Protein AF-A0A2D4FR19-F1 (afdb_monomer_lite)

pLDDT: mean 89.37, std 10.46, range [47.03, 98.81]

Organism: Micrurus corallinus (NCBI:txid54390)

InterPro domains:
  IPR043197 Plakin [PTHR23169] (24-350)

Secondary structure (DSSP, 8-state):
-HHHHHHHHHHHHHHHHHHGGGGTTSTHHHHHHHHHHHHHHHHHHHHHHHHHHHHHHHHHHHHHHHHHHHHHHHHHHHHHHHH-------HHHHHHHHHHHHHHHHHHHHTTHHHHHHHHHHHHHHHHHHHHHHH-TT-----HHHHHHHHHHHHHHHHHHHHHHHHHHHHHHHHHHHHHHHHHHHHHHHHHHHHHHHHHHHHTS---SHHHHHHHHHHHHHHHHHHHHTHHHHHHHHHHHHHHHHHHHHHHHHHHHHHHHHHHHH--------SS-HHHHHHHHHHHHHHHHHHHHHHHHHHHHHHHHHHHHHHHHHHHHHHHHHHHHHHHHHHHHHHHHHHHHHHHHHHHHHHHHHHHHHHHHHHHHHHHHHHHHHHHHHHHHHHHHHHHHHHHTS--

Sequence (400 aa):
SIQIESQSMAEALNRQKDYLPNFRGSEKYHYLQSEISALFQKLENINGVSACYLDSLNALRSLLQAILQTDDVIRVFEIRLTEEDTLSLDPDKVEAYRVCLKKMKADLSMKKSLLGTLEAELQKALQVHSQSSQTYPHYDLDLGKFADRVCQLTDRWQRLEKQLDDRSWDLEKQVKQLRIYRDLYQALNKWICDARRRQDTIEAMKLGDVSTVMRYLQEQKNLHSEITSKRDRVEEVIKNAEVCSLAIKDYELQAAAYSSGLETLLNIPVKRSMVQSPSGLILQEAGDIHSRYIELLTRSGDYYKFLSEMLKSLEDIKMKSTRIELLEEELRLAKDANSDSNNKHKFLEQNMQKYQIECSQLKAKFISLEEMKRQVEMDGSTAKQNLDKCYAQIKDLNER

Foldseek 3Di:
DLVVVLVVLVVVLVVLVVCLVVCPPPPCSVVSVVVSVVSVVVSVVSVLLVVLVVQLVVLVVQLVVLLVVLVVLLVVLLQVLQPDDPQDLDLVVLVVVLVVLVVSLVVLVVVVCSLVSNVVSLVSSVVSQVVSCVSPVPRDDPSVVSVVSSVVSVVSSVVSNVVSVVSSVLSVVLSVLSVVLVVLLVVLVVVLVVLVVLLVVLVPDDDDDLVNLVVSLVSLVVSLVVLVVCVVSLVVSLVSLQVSLVSQVVSNVVSVVSQVCCCVVPVDDHDDPPPDHSSVVSNVSSVVSVVSSVVSNVSSVVVSVVSVVVSVVNVVVVVVVVVVVVVVVVVVVVVVVVVVVVVVVVVVVVVVVVVVVVVVVVVVVVVVVVVVVVVVVVVVVVVVVVVVVVVVVVVVVVPD

Radius of gyration: 68.76 Å; chains: 1; bounding box: 151×39×238 Å

Structure (mmCIF, N/CA/C/O backbone):
data_AF-A0A2D4FR19-F1
#
_entry.id   AF-A0A2D4FR19-F1
#
loop_
_atom_site.group_PDB
_atom_site.id
_atom_site.type_symbol
_atom_site.label_atom_id
_atom_site.label_alt_id
_atom_site.label_comp_id
_atom_site.label_asym_id
_atom_site.label_entity_id
_atom_site.label_seq_id
_atom_site.pdbx_PDB_ins_code
_atom_site.Cartn_x
_atom_site.Cartn_y
_atom_site.Cartn_z
_atom_site.occupancy
_atom_site.B_iso_or_equiv
_atom_site.auth_seq_id
_atom_site.auth_comp_id
_atom_site.auth_asym_id
_atom_site.auth_atom_id
_atom_site.pdbx_PDB_model_num
ATOM 1 N N . SER A 1 1 ? 28.248 16.277 -58.477 1.00 62.75 1 SER A N 1
ATOM 2 C CA . SER A 1 1 ? 28.941 17.484 -58.966 1.00 62.75 1 SER A CA 1
ATOM 3 C C . SER A 1 1 ? 30.448 17.286 -58.981 1.00 62.75 1 SER A C 1
ATOM 5 O O . SER A 1 1 ? 30.994 17.144 -60.062 1.00 62.75 1 SER A O 1
ATOM 7 N N . ILE A 1 2 ? 31.097 17.108 -57.822 1.00 70.69 2 ILE A N 1
ATOM 8 C CA . ILE A 1 2 ? 32.568 17.005 -57.697 1.00 70.69 2 ILE A CA 1
ATOM 9 C C . ILE A 1 2 ? 33.182 15.891 -58.561 1.00 70.69 2 ILE A C 1
ATOM 11 O O . ILE A 1 2 ? 34.189 16.109 -59.221 1.00 70.69 2 ILE A O 1
ATOM 15 N N . GLN A 1 3 ? 32.555 14.714 -58.628 1.00 72.62 3 GLN A N 1
ATOM 16 C CA . GLN A 1 3 ? 33.067 13.602 -59.440 1.00 72.62 3 GLN A CA 1
ATOM 17 C C . GLN A 1 3 ? 32.991 13.875 -60.955 1.00 72.62 3 GLN A C 1
ATOM 19 O O . GLN A 1 3 ? 33.884 13.479 -61.695 1.00 72.62 3 GLN A O 1
ATOM 24 N N . ILE A 1 4 ? 31.967 14.608 -61.405 1.00 80.00 4 ILE A N 1
ATOM 25 C CA . ILE A 1 4 ? 31.796 15.019 -62.810 1.00 80.00 4 ILE A CA 1
ATOM 26 C C . ILE A 1 4 ? 32.813 16.114 -63.162 1.00 80.00 4 ILE A C 1
ATOM 28 O O . ILE A 1 4 ? 33.444 16.073 -64.215 1.00 80.00 4 ILE A O 1
ATOM 32 N N . GLU A 1 5 ? 33.013 17.073 -62.257 1.00 81.56 5 GLU A N 1
ATOM 33 C CA . GLU A 1 5 ? 34.008 18.142 -62.403 1.00 81.56 5 GLU A CA 1
ATOM 34 C C . GLU A 1 5 ? 35.438 17.586 -62.401 1.00 81.56 5 GLU A C 1
ATOM 36 O O . GLU A 1 5 ? 36.257 17.983 -63.227 1.00 81.56 5 GLU A O 1
ATOM 41 N N . SER A 1 6 ? 35.725 16.608 -61.541 1.00 83.50 6 SER A N 1
ATOM 42 C CA . SER A 1 6 ? 37.003 15.899 -61.510 1.00 83.50 6 SER A CA 1
ATOM 43 C C . SER A 1 6 ? 37.281 15.122 -62.795 1.00 83.50 6 SER A C 1
ATOM 45 O O . SER A 1 6 ? 38.381 15.200 -63.342 1.00 83.50 6 SER A O 1
ATOM 47 N N . GLN A 1 7 ? 36.271 14.434 -63.329 1.00 84.25 7 GLN A N 1
ATOM 48 C CA . GLN A 1 7 ? 36.387 13.713 -64.593 1.00 84.25 7 GLN A CA 1
ATOM 49 C C . GLN A 1 7 ? 36.662 14.669 -65.765 1.00 84.25 7 GLN A C 1
ATOM 51 O O . GLN A 1 7 ? 37.565 14.422 -66.562 1.00 84.25 7 GLN A O 1
ATOM 56 N N . SER A 1 8 ? 35.979 15.816 -65.807 1.00 87.12 8 SER A N 1
ATOM 57 C CA . SER A 1 8 ? 36.239 16.882 -66.785 1.00 87.12 8 SER A CA 1
ATOM 58 C C . SER A 1 8 ? 37.659 17.464 -66.663 1.00 87.12 8 SER A C 1
ATOM 60 O O . SER A 1 8 ? 38.355 17.647 -67.666 1.00 87.12 8 SER A O 1
ATOM 62 N N . MET A 1 9 ? 38.147 17.693 -65.437 1.00 87.19 9 MET A N 1
ATOM 63 C CA . MET A 1 9 ? 39.525 18.144 -65.190 1.00 87.19 9 MET A CA 1
ATOM 64 C C . MET A 1 9 ? 40.567 17.095 -65.603 1.00 87.19 9 MET A C 1
ATOM 66 O O . MET A 1 9 ? 41.593 17.454 -66.181 1.00 87.19 9 MET A O 1
ATOM 70 N N . ALA A 1 10 ? 40.301 15.806 -65.370 1.00 88.19 10 ALA A N 1
ATOM 71 C CA . ALA A 1 10 ? 41.164 14.714 -65.817 1.00 88.19 10 ALA A CA 1
ATOM 72 C C . ALA A 1 10 ? 41.245 14.653 -67.350 1.00 88.19 10 ALA A C 1
ATOM 74 O O . ALA A 1 10 ? 42.333 14.513 -67.909 1.00 88.19 10 ALA A O 1
ATOM 75 N N . GLU A 1 11 ? 40.113 14.803 -68.041 1.00 88.94 11 GLU A N 1
ATOM 76 C CA . GLU A 1 11 ? 40.058 14.866 -69.505 1.00 88.94 11 GLU A CA 1
ATOM 77 C C . GLU A 1 11 ? 40.832 16.070 -70.056 1.00 88.94 11 GLU A C 1
ATOM 79 O O . GLU A 1 11 ? 41.590 15.930 -71.019 1.00 88.94 11 GLU A O 1
ATOM 84 N N . ALA A 1 12 ? 40.703 17.242 -69.428 1.00 87.75 12 ALA A N 1
ATOM 85 C CA . ALA A 1 12 ? 41.454 18.435 -69.807 1.00 87.75 12 ALA A CA 1
ATOM 86 C C . ALA A 1 12 ? 42.971 18.266 -69.591 1.00 87.75 12 ALA A C 1
ATOM 88 O O . ALA A 1 12 ? 43.753 18.613 -70.478 1.00 87.75 12 ALA A O 1
ATOM 89 N N . LEU A 1 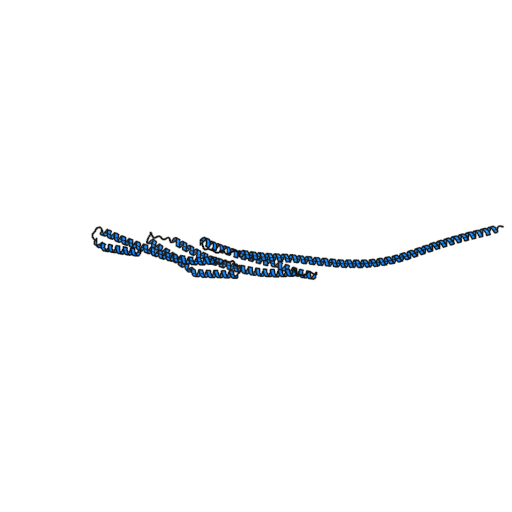13 ? 43.395 17.691 -68.459 1.00 89.00 13 LEU A N 1
ATOM 90 C CA . LEU A 1 13 ? 44.808 17.413 -68.170 1.00 89.00 13 LEU A CA 1
ATOM 91 C C . LEU A 1 13 ? 45.400 16.363 -69.115 1.00 89.00 13 LEU A C 1
ATOM 93 O O . LEU A 1 13 ? 46.538 16.522 -69.556 1.00 89.00 13 LEU A O 1
ATOM 97 N N . ASN A 1 14 ? 44.634 15.331 -69.479 1.00 89.38 14 ASN A N 1
ATOM 98 C CA . ASN A 1 14 ? 45.059 14.340 -70.468 1.00 89.38 14 ASN A CA 1
ATOM 99 C C . ASN A 1 14 ? 45.281 14.981 -71.842 1.00 89.38 14 ASN A C 1
ATOM 101 O O . ASN A 1 14 ? 46.331 14.771 -72.438 1.00 89.38 14 ASN A O 1
ATOM 105 N N . ARG A 1 15 ? 44.382 15.869 -72.288 1.00 89.00 15 ARG A N 1
ATOM 106 C CA . ARG A 1 15 ? 44.598 16.630 -73.532 1.00 89.00 15 ARG A CA 1
ATOM 107 C C . ARG A 1 15 ? 45.880 17.466 -73.471 1.00 89.00 15 ARG A C 1
ATOM 109 O O . ARG A 1 15 ? 46.656 17.446 -74.417 1.00 89.00 15 ARG A O 1
ATOM 116 N N . GLN A 1 16 ? 46.147 18.166 -72.364 1.00 85.50 16 GLN A N 1
ATOM 117 C CA . GLN A 1 16 ? 47.394 18.936 -72.195 1.00 85.50 16 GLN A CA 1
ATOM 118 C C . GLN A 1 16 ? 48.644 18.037 -72.186 1.00 85.50 16 GLN A C 1
ATOM 120 O O . GLN A 1 16 ? 49.683 18.404 -72.736 1.00 85.50 16 GLN A O 1
ATOM 125 N N . LYS A 1 17 ? 48.533 16.833 -71.616 1.00 87.06 17 LYS A N 1
ATOM 126 C CA . LYS A 1 17 ? 49.579 15.805 -71.640 1.00 87.06 17 LYS A CA 1
ATOM 127 C C . LYS A 1 17 ? 49.855 15.268 -73.046 1.00 87.06 17 LYS A C 1
ATOM 129 O O . LYS A 1 17 ? 51.007 14.979 -73.360 1.00 87.06 17 LYS A O 1
ATOM 134 N N . ASP A 1 18 ? 48.845 15.202 -73.904 1.00 88.38 18 ASP A N 1
ATOM 135 C CA . ASP A 1 18 ? 49.006 14.774 -75.296 1.00 88.38 18 ASP A CA 1
ATOM 136 C C . ASP A 1 18 ? 49.705 15.840 -76.163 1.00 88.38 18 ASP A C 1
ATOM 138 O O . ASP A 1 18 ? 50.388 15.497 -77.127 1.00 88.38 18 ASP A O 1
ATOM 142 N N . TYR A 1 19 ? 49.613 17.129 -75.801 1.00 84.56 19 TYR A N 1
ATOM 143 C CA . TYR A 1 19 ? 50.329 18.228 -76.475 1.00 84.56 19 TYR A CA 1
ATOM 144 C C . TYR A 1 19 ? 51.780 18.421 -75.997 1.00 84.56 19 TYR A C 1
ATOM 146 O O . TYR A 1 19 ? 52.579 19.049 -76.694 1.00 84.56 19 TYR A O 1
ATOM 154 N N . LEU A 1 20 ? 52.147 17.871 -74.836 1.00 83.44 20 LEU A N 1
ATOM 155 C CA . LEU A 1 20 ? 53.481 17.965 -74.221 1.00 83.44 20 LEU A CA 1
ATOM 156 C C . LEU A 1 20 ? 54.641 17.550 -75.160 1.00 83.44 20 LEU A C 1
ATOM 158 O O . LEU A 1 20 ? 55.641 18.272 -75.208 1.00 83.44 20 LEU A O 1
ATOM 162 N N . PRO A 1 21 ? 54.546 16.457 -75.952 1.00 85.06 21 PRO A N 1
ATOM 163 C CA . PRO A 1 21 ? 55.593 16.043 -76.891 1.00 85.06 21 PRO A CA 1
ATOM 164 C C . PRO A 1 21 ? 55.976 17.102 -77.935 1.00 85.06 21 PRO A C 1
ATOM 166 O O . PRO A 1 21 ? 57.122 17.104 -78.384 1.00 85.06 21 PRO A O 1
ATOM 169 N N . ASN A 1 22 ? 55.071 18.029 -78.272 1.00 83.00 22 ASN A N 1
ATOM 170 C CA . ASN A 1 22 ? 55.325 19.101 -79.244 1.00 83.00 22 ASN A CA 1
ATOM 171 C C . ASN A 1 22 ? 56.341 20.140 -78.744 1.00 83.00 22 ASN A C 1
ATOM 173 O O . ASN A 1 22 ? 56.858 20.923 -79.535 1.00 83.00 22 ASN A O 1
ATOM 177 N N . PHE A 1 23 ? 56.644 20.145 -77.444 1.00 79.75 23 PHE A N 1
ATOM 178 C CA . PHE A 1 23 ? 57.606 21.057 -76.825 1.00 79.75 23 PHE A CA 1
ATOM 179 C C . PHE A 1 23 ? 58.980 20.406 -76.578 1.00 79.75 23 PHE A C 1
ATOM 181 O O . PHE A 1 23 ? 59.843 21.032 -75.960 1.00 79.75 23 PHE A O 1
ATOM 188 N N . ARG A 1 24 ? 59.213 19.162 -77.036 1.00 77.69 24 ARG A N 1
ATOM 189 C CA . ARG A 1 24 ? 60.498 18.458 -76.854 1.00 77.69 24 ARG A CA 1
ATOM 190 C C . ARG A 1 24 ? 61.661 19.273 -77.435 1.00 77.69 24 ARG A C 1
ATOM 192 O O . ARG A 1 24 ? 61.632 19.660 -78.596 1.00 77.69 24 ARG A O 1
ATOM 199 N N . GLY A 1 25 ? 62.690 19.504 -76.618 1.00 74.06 25 GLY A N 1
ATOM 200 C CA . GLY A 1 25 ? 63.863 20.317 -76.972 1.00 74.06 25 GLY A CA 1
ATOM 201 C C . GLY A 1 25 ? 63.786 21.785 -76.532 1.00 74.06 25 GLY A C 1
ATOM 202 O O . GLY A 1 25 ? 64.786 22.488 -76.625 1.00 74.06 25 GLY A O 1
ATOM 203 N N . SER A 1 26 ? 62.643 22.249 -76.010 1.00 81.31 26 SER A N 1
ATOM 204 C CA . SER A 1 26 ? 62.524 23.560 -75.359 1.00 81.31 26 SER A CA 1
ATOM 205 C C . SER A 1 26 ? 62.941 23.491 -73.888 1.00 81.31 26 SER A C 1
ATOM 207 O O . SER A 1 26 ? 62.582 22.548 -73.184 1.00 81.31 26 SER A O 1
ATOM 209 N N . GLU A 1 27 ? 63.587 24.544 -73.381 1.00 74.50 27 GLU A N 1
ATOM 210 C CA . GLU A 1 27 ? 63.899 24.713 -71.949 1.00 74.50 27 GLU A CA 1
ATOM 211 C C . GLU A 1 27 ? 62.650 24.607 -71.049 1.00 74.50 27 GLU A C 1
ATOM 213 O O . GLU A 1 27 ? 62.735 24.184 -69.897 1.00 74.50 27 GLU A O 1
ATOM 218 N N . LYS A 1 28 ? 61.460 24.923 -71.584 1.00 82.12 28 LYS A N 1
ATOM 219 C CA . LYS A 1 28 ? 60.180 24.882 -70.853 1.00 82.12 28 LYS A CA 1
ATOM 220 C C . LYS A 1 28 ? 59.553 23.487 -70.760 1.00 82.12 28 LYS A C 1
ATOM 222 O O . LYS A 1 28 ? 58.608 23.308 -69.996 1.00 82.12 28 LYS A O 1
ATOM 227 N N . TYR A 1 29 ? 60.050 22.503 -71.512 1.00 84.56 29 TYR A N 1
ATOM 228 C CA . TYR A 1 29 ? 59.470 21.156 -71.571 1.00 84.56 29 TYR A CA 1
ATOM 229 C C . TYR A 1 29 ? 59.475 20.456 -70.207 1.00 84.56 29 TYR A C 1
ATOM 231 O O . TYR A 1 29 ? 58.437 19.977 -69.755 1.00 84.56 29 TYR A O 1
ATOM 239 N N . HIS A 1 30 ? 60.622 20.447 -69.521 1.00 84.19 30 HIS A N 1
ATOM 240 C CA . HIS A 1 30 ? 60.755 19.812 -68.205 1.00 84.19 30 HIS A CA 1
ATOM 241 C C . HIS A 1 30 ? 59.901 20.504 -67.136 1.00 84.19 30 HIS A C 1
ATOM 243 O O . HIS A 1 30 ? 59.305 19.832 -66.296 1.00 84.19 30 HIS A O 1
ATOM 249 N N . TYR A 1 31 ? 59.789 21.833 -67.210 1.00 87.19 31 TYR A N 1
ATOM 250 C CA . TYR A 1 31 ? 58.917 22.611 -66.334 1.00 87.19 31 TYR A CA 1
ATOM 251 C C . TYR A 1 31 ? 57.438 22.245 -66.542 1.00 87.19 31 TYR A C 1
ATOM 253 O O . TYR A 1 31 ? 56.766 21.855 -65.592 1.00 87.19 31 TYR A O 1
ATOM 261 N N . LEU A 1 32 ? 56.944 22.260 -67.787 1.00 86.75 32 LEU A N 1
ATOM 262 C CA . LEU A 1 32 ? 55.558 21.885 -68.107 1.00 86.75 32 LEU A CA 1
ATOM 263 C C . LEU A 1 32 ? 55.245 20.427 -67.748 1.00 86.75 32 LEU A C 1
ATOM 265 O O . LEU A 1 32 ? 54.152 20.130 -67.269 1.00 86.75 32 LEU A O 1
ATOM 269 N N . GLN A 1 33 ? 56.203 19.517 -67.940 1.00 87.44 33 GLN A N 1
ATOM 270 C CA . GLN A 1 33 ? 56.066 18.119 -67.536 1.00 87.44 33 GLN A CA 1
ATOM 271 C C . GLN A 1 33 ? 55.919 17.983 -66.013 1.00 87.44 33 GLN A C 1
ATOM 273 O O . GLN A 1 33 ? 55.068 17.220 -65.548 1.00 87.44 33 GLN A O 1
ATOM 278 N N . SER A 1 34 ? 56.718 18.729 -65.245 1.00 88.50 34 SER A N 1
ATOM 279 C CA . SER A 1 34 ? 56.626 18.782 -63.783 1.00 88.50 34 SER A CA 1
ATOM 280 C C . SER A 1 34 ? 55.284 19.357 -63.322 1.00 88.50 34 SER A C 1
ATOM 282 O O . SER A 1 34 ? 54.626 18.755 -62.479 1.00 88.50 34 SER A O 1
ATOM 284 N N . GLU A 1 35 ? 54.836 20.471 -63.907 1.00 90.06 35 GLU A N 1
ATOM 285 C CA . GLU A 1 35 ? 53.561 21.116 -63.560 1.00 90.06 35 GLU A CA 1
ATOM 286 C C . GLU A 1 35 ? 52.353 20.226 -63.879 1.00 90.06 35 GLU A C 1
ATOM 288 O O . GLU A 1 35 ? 51.480 20.044 -63.035 1.00 90.06 35 GLU A O 1
ATOM 293 N N . ILE A 1 36 ? 52.313 19.600 -65.061 1.00 88.94 36 ILE A N 1
ATOM 294 C CA . ILE A 1 36 ? 51.229 18.673 -65.425 1.00 88.94 36 ILE A CA 1
ATOM 295 C C . ILE A 1 36 ? 51.216 17.463 -64.483 1.00 88.94 36 ILE A C 1
ATOM 297 O O . ILE A 1 36 ? 50.146 17.052 -64.036 1.00 88.94 36 ILE A O 1
ATOM 301 N N . SER A 1 37 ? 52.385 16.930 -64.116 1.00 88.75 37 SER A N 1
ATOM 302 C CA . SER A 1 37 ? 52.483 15.832 -63.141 1.00 88.75 37 SER A CA 1
ATOM 303 C C . SER A 1 37 ? 51.997 16.257 -61.750 1.00 88.75 37 SER A C 1
ATOM 305 O O . SER A 1 37 ? 51.241 15.526 -61.112 1.00 88.75 37 SER A O 1
ATOM 307 N N . ALA A 1 38 ? 52.351 17.466 -61.307 1.00 91.75 38 ALA A N 1
ATOM 308 C CA . ALA A 1 38 ? 51.872 18.036 -60.051 1.00 91.75 38 ALA A CA 1
ATOM 309 C C . ALA A 1 38 ? 50.350 18.277 -60.063 1.00 91.75 38 ALA A C 1
ATOM 311 O O . ALA A 1 38 ? 49.685 18.065 -59.049 1.00 91.75 38 ALA A O 1
ATOM 312 N N . LEU A 1 39 ? 49.773 18.685 -61.200 1.00 91.38 39 LEU A N 1
ATOM 313 C CA . LEU A 1 39 ? 48.324 18.841 -61.361 1.00 91.38 39 LEU A CA 1
ATOM 314 C C . LEU A 1 39 ? 47.588 17.497 -61.314 1.00 91.38 39 LEU A C 1
ATOM 316 O O . LEU A 1 39 ? 46.554 17.414 -60.653 1.00 91.38 39 LEU A O 1
ATOM 320 N N . PHE A 1 40 ? 48.128 16.441 -61.933 1.00 90.94 40 PHE A N 1
ATOM 321 C CA . PHE A 1 40 ? 47.580 15.087 -61.790 1.00 90.94 40 PHE A CA 1
ATOM 322 C C . PHE A 1 40 ? 47.611 14.615 -60.333 1.00 90.94 40 PHE A C 1
ATOM 324 O O . PHE A 1 40 ? 46.593 14.138 -59.839 1.00 90.94 40 PHE A O 1
ATOM 331 N N . GLN A 1 41 ? 48.723 14.826 -59.623 1.00 90.31 41 GLN A N 1
ATOM 332 C CA . GLN A 1 41 ? 48.838 14.474 -58.204 1.00 90.31 41 GLN A CA 1
ATOM 333 C C . GLN A 1 41 ? 47.835 15.251 -57.334 1.00 90.31 41 GLN A C 1
ATOM 335 O O . GLN A 1 41 ? 47.215 14.690 -56.433 1.00 90.31 41 GLN A O 1
ATOM 340 N N . LYS A 1 42 ? 47.626 16.546 -57.609 1.00 89.44 42 LYS A N 1
ATOM 341 C CA . LYS A 1 42 ? 46.600 17.348 -56.921 1.00 89.44 42 LYS A CA 1
ATOM 342 C C . LYS A 1 42 ? 45.190 16.832 -57.201 1.00 89.44 42 LYS A C 1
ATOM 344 O O . LYS A 1 42 ? 44.392 16.756 -56.272 1.00 89.44 42 LYS A O 1
ATOM 349 N N . LEU A 1 43 ? 44.883 16.478 -58.449 1.00 89.25 43 LEU A N 1
ATOM 350 C CA . LEU A 1 43 ? 43.577 15.935 -58.821 1.00 89.25 43 LEU A CA 1
ATOM 351 C C . LEU A 1 43 ? 43.320 14.573 -58.159 1.00 89.25 43 LEU A C 1
ATOM 353 O O . LEU A 1 43 ? 42.224 14.333 -57.658 1.00 89.25 43 LEU A O 1
ATOM 357 N N . GLU A 1 44 ? 44.333 13.709 -58.098 1.00 88.31 44 GLU A N 1
ATOM 358 C CA . GLU A 1 44 ? 44.284 12.432 -57.379 1.00 88.31 44 GLU A CA 1
ATOM 359 C C . GLU A 1 44 ? 44.038 12.640 -55.878 1.00 88.31 44 GLU A C 1
ATOM 361 O O . GLU A 1 44 ? 43.138 12.019 -55.312 1.00 88.31 44 GLU A O 1
ATOM 366 N N . ASN A 1 45 ? 44.742 13.590 -55.254 1.00 87.62 45 ASN A N 1
ATOM 367 C CA . ASN A 1 45 ? 44.516 13.956 -53.855 1.00 87.62 45 ASN A CA 1
ATOM 368 C C . ASN A 1 45 ? 43.091 14.476 -53.613 1.00 87.62 45 ASN A C 1
ATOM 370 O O . ASN A 1 45 ? 42.454 14.067 -52.648 1.00 87.62 45 ASN A O 1
ATOM 374 N N . ILE A 1 46 ? 42.564 15.343 -54.487 1.00 87.25 46 ILE A N 1
ATOM 375 C CA . ILE A 1 46 ? 41.184 15.852 -54.386 1.00 87.25 46 ILE A CA 1
ATOM 376 C C . ILE A 1 46 ? 40.174 14.703 -54.495 1.00 87.25 46 ILE A C 1
ATOM 378 O O . ILE A 1 46 ? 39.219 14.650 -53.719 1.00 87.25 46 ILE A O 1
ATOM 382 N N . ASN A 1 47 ? 40.394 13.767 -55.420 1.00 87.69 47 ASN A N 1
ATOM 383 C CA . ASN A 1 47 ? 39.537 12.595 -55.582 1.00 87.69 47 ASN A CA 1
ATOM 384 C C . ASN A 1 47 ? 39.553 11.691 -54.356 1.00 87.69 47 ASN A C 1
ATOM 386 O O . ASN A 1 47 ? 38.489 11.276 -53.900 1.00 87.69 47 ASN A O 1
ATOM 390 N N . GLY A 1 48 ? 40.734 11.420 -53.804 1.00 87.94 48 GLY A N 1
ATOM 391 C CA . GLY A 1 48 ? 40.857 10.599 -52.607 1.00 87.94 48 GLY A CA 1
ATOM 392 C C . GLY A 1 48 ? 40.243 11.263 -51.371 1.00 87.94 48 GLY A C 1
ATOM 393 O O . GLY A 1 48 ? 39.463 10.620 -50.674 1.00 87.94 48 GLY A O 1
ATOM 394 N N . VAL A 1 49 ? 40.452 12.572 -51.165 1.00 86.75 49 VAL A N 1
ATOM 395 C CA . VAL A 1 49 ? 39.763 13.337 -50.104 1.00 86.75 49 VAL A CA 1
ATOM 396 C C . VAL A 1 49 ? 38.244 13.267 -50.285 1.00 86.75 49 VAL A C 1
ATOM 398 O O . VAL A 1 49 ? 37.516 13.000 -49.329 1.00 86.75 49 VAL A O 1
ATOM 401 N N . SER A 1 50 ? 37.748 13.476 -51.510 1.00 87.69 50 SER A N 1
ATOM 402 C CA . SER A 1 50 ? 36.312 13.427 -51.804 1.00 87.69 50 SER A CA 1
ATOM 403 C C . SER A 1 50 ? 35.711 12.039 -51.560 1.00 87.69 50 SER A C 1
ATOM 405 O O . SER A 1 50 ? 34.576 11.958 -51.088 1.00 87.69 50 SER A O 1
ATOM 407 N N . ALA A 1 51 ? 36.436 10.965 -51.879 1.00 87.75 51 ALA A N 1
ATOM 408 C CA . ALA A 1 51 ? 36.008 9.595 -51.607 1.00 87.75 51 ALA A CA 1
ATOM 409 C C . ALA A 1 51 ? 35.951 9.322 -50.094 1.00 87.75 51 ALA A C 1
ATOM 411 O O . ALA A 1 51 ? 34.922 8.867 -49.600 1.00 87.75 51 ALA A O 1
ATOM 412 N N . CYS A 1 52 ? 36.984 9.717 -49.342 1.00 88.06 52 CYS A N 1
ATOM 413 C CA . CYS A 1 52 ? 37.020 9.602 -47.880 1.00 88.06 52 CYS A CA 1
ATOM 414 C C . CYS A 1 52 ? 35.855 10.334 -47.186 1.00 88.06 52 CYS A C 1
ATOM 416 O O . CYS A 1 52 ? 35.218 9.777 -46.283 1.00 88.06 52 CYS A O 1
ATOM 418 N N . TYR A 1 53 ? 35.531 11.558 -47.629 1.00 86.38 53 TYR A N 1
ATOM 419 C CA . TYR A 1 53 ? 34.359 12.292 -47.133 1.00 86.38 53 TYR A CA 1
ATOM 420 C C . TYR A 1 53 ? 33.058 11.542 -47.420 1.00 86.38 53 TYR A C 1
ATOM 422 O O . TYR A 1 53 ? 32.199 11.449 -46.543 1.00 86.38 53 TYR A O 1
ATOM 430 N N . LEU A 1 54 ? 32.901 10.991 -48.626 1.00 88.88 54 LEU A N 1
ATOM 431 C CA . LEU A 1 54 ? 31.699 10.247 -48.996 1.00 88.88 54 LEU A CA 1
ATOM 432 C C . LEU A 1 54 ? 31.524 8.987 -48.135 1.00 88.88 54 LEU A C 1
ATOM 434 O O . LEU A 1 54 ? 30.424 8.735 -47.638 1.00 88.88 54 LEU A O 1
ATOM 438 N N . ASP A 1 55 ? 32.598 8.232 -47.912 1.00 90.25 55 ASP A N 1
ATOM 439 C CA . ASP A 1 55 ? 32.576 7.028 -47.076 1.00 90.25 55 ASP A CA 1
ATOM 440 C C . ASP A 1 55 ? 32.227 7.356 -45.623 1.00 90.25 55 ASP A C 1
ATOM 442 O O . ASP A 1 55 ? 31.391 6.683 -45.011 1.00 90.25 55 ASP A O 1
ATOM 446 N N . SER A 1 56 ? 32.779 8.443 -45.082 1.00 90.44 56 SER A N 1
ATOM 447 C CA . SER A 1 56 ? 32.450 8.872 -43.720 1.00 90.44 56 SER A CA 1
ATOM 448 C C . SER A 1 56 ? 31.028 9.401 -43.595 1.00 90.44 56 SER A C 1
ATOM 450 O O . SER A 1 56 ? 30.363 9.100 -42.607 1.00 90.44 56 SER A O 1
ATOM 452 N N . LEU A 1 57 ? 30.513 10.127 -44.593 1.00 90.25 57 LEU A N 1
ATOM 453 C CA . LEU A 1 57 ? 29.107 10.539 -44.620 1.00 90.25 57 LEU A CA 1
ATOM 454 C C . LEU A 1 57 ? 28.169 9.326 -44.685 1.00 90.25 57 LEU A C 1
ATOM 456 O O . LEU A 1 57 ? 27.126 9.318 -44.031 1.00 90.25 57 LEU A O 1
ATOM 460 N N . ASN A 1 58 ? 28.539 8.275 -45.420 1.00 93.56 58 ASN A N 1
ATOM 461 C CA . ASN A 1 58 ? 27.777 7.027 -45.465 1.00 93.56 58 ASN A CA 1
ATOM 462 C C . ASN A 1 58 ? 27.793 6.281 -44.122 1.00 93.56 58 ASN A C 1
ATOM 464 O O . ASN A 1 58 ? 26.742 5.796 -43.683 1.00 93.56 58 ASN A O 1
ATOM 468 N N . ALA A 1 59 ? 28.948 6.212 -43.455 1.00 94.44 59 ALA A N 1
ATOM 469 C CA . ALA A 1 59 ? 29.062 5.630 -42.120 1.00 94.44 59 ALA A CA 1
ATOM 470 C C . ALA A 1 59 ? 28.260 6.439 -41.084 1.00 94.44 59 ALA A C 1
ATOM 472 O O . ALA A 1 59 ? 27.463 5.869 -40.342 1.00 94.44 59 ALA A O 1
ATOM 473 N N . LEU A 1 60 ? 28.368 7.772 -41.110 1.00 93.62 60 LEU A N 1
ATOM 474 C CA . LEU A 1 60 ? 27.595 8.678 -40.256 1.00 93.62 60 LEU A CA 1
ATOM 475 C C . LEU A 1 60 ? 26.089 8.555 -40.476 1.00 93.62 60 LEU A C 1
ATOM 477 O O . LEU A 1 60 ? 25.331 8.530 -39.511 1.00 93.62 60 LEU A O 1
ATOM 481 N N . ARG A 1 61 ? 25.635 8.442 -41.728 1.00 95.31 61 ARG A N 1
ATOM 482 C CA . ARG A 1 61 ? 24.217 8.216 -42.041 1.00 95.31 61 ARG A CA 1
ATOM 483 C C . ARG A 1 61 ? 23.706 6.909 -41.430 1.00 95.31 61 ARG A C 1
ATOM 485 O O . ARG A 1 61 ? 22.600 6.888 -40.896 1.00 95.31 61 ARG A O 1
ATOM 492 N N . SER A 1 62 ? 24.508 5.847 -41.491 1.00 97.31 62 SER A N 1
ATOM 493 C CA . SER A 1 62 ? 24.158 4.540 -40.915 1.00 97.31 62 SER A CA 1
ATOM 494 C C . SER A 1 62 ? 24.095 4.608 -39.383 1.00 97.31 62 SER A C 1
ATOM 496 O O . SER A 1 62 ? 23.118 4.159 -38.784 1.00 97.31 62 SER A O 1
ATOM 498 N N . LEU A 1 63 ? 25.067 5.277 -38.752 1.00 97.19 63 LEU A N 1
ATOM 499 C CA . LEU A 1 63 ? 25.075 5.541 -37.310 1.00 97.19 63 LEU A CA 1
ATOM 500 C C . LEU A 1 63 ? 23.870 6.382 -36.865 1.00 97.19 63 LEU A C 1
ATOM 502 O O . LEU A 1 63 ? 23.202 6.039 -35.893 1.00 97.19 63 LEU A O 1
ATOM 506 N N . LEU A 1 64 ? 23.547 7.453 -37.591 1.00 96.62 64 LEU A N 1
ATOM 507 C CA . LEU A 1 64 ? 22.371 8.287 -37.330 1.00 96.62 64 LEU A CA 1
ATOM 508 C C . LEU A 1 64 ? 21.075 7.474 -37.385 1.00 96.62 64 LEU A C 1
ATOM 510 O O . LEU A 1 64 ? 20.210 7.638 -36.527 1.00 96.62 64 LEU A O 1
ATOM 514 N N . GLN A 1 65 ? 20.949 6.571 -38.358 1.00 97.75 65 GLN A N 1
ATOM 515 C CA . GLN A 1 65 ? 19.797 5.682 -38.455 1.00 97.75 65 GLN A CA 1
ATOM 516 C C . GLN A 1 65 ? 19.702 4.742 -37.242 1.00 97.75 65 GLN A C 1
ATOM 518 O O . GLN A 1 65 ? 18.618 4.600 -36.677 1.00 97.75 65 GLN A O 1
ATOM 523 N N . ALA A 1 66 ? 20.819 4.153 -36.801 1.00 98.12 66 ALA A N 1
ATOM 524 C CA . ALA A 1 66 ? 20.853 3.303 -35.608 1.00 98.12 66 ALA A CA 1
ATOM 525 C C . ALA A 1 66 ? 20.517 4.082 -34.320 1.00 98.12 66 ALA A C 1
ATOM 527 O O . ALA A 1 66 ? 19.769 3.584 -33.472 1.00 98.12 66 ALA A O 1
ATOM 528 N N . ILE A 1 67 ? 21.013 5.322 -34.194 1.00 97.75 67 ILE A N 1
ATOM 529 C CA . ILE A 1 67 ? 20.695 6.244 -33.090 1.00 97.75 67 ILE A CA 1
ATOM 530 C C . ILE A 1 67 ? 19.189 6.507 -33.037 1.00 97.75 67 ILE A C 1
ATOM 532 O O . ILE A 1 67 ? 18.591 6.355 -31.974 1.00 97.75 67 ILE A O 1
ATOM 536 N N . LEU A 1 68 ? 18.573 6.875 -34.166 1.00 97.06 68 LEU A N 1
ATOM 537 C CA . LEU A 1 68 ? 17.139 7.180 -34.232 1.00 97.06 68 LEU A CA 1
ATOM 538 C C . LEU A 1 68 ? 16.285 5.958 -33.884 1.00 97.06 68 LEU A C 1
ATOM 540 O O . LEU A 1 68 ? 15.409 6.049 -33.031 1.00 97.06 68 LEU A O 1
ATOM 544 N N . GLN A 1 69 ? 16.589 4.798 -34.472 1.00 97.69 69 GLN A N 1
ATOM 545 C CA . GLN A 1 69 ? 15.857 3.558 -34.197 1.00 97.69 69 GLN A CA 1
ATOM 546 C C . GLN A 1 69 ? 15.934 3.150 -32.720 1.00 97.69 69 GLN A C 1
ATOM 548 O O . GLN A 1 69 ? 14.932 2.734 -32.137 1.00 97.69 69 GLN A O 1
ATOM 553 N N . THR A 1 70 ? 17.112 3.276 -32.104 1.00 98.19 70 THR A N 1
ATOM 554 C CA . THR A 1 70 ? 17.299 2.948 -30.684 1.00 98.19 70 THR A CA 1
ATOM 555 C C . THR A 1 70 ? 16.576 3.951 -29.786 1.00 98.19 70 THR A C 1
ATOM 557 O O . THR A 1 70 ? 15.902 3.549 -28.838 1.00 98.19 70 THR A O 1
ATOM 560 N N . ASP A 1 71 ? 16.667 5.246 -30.096 1.00 95.88 71 ASP A N 1
ATOM 561 C CA . ASP A 1 71 ? 15.997 6.311 -29.346 1.00 95.88 71 ASP A CA 1
ATOM 562 C C . ASP A 1 71 ? 14.470 6.175 -29.392 1.00 95.88 71 ASP A C 1
ATOM 564 O O . ASP A 1 71 ? 13.827 6.253 -28.347 1.00 95.88 71 ASP A O 1
ATOM 568 N N . ASP A 1 72 ? 13.889 5.897 -30.562 1.00 95.69 72 ASP A N 1
ATOM 569 C CA . ASP A 1 72 ? 12.444 5.693 -30.718 1.00 95.69 72 ASP A CA 1
ATOM 570 C C . ASP A 1 72 ? 11.949 4.513 -29.879 1.00 95.69 72 ASP A C 1
ATOM 572 O O . ASP A 1 72 ? 10.935 4.613 -29.183 1.00 95.69 72 ASP A O 1
ATOM 576 N N . VAL A 1 73 ? 12.690 3.399 -29.889 1.00 97.12 73 VAL A N 1
ATOM 577 C CA . VAL A 1 73 ? 12.372 2.245 -29.043 1.00 97.12 73 VAL A CA 1
ATOM 578 C C . VAL A 1 73 ? 12.424 2.638 -27.570 1.00 97.12 73 VAL A C 1
ATOM 580 O O . VAL A 1 73 ? 11.445 2.401 -26.866 1.00 97.12 73 VAL A O 1
ATOM 583 N N . ILE A 1 74 ? 13.512 3.262 -27.108 1.00 96.06 74 ILE A N 1
ATOM 584 C CA . ILE A 1 74 ? 13.657 3.687 -25.708 1.00 96.06 74 ILE A CA 1
ATOM 585 C C . ILE A 1 74 ? 12.497 4.602 -25.299 1.00 96.06 74 ILE A C 1
ATOM 587 O O . ILE A 1 74 ? 11.856 4.333 -24.285 1.00 96.06 74 ILE A O 1
ATOM 591 N N . ARG A 1 75 ? 12.161 5.616 -26.108 1.00 93.19 75 ARG A N 1
ATOM 592 C CA . ARG A 1 75 ? 11.064 6.555 -25.815 1.00 93.19 75 ARG A CA 1
ATOM 593 C C . ARG A 1 75 ? 9.721 5.854 -25.651 1.00 93.19 75 ARG A C 1
ATOM 595 O O . ARG A 1 75 ? 8.979 6.188 -24.734 1.00 93.19 75 ARG A O 1
ATOM 602 N N . VAL A 1 76 ? 9.405 4.869 -26.497 1.00 93.44 76 VAL A N 1
ATOM 603 C CA . VAL A 1 76 ? 8.152 4.103 -26.373 1.00 93.44 76 VAL A CA 1
ATOM 604 C C . VAL A 1 76 ? 8.075 3.393 -25.021 1.00 93.44 76 VAL A C 1
ATOM 606 O O . VAL A 1 76 ? 7.018 3.390 -24.392 1.00 93.44 76 VAL A O 1
ATOM 609 N N . PHE A 1 77 ? 9.173 2.795 -24.554 1.00 94.69 77 PHE A N 1
ATOM 610 C CA . PHE A 1 77 ? 9.181 2.137 -23.249 1.00 94.69 77 PHE A CA 1
ATOM 611 C C . PHE A 1 77 ? 9.182 3.142 -22.084 1.00 94.69 77 PHE A C 1
ATOM 613 O O . PHE A 1 77 ? 8.499 2.900 -21.092 1.00 94.69 77 PHE A O 1
ATOM 620 N N . GLU A 1 78 ? 9.891 4.268 -22.199 1.00 92.81 78 GLU A N 1
ATOM 621 C CA . GLU A 1 78 ? 9.878 5.339 -21.191 1.00 92.81 78 GLU A CA 1
ATOM 622 C C . GLU A 1 78 ? 8.462 5.905 -21.014 1.00 92.81 78 GLU A C 1
ATOM 624 O O . GLU A 1 78 ? 7.986 5.999 -19.887 1.00 92.81 78 GLU A O 1
ATOM 629 N N . ILE A 1 79 ? 7.749 6.189 -22.111 1.00 88.94 79 ILE A N 1
ATOM 630 C CA . ILE A 1 79 ? 6.366 6.688 -22.075 1.00 88.94 79 ILE A CA 1
ATOM 631 C C . ILE A 1 79 ? 5.433 5.651 -21.450 1.00 88.94 79 ILE A C 1
ATOM 633 O O . ILE A 1 79 ? 4.710 5.973 -20.511 1.00 88.94 79 ILE A O 1
ATOM 637 N N . ARG A 1 80 ? 5.487 4.391 -21.894 1.00 90.06 80 ARG A N 1
ATOM 638 C CA . ARG A 1 80 ? 4.650 3.313 -21.338 1.00 90.06 80 ARG A CA 1
ATOM 639 C C . ARG A 1 80 ? 4.847 3.116 -19.830 1.00 90.06 80 ARG A C 1
ATOM 641 O O . ARG A 1 80 ? 3.891 2.799 -19.132 1.00 90.06 80 ARG A O 1
ATOM 648 N N . LEU A 1 81 ? 6.060 3.326 -19.309 1.00 89.75 81 LEU A N 1
ATOM 649 C CA . LEU A 1 81 ? 6.332 3.295 -17.863 1.00 89.75 81 LEU A CA 1
ATOM 650 C C . LEU A 1 81 ? 5.678 4.454 -17.089 1.00 89.75 81 LEU A C 1
ATOM 652 O O . LEU A 1 81 ? 5.624 4.398 -15.860 1.00 89.75 81 LEU A O 1
ATOM 656 N N . THR A 1 82 ? 5.208 5.495 -17.777 1.00 85.75 82 THR A N 1
ATOM 657 C CA . THR A 1 82 ? 4.533 6.665 -17.188 1.00 85.75 82 THR A CA 1
ATOM 658 C C . THR A 1 82 ? 3.014 6.672 -17.381 1.00 85.75 82 THR A C 1
ATOM 660 O O . THR A 1 82 ? 2.351 7.539 -16.824 1.00 85.75 82 THR A O 1
ATOM 663 N N . GLU A 1 83 ? 2.452 5.741 -18.161 1.00 80.00 83 GLU A N 1
ATOM 664 C CA . GLU A 1 83 ? 1.010 5.697 -18.467 1.00 80.00 83 GLU A CA 1
ATOM 665 C C . GLU A 1 83 ? 0.170 5.061 -17.351 1.00 80.00 83 GLU A C 1
ATOM 667 O O . GLU A 1 83 ? -0.971 5.468 -17.134 1.00 80.00 83 GLU A O 1
ATOM 672 N N . GLU A 1 84 ? 0.718 4.063 -16.658 1.00 70.38 84 GLU A N 1
ATOM 673 C CA . GLU A 1 84 ? 0.007 3.290 -15.636 1.00 70.38 84 GLU A CA 1
ATOM 674 C C . GLU A 1 84 ? 0.456 3.696 -14.226 1.00 70.38 84 GLU A C 1
ATOM 676 O O . GLU A 1 84 ? 1.543 3.326 -13.765 1.00 70.38 84 GLU A O 1
ATOM 681 N N . ASP A 1 85 ? -0.419 4.431 -13.535 1.00 65.62 85 ASP A N 1
ATOM 682 C CA . ASP A 1 85 ? -0.277 4.756 -12.117 1.00 65.62 85 ASP A CA 1
ATOM 683 C C . ASP A 1 85 ? -0.796 3.581 -11.263 1.00 65.62 85 ASP A C 1
ATOM 685 O O . ASP A 1 85 ? -1.953 3.164 -11.367 1.00 65.62 85 ASP A O 1
ATOM 689 N N . THR A 1 86 ? 0.021 3.054 -10.348 1.00 62.62 86 THR A N 1
ATOM 690 C CA . THR A 1 86 ? -0.368 1.945 -9.454 1.00 62.62 86 THR A CA 1
ATOM 691 C C . THR A 1 86 ? -1.215 2.425 -8.276 1.00 62.62 86 THR A C 1
ATOM 693 O O . THR A 1 86 ? -0.853 2.264 -7.112 1.00 62.62 86 THR A O 1
ATOM 696 N N . LEU A 1 87 ? -2.368 3.022 -8.572 1.00 70.69 87 LEU A N 1
ATOM 697 C CA . LEU A 1 87 ? -3.275 3.591 -7.568 1.00 70.69 87 LEU A CA 1
ATOM 698 C C . LEU A 1 87 ? -4.248 2.562 -6.977 1.00 70.69 87 LEU A C 1
ATOM 700 O O . LEU A 1 87 ? -5.147 2.907 -6.211 1.00 70.69 87 LEU A O 1
ATOM 704 N N . SER A 1 88 ? -4.133 1.291 -7.358 1.00 84.25 88 SER A N 1
ATOM 705 C CA . SER A 1 88 ? -5.096 0.285 -6.932 1.00 84.25 88 SER A CA 1
ATOM 706 C C . SER A 1 88 ? -4.701 -0.381 -5.618 1.00 84.25 88 SER A C 1
ATOM 708 O O . SER A 1 88 ? -3.578 -0.845 -5.450 1.00 84.25 88 SER A O 1
ATOM 710 N N . LEU A 1 89 ? -5.672 -0.500 -4.712 1.00 90.62 89 LEU A N 1
ATOM 711 C CA . LEU A 1 89 ? -5.578 -1.333 -3.509 1.00 90.62 89 LEU A CA 1
ATOM 712 C C . LEU A 1 89 ? -6.132 -2.753 -3.709 1.00 90.62 89 LEU A C 1
ATOM 714 O O . LEU A 1 89 ? -6.298 -3.493 -2.736 1.00 90.62 89 LEU A O 1
ATOM 718 N N . ASP A 1 90 ? -6.464 -3.101 -4.951 1.00 92.31 90 ASP A N 1
ATOM 719 C CA . ASP A 1 90 ? -6.904 -4.427 -5.367 1.00 92.31 90 ASP A CA 1
ATOM 720 C C . ASP A 1 90 ? -5.671 -5.272 -5.742 1.00 92.31 90 ASP A C 1
ATOM 722 O O . ASP A 1 90 ? -5.000 -4.951 -6.733 1.00 92.31 90 ASP A O 1
ATOM 726 N N . PRO A 1 91 ? -5.348 -6.338 -4.981 1.00 94.06 91 PRO A N 1
ATOM 727 C CA . PRO A 1 91 ? -4.166 -7.155 -5.236 1.00 94.06 91 PRO A CA 1
ATOM 728 C C . PRO A 1 91 ? -4.109 -7.738 -6.650 1.00 94.06 91 PRO A C 1
ATOM 730 O O . PRO A 1 91 ? -3.014 -7.907 -7.186 1.00 94.06 91 PRO A O 1
ATOM 733 N N . ASP A 1 92 ? -5.256 -8.030 -7.266 1.00 94.69 92 ASP A N 1
ATOM 734 C CA . ASP A 1 92 ? -5.297 -8.658 -8.587 1.00 94.69 92 ASP A CA 1
ATOM 735 C C . ASP A 1 92 ? -5.011 -7.647 -9.699 1.00 94.69 92 ASP A C 1
ATOM 737 O O . ASP A 1 92 ? -4.331 -7.974 -10.673 1.00 94.69 92 ASP A O 1
ATOM 741 N N . LYS A 1 93 ? -5.429 -6.387 -9.526 1.00 93.00 93 LYS A N 1
ATOM 742 C CA . LYS A 1 93 ? -5.049 -5.297 -10.439 1.00 93.00 93 LYS A CA 1
ATOM 743 C C . LYS A 1 93 ? -3.560 -4.978 -10.347 1.00 93.00 93 LYS A C 1
ATOM 745 O O . LYS A 1 93 ? -2.914 -4.793 -11.377 1.00 93.00 93 LYS A O 1
ATOM 750 N N . VAL A 1 94 ? -3.002 -4.961 -9.133 1.00 93.50 94 VAL A N 1
ATOM 751 C CA . VAL A 1 94 ? -1.558 -4.754 -8.924 1.00 93.50 94 VAL A CA 1
ATOM 752 C C . VAL A 1 94 ? -0.754 -5.907 -9.544 1.00 93.50 94 VAL A C 1
ATOM 754 O O . VAL A 1 94 ? 0.237 -5.666 -10.235 1.00 93.50 94 VAL A O 1
ATOM 757 N N . GLU A 1 95 ? -1.204 -7.156 -9.386 1.00 95.31 95 GLU A N 1
ATOM 758 C CA . GLU A 1 95 ? -0.562 -8.316 -10.018 1.00 95.31 95 GLU A CA 1
ATOM 759 C C . GLU A 1 95 ? -0.678 -8.283 -11.550 1.00 95.31 95 GLU A C 1
ATOM 761 O O . GLU A 1 95 ? 0.298 -8.572 -12.243 1.00 95.31 95 GLU A O 1
ATOM 766 N N . ALA A 1 96 ? -1.827 -7.880 -12.100 1.00 94.62 96 ALA A N 1
ATOM 767 C CA . ALA A 1 96 ? -2.002 -7.729 -13.544 1.00 94.62 96 ALA A CA 1
ATOM 768 C C . ALA A 1 96 ? -1.016 -6.707 -14.133 1.00 94.62 96 ALA A C 1
ATOM 770 O O . ALA A 1 96 ? -0.387 -6.969 -15.163 1.00 94.62 96 ALA A O 1
ATOM 771 N N . TYR A 1 97 ? -0.812 -5.578 -13.449 1.00 93.56 97 TYR A N 1
ATOM 772 C CA . TYR A 1 97 ? 0.193 -4.602 -13.860 1.00 93.56 97 TYR A CA 1
ATOM 773 C C . TYR A 1 97 ? 1.620 -5.155 -13.750 1.00 93.56 97 TYR A C 1
ATOM 775 O O . TYR A 1 97 ? 2.412 -5.013 -14.682 1.00 93.56 97 TYR A O 1
ATOM 783 N N . ARG A 1 98 ? 1.942 -5.892 -12.679 1.00 94.69 98 ARG A N 1
ATOM 784 C CA . ARG A 1 98 ? 3.236 -6.585 -12.545 1.00 94.69 98 ARG A CA 1
ATOM 785 C C . ARG A 1 98 ? 3.498 -7.551 -13.706 1.00 94.69 98 ARG A C 1
ATOM 787 O O . ARG A 1 98 ? 4.614 -7.614 -14.223 1.00 94.69 98 ARG A O 1
ATOM 794 N N . VAL A 1 99 ? 2.482 -8.291 -14.150 1.00 95.44 99 VAL A N 1
ATOM 795 C CA . VAL A 1 99 ? 2.574 -9.168 -15.332 1.00 95.44 99 VAL A CA 1
ATOM 796 C C . VAL A 1 99 ? 2.806 -8.352 -16.609 1.00 95.44 99 VAL A C 1
ATOM 798 O O . VAL A 1 99 ? 3.625 -8.750 -17.441 1.00 95.44 99 VAL A O 1
ATOM 801 N N . CYS A 1 100 ? 2.157 -7.193 -16.749 1.00 94.62 100 CYS A N 1
ATOM 802 C CA . CYS A 1 100 ? 2.407 -6.268 -17.856 1.00 94.62 100 CYS A CA 1
ATOM 803 C C . CYS A 1 100 ? 3.871 -5.793 -17.885 1.00 94.62 100 CYS A C 1
ATOM 805 O O . CYS A 1 100 ? 4.505 -5.854 -18.940 1.00 94.62 100 CYS A O 1
ATOM 807 N N . LEU A 1 101 ? 4.449 -5.420 -16.736 1.00 95.06 101 LEU A N 1
ATOM 808 C CA . LEU A 1 101 ? 5.864 -5.033 -16.635 1.00 95.06 101 LEU A CA 1
ATOM 809 C C . LEU A 1 101 ? 6.810 -6.182 -17.005 1.00 95.06 101 LEU A C 1
ATOM 811 O O . LEU A 1 101 ? 7.774 -5.972 -17.741 1.00 95.06 101 LEU A O 1
ATOM 815 N N . LYS A 1 102 ? 6.513 -7.418 -16.582 1.00 96.31 102 LYS A N 1
ATOM 816 C CA . LYS A 1 102 ? 7.294 -8.602 -16.988 1.00 96.31 102 LYS A CA 1
ATOM 817 C C . LYS A 1 102 ? 7.254 -8.827 -18.498 1.00 96.31 102 LYS A C 1
ATOM 819 O O . LYS A 1 102 ? 8.290 -9.105 -19.100 1.00 96.31 102 LYS A O 1
ATOM 824 N N . LYS A 1 103 ? 6.080 -8.674 -19.118 1.00 96.75 103 LYS A N 1
ATOM 825 C CA . LYS A 1 103 ? 5.936 -8.745 -20.579 1.00 96.75 103 LYS A CA 1
ATOM 826 C C . LYS A 1 103 ? 6.737 -7.635 -21.260 1.00 96.75 103 LYS A C 1
ATOM 828 O O . LYS A 1 103 ? 7.490 -7.905 -22.184 1.00 96.75 103 LYS A O 1
ATOM 833 N N . MET A 1 104 ? 6.635 -6.410 -20.757 1.00 96.44 104 MET A N 1
ATOM 834 C CA . MET A 1 104 ? 7.384 -5.263 -21.261 1.00 96.44 104 MET A CA 1
ATOM 835 C C . MET A 1 104 ? 8.903 -5.479 -21.169 1.00 96.44 104 MET A C 1
ATOM 837 O O . MET A 1 104 ? 9.619 -5.181 -22.121 1.00 96.44 104 MET A O 1
ATOM 841 N N . LYS A 1 105 ? 9.398 -6.075 -20.079 1.00 97.06 105 LYS A N 1
ATOM 842 C CA . LYS A 1 105 ? 10.805 -6.477 -19.953 1.00 97.06 105 LYS A CA 1
ATOM 843 C C . LYS A 1 105 ? 11.206 -7.528 -20.988 1.00 97.06 105 LYS A C 1
ATOM 845 O O . LYS A 1 105 ? 12.278 -7.409 -21.581 1.00 97.06 105 LYS A O 1
ATOM 850 N N . ALA A 1 106 ? 10.366 -8.532 -21.233 1.00 98.00 106 ALA A N 1
ATOM 851 C CA . ALA A 1 106 ? 10.623 -9.522 -22.277 1.00 98.00 106 ALA A CA 1
ATOM 852 C C . ALA A 1 106 ? 10.678 -8.869 -23.672 1.00 98.00 106 ALA A C 1
ATOM 854 O O . ALA A 1 106 ? 11.634 -9.096 -24.414 1.00 98.00 106 ALA A O 1
ATOM 855 N N . ASP A 1 107 ? 9.722 -7.990 -23.988 1.00 97.62 107 ASP A N 1
ATOM 856 C CA . ASP A 1 107 ? 9.669 -7.253 -25.256 1.00 97.62 107 ASP A CA 1
ATOM 857 C C . ASP A 1 107 ? 10.918 -6.374 -25.463 1.00 97.62 107 ASP A C 1
ATOM 859 O O . ASP A 1 107 ? 11.453 -6.296 -26.571 1.00 97.62 107 ASP A O 1
ATOM 863 N N . LEU A 1 108 ? 11.398 -5.710 -24.406 1.00 97.19 108 LEU A N 1
ATOM 864 C CA . LEU A 1 108 ? 12.632 -4.923 -24.444 1.00 97.19 108 LEU A CA 1
ATOM 865 C C . LEU A 1 108 ? 13.852 -5.821 -24.666 1.00 97.19 108 LEU A C 1
ATOM 867 O O . LEU A 1 108 ? 14.698 -5.520 -25.506 1.00 97.19 108 LEU A O 1
ATOM 871 N N . SER A 1 109 ? 13.927 -6.950 -23.958 1.00 97.06 109 SER A N 1
ATOM 872 C CA . SER A 1 109 ? 15.029 -7.906 -24.084 1.00 97.06 109 SER A CA 1
ATOM 873 C C . SER A 1 109 ? 15.161 -8.445 -25.512 1.00 97.06 109 SER A C 1
ATOM 875 O O . SER A 1 109 ? 16.279 -8.545 -26.016 1.00 97.06 109 SER A O 1
ATOM 877 N N . MET A 1 110 ? 14.044 -8.688 -26.209 1.00 97.50 110 MET A N 1
ATOM 878 C CA . MET A 1 110 ? 14.053 -9.081 -27.627 1.00 97.50 110 MET A CA 1
ATOM 879 C C . MET A 1 110 ? 14.656 -8.014 -28.551 1.00 97.50 110 MET A C 1
ATOM 881 O O . MET A 1 110 ? 15.145 -8.341 -29.628 1.00 97.50 110 MET A O 1
ATOM 885 N N . LYS A 1 111 ? 14.642 -6.742 -28.141 1.00 97.50 111 LYS A N 1
ATOM 886 C CA . LYS A 1 111 ? 15.190 -5.611 -28.902 1.00 97.50 111 LYS A CA 1
ATOM 887 C C . LYS A 1 111 ? 16.628 -5.254 -28.510 1.00 97.50 111 LYS A C 1
ATOM 889 O O . LYS A 1 111 ? 17.193 -4.324 -29.079 1.00 97.50 111 LYS A O 1
ATOM 894 N N . LYS A 1 112 ? 17.250 -5.992 -27.582 1.00 96.88 112 LYS A N 1
ATOM 895 C CA . LYS A 1 112 ? 18.599 -5.707 -27.058 1.00 96.88 112 LYS A CA 1
ATOM 896 C C . LYS A 1 112 ? 19.695 -5.709 -28.128 1.00 96.88 112 LYS A C 1
ATOM 898 O O . LYS A 1 112 ? 20.701 -5.026 -27.965 1.00 96.88 112 LYS A O 1
ATOM 903 N N . SER A 1 113 ? 19.489 -6.409 -29.245 1.00 97.19 113 SER A N 1
ATOM 904 C CA . SER A 1 113 ? 20.412 -6.392 -30.387 1.00 97.19 113 SER A CA 1
ATOM 905 C C . SER A 1 113 ? 20.618 -4.996 -30.987 1.00 97.19 113 SER A C 1
ATOM 907 O O . SER A 1 113 ? 21.665 -4.760 -31.580 1.00 97.19 113 SER A O 1
ATOM 909 N N . LEU A 1 114 ? 19.673 -4.063 -30.802 1.00 97.50 114 LEU A N 1
ATOM 910 C CA . LEU A 1 114 ? 19.802 -2.678 -31.268 1.00 97.50 114 LEU A CA 1
ATOM 911 C C . LEU A 1 114 ? 21.001 -1.957 -30.642 1.00 97.50 114 LEU A C 1
ATOM 913 O O . LEU A 1 114 ? 21.662 -1.197 -31.341 1.00 97.50 114 LEU A O 1
ATOM 917 N N . LEU A 1 115 ? 21.331 -2.236 -29.374 1.00 97.62 115 LEU A N 1
ATOM 918 C CA . LEU A 1 115 ? 22.531 -1.679 -28.739 1.00 97.62 115 LEU A CA 1
ATOM 919 C C . LEU A 1 115 ? 23.808 -2.186 -29.417 1.00 97.62 115 LEU A C 1
ATOM 921 O O . LEU A 1 115 ? 24.712 -1.405 -29.687 1.00 97.62 115 LEU A O 1
ATOM 925 N N . GLY A 1 116 ? 23.845 -3.473 -29.773 1.00 97.25 116 GLY A N 1
ATOM 926 C CA . GLY A 1 116 ? 24.967 -4.043 -30.519 1.00 97.25 116 GLY A CA 1
ATOM 927 C C . GLY A 1 116 ? 25.110 -3.426 -31.913 1.00 97.25 116 GLY A C 1
ATOM 928 O O . GLY A 1 116 ? 26.219 -3.117 -32.340 1.00 97.25 116 GLY A O 1
ATOM 929 N N . THR A 1 117 ? 23.997 -3.186 -32.615 1.00 97.81 117 THR A N 1
ATOM 930 C CA . THR A 1 117 ? 24.007 -2.463 -33.899 1.00 97.81 117 THR A CA 1
ATOM 931 C C . THR A 1 117 ? 24.489 -1.021 -33.732 1.00 97.81 117 THR A C 1
ATOM 933 O O . THR A 1 117 ? 25.292 -0.551 -34.534 1.00 97.81 117 THR A O 1
ATOM 936 N N . LEU A 1 118 ? 24.038 -0.329 -32.684 1.00 97.94 118 LEU A N 1
ATOM 937 C CA . LEU A 1 118 ? 24.433 1.042 -32.374 1.00 97.94 118 LEU A CA 1
ATOM 938 C C . LEU A 1 118 ? 25.945 1.160 -32.119 1.00 97.94 118 LEU A C 1
ATOM 940 O O . LEU A 1 118 ? 26.604 2.028 -32.691 1.00 97.94 118 LEU A O 1
ATOM 944 N N . GLU A 1 119 ? 26.499 0.259 -31.306 1.00 97.31 119 GLU A N 1
ATOM 945 C CA . GLU A 1 119 ? 27.937 0.181 -31.034 1.00 97.31 119 GLU A CA 1
ATOM 946 C C . GLU A 1 119 ? 28.732 -0.172 -32.298 1.00 97.31 119 GLU A C 1
ATOM 948 O O . GLU A 1 119 ? 29.747 0.466 -32.583 1.00 97.31 119 GLU A O 1
ATOM 953 N N . ALA A 1 120 ? 28.261 -1.136 -33.095 1.00 97.88 120 ALA A N 1
ATOM 954 C CA . ALA A 1 120 ? 28.928 -1.548 -34.328 1.00 97.88 120 ALA A CA 1
ATOM 955 C C . ALA A 1 120 ? 29.003 -0.415 -35.367 1.00 97.88 120 ALA A C 1
ATOM 957 O O . ALA A 1 120 ? 30.064 -0.191 -35.953 1.00 97.88 120 ALA A O 1
ATOM 958 N N . GLU A 1 121 ? 27.914 0.333 -35.575 1.00 97.81 121 GLU A N 1
ATOM 959 C CA . GLU A 1 121 ? 27.915 1.471 -36.503 1.00 97.81 121 GLU A CA 1
ATOM 960 C C . GLU A 1 121 ? 28.786 2.634 -35.993 1.00 97.81 121 GLU A C 1
ATOM 962 O O . GLU A 1 121 ? 29.424 3.312 -36.802 1.00 97.81 121 GLU A O 1
ATOM 967 N N . LEU A 1 122 ? 28.902 2.834 -34.671 1.00 97.25 122 LEU A N 1
ATOM 968 C CA . LEU A 1 122 ? 29.835 3.814 -34.102 1.00 97.25 122 LEU A CA 1
ATOM 969 C C . LEU A 1 122 ? 31.290 3.413 -34.366 1.00 97.25 122 LEU A C 1
ATOM 971 O O . LEU A 1 122 ? 32.077 4.236 -34.835 1.00 97.25 122 LEU A O 1
ATOM 975 N N . GLN A 1 123 ? 31.646 2.151 -34.108 1.00 96.81 123 GLN A N 1
ATOM 976 C CA . GLN A 1 123 ? 32.999 1.645 -34.364 1.00 96.81 123 GLN A CA 1
ATOM 977 C C . GLN A 1 123 ? 33.366 1.740 -35.845 1.00 96.81 123 GLN A C 1
ATOM 979 O O . GLN A 1 123 ? 34.464 2.175 -36.187 1.00 96.81 123 GLN A O 1
ATOM 984 N N . LYS A 1 124 ? 32.424 1.419 -36.734 1.00 96.19 124 LYS A N 1
ATOM 985 C CA . LYS A 1 124 ? 32.595 1.578 -38.180 1.00 96.19 124 LYS A CA 1
ATOM 986 C C . LYS A 1 124 ? 32.830 3.039 -38.572 1.00 96.19 124 LYS A C 1
ATOM 988 O O . LYS A 1 124 ? 33.742 3.310 -39.349 1.00 96.19 124 LYS A O 1
ATOM 993 N N . ALA A 1 125 ? 32.063 3.986 -38.026 1.00 94.44 125 ALA A N 1
ATOM 994 C CA . ALA A 1 125 ? 32.262 5.413 -38.292 1.00 94.44 125 ALA A CA 1
ATOM 995 C C . ALA A 1 125 ? 33.633 5.915 -37.801 1.00 94.44 125 ALA A C 1
ATOM 997 O O . ALA A 1 125 ? 34.327 6.615 -38.541 1.00 94.44 125 ALA A O 1
ATOM 998 N N . LEU A 1 126 ? 34.059 5.504 -36.601 1.00 93.50 126 LEU A N 1
ATOM 999 C CA . LEU A 1 126 ? 35.385 5.815 -36.052 1.00 93.50 126 LEU A CA 1
ATOM 1000 C C . LEU A 1 126 ? 36.512 5.232 -36.915 1.00 93.50 126 LEU A C 1
ATOM 1002 O O . LEU A 1 126 ? 37.489 5.923 -37.208 1.00 93.50 126 LEU A O 1
ATOM 1006 N N . GLN A 1 127 ? 36.364 3.985 -37.368 1.00 93.31 127 GLN A N 1
ATOM 1007 C CA . GLN A 1 127 ? 37.344 3.321 -38.222 1.00 93.31 127 GLN A CA 1
ATOM 1008 C C . GLN A 1 127 ? 37.514 4.057 -39.557 1.00 93.31 127 GLN A C 1
ATOM 1010 O O . GLN A 1 127 ? 38.641 4.406 -39.913 1.00 93.31 127 GLN A O 1
ATOM 1015 N N . VAL A 1 128 ? 36.415 4.352 -40.260 1.00 91.44 128 VAL A N 1
ATOM 1016 C CA . VAL A 1 128 ? 36.452 5.071 -41.548 1.00 91.44 128 VAL A CA 1
ATOM 1017 C C . VAL A 1 128 ? 37.072 6.464 -41.383 1.00 91.44 128 VAL A C 1
ATOM 1019 O O . VAL A 1 128 ? 37.898 6.880 -42.201 1.00 91.44 128 VAL A O 1
ATOM 1022 N N . HIS A 1 129 ? 36.745 7.168 -40.296 1.00 88.19 129 HIS A N 1
ATOM 1023 C CA . HIS A 1 129 ? 37.324 8.477 -40.006 1.00 88.19 129 HIS A CA 1
ATOM 1024 C C . HIS A 1 129 ? 38.830 8.401 -39.714 1.00 88.19 129 HIS A C 1
ATOM 1026 O O . HIS A 1 129 ? 39.598 9.179 -40.278 1.00 88.19 129 HIS A O 1
ATOM 1032 N N . SER A 1 130 ? 39.274 7.431 -38.907 1.00 88.81 130 SER A N 1
ATOM 1033 C CA . SER A 1 130 ? 40.696 7.247 -38.580 1.00 88.81 130 SER A CA 1
ATOM 1034 C C . SER A 1 130 ? 41.560 6.957 -39.814 1.00 88.81 130 SER A C 1
ATOM 1036 O O . SER A 1 130 ? 42.623 7.554 -39.976 1.00 88.81 130 SER A O 1
ATOM 1038 N N . GLN A 1 131 ? 41.075 6.107 -40.727 1.00 87.69 131 GLN A N 1
ATOM 1039 C CA . GLN A 1 131 ? 41.752 5.786 -41.988 1.00 87.69 131 GLN A CA 1
ATOM 1040 C C . GLN A 1 131 ? 41.854 7.019 -42.897 1.00 87.69 131 GLN A C 1
ATOM 1042 O O . GLN A 1 131 ? 42.897 7.285 -43.501 1.00 87.69 131 GLN A O 1
ATOM 1047 N N . SER A 1 132 ? 40.782 7.811 -42.948 1.00 86.62 132 SER A N 1
ATOM 1048 C CA . SER A 1 132 ? 40.714 9.038 -43.743 1.00 86.62 132 SER A CA 1
ATOM 1049 C C . SER A 1 132 ? 41.645 10.130 -43.201 1.00 86.62 132 SER A C 1
ATOM 1051 O O . SER A 1 132 ? 42.356 10.765 -43.974 1.00 86.62 132 SER A O 1
ATOM 1053 N N . SER A 1 133 ? 41.702 10.307 -41.877 1.00 84.44 133 SER A N 1
ATOM 1054 C CA . SER A 1 133 ? 42.546 11.311 -41.208 1.00 84.44 133 SER A CA 1
ATOM 1055 C C . SER A 1 133 ? 44.046 11.003 -41.317 1.00 84.44 133 SER A C 1
ATOM 1057 O O . SER A 1 133 ? 44.851 11.910 -41.525 1.00 84.44 133 SER A O 1
ATOM 1059 N N . GLN A 1 134 ? 44.435 9.720 -41.274 1.00 84.81 134 GLN A N 1
ATOM 1060 C CA . GLN A 1 134 ? 45.823 9.301 -41.528 1.00 84.81 134 GLN A CA 1
ATOM 1061 C C . GLN A 1 134 ? 46.280 9.632 -42.953 1.00 84.81 134 GLN A C 1
ATOM 1063 O O . GLN A 1 134 ? 47.431 10.009 -43.164 1.00 84.81 134 GLN A O 1
ATOM 1068 N N . THR A 1 135 ? 45.378 9.486 -43.925 1.00 84.06 135 THR A N 1
ATOM 1069 C CA . THR A 1 135 ? 45.675 9.736 -45.342 1.00 84.06 135 THR A CA 1
ATOM 1070 C C . THR A 1 135 ? 45.645 11.236 -45.663 1.00 84.06 135 THR A C 1
ATOM 1072 O O . THR A 1 135 ? 46.439 11.712 -46.474 1.00 84.06 135 THR A O 1
ATOM 1075 N N . TYR A 1 136 ? 44.768 11.997 -44.998 1.00 82.12 136 TYR A N 1
ATOM 1076 C CA . TYR A 1 136 ? 44.528 13.417 -45.257 1.00 82.12 136 TYR A CA 1
ATOM 1077 C C . TYR A 1 136 ? 44.494 14.231 -43.946 1.00 82.12 136 TYR A C 1
ATOM 1079 O O . TYR A 1 136 ? 43.451 14.316 -43.305 1.00 82.12 136 TYR A O 1
ATOM 1087 N N . PRO A 1 137 ? 45.591 14.914 -43.558 1.00 73.38 137 PRO A N 1
ATOM 1088 C CA . PRO A 1 137 ? 45.722 15.569 -42.245 1.00 73.38 137 PRO A CA 1
ATOM 1089 C C . PRO A 1 137 ? 44.735 16.711 -41.951 1.00 73.38 137 PRO A C 1
ATOM 1091 O O . PRO A 1 137 ? 44.537 17.075 -40.798 1.00 73.38 137 PRO A O 1
ATOM 1094 N N . HIS A 1 138 ? 44.132 17.304 -42.985 1.00 72.44 138 HIS A N 1
ATOM 1095 C CA . HIS A 1 138 ? 43.131 18.374 -42.855 1.00 72.44 138 HIS A CA 1
ATOM 1096 C C . HIS A 1 138 ? 41.685 17.847 -42.844 1.00 72.44 138 HIS A C 1
ATOM 1098 O O . HIS A 1 138 ? 40.736 18.616 -42.984 1.00 72.44 138 HIS A O 1
ATOM 1104 N N . TYR A 1 139 ? 41.522 16.530 -42.730 1.00 74.56 139 TYR A N 1
ATOM 1105 C CA . TYR A 1 139 ? 40.245 15.846 -42.635 1.00 74.56 139 TYR A CA 1
ATOM 1106 C C . TYR A 1 139 ? 39.772 15.795 -41.177 1.00 74.56 139 TYR A C 1
ATOM 1108 O O . TYR A 1 139 ? 40.330 15.039 -40.381 1.00 74.56 139 TYR A O 1
ATOM 1116 N N . ASP A 1 140 ? 38.749 16.582 -40.832 1.00 75.00 140 ASP A N 1
ATOM 1117 C CA . ASP A 1 140 ? 38.209 16.666 -39.470 1.00 75.00 140 ASP A CA 1
ATOM 1118 C C . ASP A 1 140 ? 36.679 16.497 -39.459 1.00 75.00 140 ASP A C 1
ATOM 1120 O O . ASP A 1 140 ? 35.953 17.132 -40.228 1.00 75.00 140 ASP A O 1
ATOM 1124 N N . LEU A 1 141 ? 36.196 15.608 -38.592 1.00 78.69 141 LEU A N 1
ATOM 1125 C CA . LEU A 1 141 ? 34.785 15.331 -38.334 1.00 78.69 141 LEU A CA 1
ATOM 1126 C C . LEU A 1 141 ? 34.627 15.108 -36.831 1.00 78.69 141 LEU A C 1
ATOM 1128 O O . LEU A 1 141 ? 35.229 14.201 -36.260 1.00 78.69 141 LEU A O 1
ATOM 1132 N N . ASP A 1 142 ? 33.746 15.882 -36.203 1.00 81.44 142 ASP A N 1
ATOM 1133 C CA . ASP A 1 142 ? 33.443 15.748 -34.779 1.00 81.44 142 ASP A CA 1
ATOM 1134 C C . ASP A 1 142 ? 32.575 14.505 -34.509 1.00 81.44 142 ASP A C 1
ATOM 1136 O O . ASP A 1 142 ? 31.343 14.564 -34.451 1.00 81.44 142 ASP A O 1
ATOM 1140 N N . LEU A 1 143 ? 33.236 13.354 -34.364 1.00 87.75 143 LEU A N 1
ATOM 1141 C CA . LEU A 1 143 ? 32.602 12.092 -33.974 1.00 87.75 143 LEU A CA 1
ATOM 1142 C C . LEU A 1 143 ? 32.310 11.999 -32.469 1.00 87.75 143 LEU A C 1
ATOM 1144 O O . LEU A 1 143 ? 31.523 11.143 -32.059 1.00 87.75 143 LEU A O 1
ATOM 1148 N N . GLY A 1 144 ? 32.888 12.888 -31.652 1.00 89.94 144 GLY A N 1
ATOM 1149 C CA . GLY A 1 144 ? 32.737 12.879 -30.194 1.00 89.94 144 GLY A CA 1
ATOM 1150 C C . GLY A 1 144 ? 31.279 13.028 -29.768 1.00 89.94 144 GLY A C 1
ATOM 1151 O O . GLY A 1 144 ? 30.776 12.228 -28.984 1.00 89.94 144 GLY A O 1
ATOM 1152 N N . LYS A 1 145 ? 30.547 13.951 -30.403 1.00 92.06 145 LYS A N 1
ATOM 1153 C CA . LYS A 1 145 ? 29.108 14.149 -30.149 1.00 92.06 145 LYS A CA 1
ATOM 1154 C C . LYS A 1 145 ? 28.264 12.896 -30.396 1.00 92.06 145 LYS A C 1
ATOM 1156 O O . LYS A 1 145 ? 27.267 12.677 -29.708 1.00 92.06 145 LYS A O 1
ATOM 1161 N N . PHE A 1 146 ? 28.634 12.080 -31.383 1.00 93.44 146 PHE A N 1
ATOM 1162 C CA . PHE A 1 146 ? 27.919 10.837 -31.672 1.00 93.44 146 PHE A CA 1
ATOM 1163 C C . PHE A 1 146 ? 28.273 9.743 -30.670 1.00 93.44 146 PHE A C 1
ATOM 1165 O O . PHE A 1 146 ? 27.373 9.031 -30.233 1.00 93.44 146 PHE A O 1
ATOM 1172 N N . ALA A 1 147 ? 29.540 9.646 -30.261 1.00 95.44 147 ALA A N 1
ATOM 1173 C CA . ALA A 1 147 ? 29.952 8.743 -29.190 1.00 95.44 147 ALA A CA 1
ATOM 1174 C C . ALA A 1 147 ? 29.219 9.068 -27.877 1.00 95.44 147 ALA A C 1
ATOM 1176 O O . ALA A 1 147 ? 28.620 8.176 -27.278 1.00 95.44 147 ALA A O 1
ATOM 1177 N N . ASP A 1 148 ? 29.148 10.348 -27.499 1.00 95.88 148 ASP A N 1
ATOM 1178 C CA . ASP A 1 148 ? 28.388 10.803 -26.329 1.00 95.88 148 ASP A CA 1
ATOM 1179 C C . ASP A 1 148 ? 26.905 10.437 -26.443 1.00 95.88 148 ASP A C 1
ATOM 1181 O O . ASP A 1 148 ? 26.292 9.969 -25.481 1.00 95.88 148 ASP A O 1
ATOM 1185 N N . ARG A 1 149 ? 26.313 10.605 -27.634 1.00 95.50 149 ARG A N 1
ATOM 1186 C CA . ARG A 1 149 ? 24.915 10.232 -27.874 1.00 95.50 149 ARG A CA 1
ATOM 1187 C C . ARG A 1 149 ? 24.689 8.725 -27.745 1.00 95.50 149 ARG A C 1
ATOM 1189 O O . ARG A 1 149 ? 23.670 8.329 -27.181 1.00 95.50 149 ARG A O 1
ATOM 1196 N N . VAL A 1 150 ? 25.608 7.899 -28.244 1.00 97.44 150 VAL A N 1
ATOM 1197 C CA . VAL A 1 150 ? 25.551 6.437 -28.098 1.00 97.44 150 VAL A CA 1
ATOM 1198 C C . VAL A 1 150 ? 25.632 6.047 -26.623 1.00 97.44 150 VAL A C 1
ATOM 1200 O O . VAL A 1 150 ? 24.755 5.325 -26.154 1.00 97.44 150 VAL A O 1
ATOM 1203 N N . CYS A 1 151 ? 26.585 6.604 -25.867 1.00 97.19 151 CYS A N 1
ATOM 1204 C CA . CYS A 1 151 ? 26.696 6.385 -24.421 1.00 97.19 151 CYS A CA 1
ATOM 1205 C C . CYS A 1 151 ? 25.396 6.751 -23.688 1.00 97.19 151 CYS A C 1
ATOM 1207 O O . CYS A 1 151 ? 24.862 5.945 -22.930 1.00 97.19 151 CYS A O 1
ATOM 1209 N N . GLN A 1 152 ? 24.814 7.920 -23.982 1.00 95.94 152 GLN A N 1
ATOM 1210 C CA . GLN A 1 152 ? 23.546 8.349 -23.381 1.00 95.94 152 GLN A CA 1
ATOM 1211 C C . GLN A 1 152 ? 22.384 7.386 -23.668 1.00 95.94 152 GLN A C 1
ATOM 1213 O O . GLN A 1 152 ? 21.535 7.179 -22.797 1.00 95.94 152 GLN A O 1
ATOM 1218 N N . LEU A 1 153 ? 22.298 6.830 -24.882 1.00 97.00 153 LEU A N 1
ATOM 1219 C CA . LEU A 1 153 ? 21.256 5.863 -25.243 1.00 97.00 153 LEU A CA 1
ATOM 1220 C C . LEU A 1 153 ? 21.458 4.526 -24.527 1.00 97.00 153 LEU A C 1
ATOM 1222 O O . LEU A 1 153 ? 20.490 3.975 -24.003 1.00 97.00 153 LEU A O 1
ATOM 1226 N N . THR A 1 154 ? 22.699 4.050 -24.433 1.00 97.75 154 THR A N 1
ATOM 1227 C CA . THR A 1 154 ? 23.042 2.849 -23.662 1.00 97.75 154 THR A CA 1
ATOM 1228 C C . THR A 1 154 ? 22.689 3.023 -22.183 1.00 97.75 154 THR A C 1
ATOM 1230 O O . THR A 1 154 ? 22.024 2.161 -21.606 1.00 97.75 154 THR A O 1
ATOM 1233 N N . ASP A 1 155 ? 23.017 4.169 -21.582 1.00 96.38 155 ASP A N 1
ATOM 1234 C CA . ASP A 1 155 ? 22.671 4.461 -20.188 1.00 96.38 155 ASP A CA 1
ATOM 1235 C C . ASP A 1 155 ? 21.153 4.535 -19.973 1.00 96.38 155 ASP A C 1
ATOM 1237 O O . ASP A 1 155 ? 20.633 4.042 -18.970 1.00 96.38 155 ASP A O 1
ATOM 1241 N N . ARG A 1 156 ? 20.412 5.150 -20.908 1.00 95.56 156 ARG A N 1
ATOM 1242 C CA . ARG A 1 156 ? 18.939 5.189 -20.859 1.00 95.56 156 ARG A CA 1
ATOM 1243 C C . ARG A 1 156 ? 18.343 3.791 -20.927 1.00 95.56 156 ARG A C 1
ATOM 1245 O O . ARG A 1 156 ? 17.454 3.485 -20.135 1.00 95.56 156 ARG A O 1
ATOM 1252 N N . TRP A 1 157 ? 18.857 2.938 -21.811 1.00 97.62 157 TRP A N 1
ATOM 1253 C CA . TRP A 1 157 ? 18.428 1.546 -21.909 1.00 97.62 157 TRP A CA 1
ATOM 1254 C C . TRP A 1 157 ? 18.645 0.790 -20.596 1.00 97.62 157 TRP A C 1
ATOM 1256 O O . TRP A 1 157 ? 17.721 0.156 -20.089 1.00 97.62 157 TRP A O 1
ATOM 1266 N N . GLN A 1 158 ? 19.839 0.896 -20.006 1.00 96.62 158 GLN A N 1
ATOM 1267 C CA . GLN A 1 158 ? 20.160 0.244 -18.732 1.00 96.62 158 GLN A CA 1
ATOM 1268 C C . GLN A 1 158 ? 19.284 0.758 -17.585 1.00 96.62 158 GLN A C 1
ATOM 1270 O O . GLN A 1 158 ? 18.789 -0.029 -16.777 1.00 96.62 158 GLN A O 1
ATOM 1275 N N . ARG A 1 159 ? 19.039 2.075 -17.522 1.00 95.12 159 ARG A N 1
ATOM 1276 C CA . ARG A 1 159 ? 18.097 2.653 -16.550 1.00 95.12 159 ARG A CA 1
ATOM 1277 C C . ARG A 1 159 ? 16.695 2.084 -16.722 1.00 95.12 159 ARG A C 1
ATOM 1279 O O . ARG A 1 159 ? 16.027 1.844 -15.721 1.00 95.12 159 ARG A O 1
ATOM 1286 N N . LEU A 1 160 ? 16.258 1.863 -17.957 1.00 95.38 160 LEU A N 1
ATOM 1287 C CA . LEU A 1 160 ? 14.946 1.302 -18.243 1.00 95.38 160 LEU A CA 1
ATOM 1288 C C . LEU A 1 160 ? 14.848 -0.177 -17.840 1.00 95.38 160 LEU A C 1
ATOM 1290 O O . LEU A 1 160 ? 13.873 -0.556 -17.193 1.00 95.38 160 LEU A O 1
ATOM 1294 N N . GLU A 1 161 ? 15.868 -0.990 -18.144 1.00 96.94 161 GLU A N 1
ATOM 1295 C CA . GLU A 1 161 ? 15.973 -2.375 -17.651 1.00 96.94 161 GLU A CA 1
ATOM 1296 C C . GLU A 1 161 ? 15.883 -2.408 -16.115 1.00 96.94 161 GLU A C 1
ATOM 1298 O O . GLU A 1 161 ? 15.067 -3.146 -15.562 1.00 96.94 161 GLU A O 1
ATOM 1303 N N . LYS A 1 162 ? 16.643 -1.539 -15.433 1.00 96.19 162 LYS A N 1
ATOM 1304 C CA . LYS A 1 162 ? 16.626 -1.425 -13.970 1.00 96.19 162 LYS A CA 1
ATOM 1305 C C . LYS A 1 162 ? 15.252 -1.018 -13.427 1.00 96.19 162 LYS A C 1
ATOM 1307 O O . LYS A 1 162 ? 14.765 -1.636 -12.490 1.00 96.19 162 LYS A O 1
ATOM 1312 N N . GLN A 1 163 ? 14.601 -0.017 -14.020 1.00 94.62 163 GLN A N 1
ATOM 1313 C CA . GLN A 1 163 ? 13.271 0.420 -13.578 1.00 94.62 163 GLN A CA 1
ATOM 1314 C C . GLN A 1 163 ? 12.213 -0.672 -13.729 1.00 94.62 163 GLN A C 1
ATOM 1316 O O . GLN A 1 163 ? 11.353 -0.803 -12.861 1.00 94.62 163 GLN A O 1
ATOM 1321 N N . LEU A 1 164 ? 12.266 -1.462 -14.803 1.00 95.75 164 LEU A N 1
ATOM 1322 C CA . LEU A 1 164 ? 11.358 -2.595 -14.983 1.00 95.75 164 LEU A CA 1
ATOM 1323 C C . LEU A 1 164 ? 11.564 -3.665 -13.906 1.00 95.75 164 LEU A C 1
ATOM 1325 O O . LEU A 1 164 ? 10.580 -4.239 -13.433 1.00 95.75 164 LEU A O 1
ATOM 1329 N N . ASP A 1 165 ? 12.812 -3.918 -13.513 1.00 96.00 165 ASP A N 1
ATOM 1330 C CA . ASP A 1 165 ? 13.148 -4.883 -12.467 1.00 96.00 165 ASP A CA 1
ATOM 1331 C C . ASP A 1 165 ? 12.744 -4.419 -11.075 1.00 96.00 165 ASP A C 1
ATOM 1333 O O . ASP A 1 165 ? 11.994 -5.131 -10.402 1.00 96.00 165 ASP A O 1
ATOM 1337 N N . ASP A 1 166 ? 13.172 -3.218 -10.686 1.00 94.81 166 ASP A N 1
ATOM 1338 C CA . ASP A 1 166 ? 12.872 -2.637 -9.378 1.00 94.81 166 ASP A CA 1
ATOM 1339 C C . ASP A 1 166 ? 11.348 -2.582 -9.175 1.00 94.81 166 ASP A C 1
ATOM 1341 O O . ASP A 1 166 ? 10.820 -3.170 -8.232 1.00 94.81 166 ASP A O 1
ATOM 1345 N N . ARG A 1 167 ? 10.608 -2.027 -10.151 1.00 94.56 167 ARG A N 1
ATOM 1346 C CA . ARG A 1 167 ? 9.140 -1.949 -10.083 1.00 94.56 167 ARG A CA 1
ATOM 1347 C C . ARG A 1 167 ? 8.477 -3.324 -10.034 1.00 94.56 167 ARG A C 1
ATOM 1349 O O . ARG A 1 167 ? 7.497 -3.502 -9.316 1.00 94.56 167 ARG A O 1
ATOM 1356 N N . SER A 1 168 ? 8.971 -4.302 -10.796 1.00 94.50 168 SER A N 1
ATOM 1357 C CA . SER A 1 168 ? 8.408 -5.660 -10.771 1.00 94.50 168 SER A CA 1
ATOM 1358 C C . SER A 1 168 ? 8.604 -6.338 -9.413 1.00 94.50 168 SER A C 1
ATOM 1360 O O . SER A 1 168 ? 7.721 -7.078 -8.966 1.00 94.50 168 SER A O 1
ATOM 1362 N N . TRP A 1 169 ? 9.749 -6.106 -8.771 1.00 95.12 169 TRP A N 1
ATOM 1363 C CA . TRP A 1 169 ? 10.069 -6.636 -7.448 1.00 95.12 169 TRP A CA 1
ATOM 1364 C C . TRP A 1 169 ? 9.259 -5.946 -6.345 1.00 95.12 169 TRP A C 1
ATOM 1366 O O . TRP A 1 169 ? 8.646 -6.628 -5.519 1.00 95.12 169 TRP A O 1
ATOM 1376 N N . ASP A 1 170 ? 9.167 -4.617 -6.384 1.00 93.94 170 ASP A N 1
ATOM 1377 C CA . ASP A 1 170 ? 8.372 -3.835 -5.437 1.00 93.94 170 ASP A CA 1
ATOM 1378 C C . ASP A 1 170 ? 6.895 -4.230 -5.487 1.00 93.94 170 ASP A C 1
ATOM 1380 O O . ASP A 1 170 ? 6.288 -4.509 -4.451 1.00 93.94 170 ASP A O 1
ATOM 1384 N N . LEU A 1 171 ? 6.329 -4.363 -6.692 1.00 94.12 171 LEU A N 1
ATOM 1385 C CA . LEU A 1 171 ? 4.939 -4.786 -6.860 1.00 94.12 171 LEU A CA 1
ATOM 1386 C C . LEU A 1 171 ? 4.716 -6.223 -6.385 1.00 94.12 171 LEU A C 1
ATOM 1388 O O . LEU A 1 171 ? 3.663 -6.523 -5.832 1.00 94.12 171 LEU A O 1
ATOM 1392 N N . GLU A 1 172 ? 5.695 -7.123 -6.530 1.00 94.56 172 GLU A N 1
ATOM 1393 C CA . GLU A 1 172 ? 5.588 -8.468 -5.952 1.00 94.56 172 GLU A CA 1
ATOM 1394 C C . GLU A 1 172 ? 5.465 -8.420 -4.427 1.00 94.56 172 GLU A C 1
ATOM 1396 O O . GLU A 1 172 ? 4.629 -9.115 -3.838 1.00 94.56 172 GLU A O 1
ATOM 1401 N N . LYS A 1 173 ? 6.308 -7.607 -3.783 1.00 93.31 173 LYS A N 1
ATOM 1402 C CA . LYS A 1 173 ? 6.261 -7.393 -2.336 1.00 93.31 173 LYS A CA 1
ATOM 1403 C C . LYS A 1 173 ? 4.922 -6.771 -1.943 1.00 93.31 173 LYS A C 1
ATOM 1405 O O . LYS A 1 173 ? 4.275 -7.276 -1.027 1.00 93.31 173 LYS A O 1
ATOM 1410 N N . GLN A 1 174 ? 4.480 -5.740 -2.658 1.00 93.81 174 GLN A N 1
ATOM 1411 C CA . GLN A 1 174 ? 3.219 -5.047 -2.411 1.00 93.81 174 GLN A CA 1
ATOM 1412 C C . GLN A 1 174 ? 2.011 -5.982 -2.537 1.00 93.81 174 GLN A C 1
ATOM 1414 O O . GLN A 1 174 ? 1.181 -5.992 -1.636 1.00 93.81 174 GLN A O 1
ATOM 1419 N N . VAL A 1 175 ? 1.923 -6.814 -3.582 1.00 95.56 175 VAL A N 1
ATOM 1420 C CA . VAL A 1 175 ? 0.822 -7.785 -3.759 1.00 95.56 175 VAL A CA 1
ATOM 1421 C C . VAL A 1 175 ? 0.741 -8.742 -2.571 1.00 95.56 175 VAL A C 1
ATOM 1423 O O . VAL A 1 175 ? -0.346 -8.981 -2.046 1.00 95.56 175 VAL A O 1
ATOM 1426 N N . LYS A 1 176 ? 1.882 -9.272 -2.111 1.00 95.44 176 LYS A N 1
ATOM 1427 C CA . LYS A 1 176 ? 1.919 -10.173 -0.947 1.00 95.44 176 LYS A CA 1
ATOM 1428 C C . LYS A 1 176 ? 1.418 -9.472 0.315 1.00 95.44 176 LYS A C 1
ATOM 1430 O O . LYS A 1 176 ? 0.566 -10.021 1.007 1.00 95.44 176 LYS A O 1
ATOM 1435 N N . GLN A 1 177 ? 1.915 -8.267 0.587 1.00 95.19 177 GLN A N 1
ATOM 1436 C CA . GLN A 1 177 ? 1.521 -7.499 1.769 1.00 95.19 177 GLN A CA 1
ATOM 1437 C C . GLN A 1 177 ? 0.042 -7.095 1.713 1.00 95.19 177 GLN A C 1
ATOM 1439 O O . GLN A 1 177 ? -0.689 -7.317 2.676 1.00 95.19 177 GLN A O 1
ATOM 1444 N N . LEU A 1 178 ? -0.433 -6.609 0.561 1.00 95.81 178 LEU A N 1
ATOM 1445 C CA . LEU A 1 178 ? -1.834 -6.248 0.347 1.00 95.81 178 LEU A CA 1
ATOM 1446 C C . LEU A 1 178 ? -2.775 -7.429 0.580 1.00 95.81 178 LEU A C 1
ATOM 1448 O O . LEU A 1 178 ? -3.800 -7.246 1.227 1.00 95.81 178 LEU A O 1
ATOM 1452 N N . ARG A 1 179 ? -2.441 -8.630 0.090 1.00 97.31 179 ARG A N 1
ATOM 1453 C CA . ARG A 1 179 ? -3.256 -9.835 0.328 1.00 97.31 179 ARG A CA 1
ATOM 1454 C C . ARG A 1 179 ? -3.376 -10.139 1.814 1.00 97.31 179 ARG A C 1
ATOM 1456 O O . ARG A 1 179 ? -4.488 -10.259 2.313 1.00 97.31 179 ARG A O 1
ATOM 1463 N N . ILE A 1 180 ? -2.244 -10.163 2.521 1.00 97.12 180 ILE A N 1
ATOM 1464 C CA . ILE A 1 180 ? -2.221 -10.385 3.971 1.00 97.12 180 ILE A CA 1
ATOM 1465 C C . ILE A 1 180 ? -3.095 -9.338 4.667 1.00 97.12 180 ILE A C 1
ATOM 1467 O O . ILE A 1 180 ? -4.035 -9.694 5.371 1.00 97.12 180 ILE A O 1
ATOM 1471 N N . TYR A 1 181 ? -2.852 -8.048 4.429 1.00 98.00 181 TYR A N 1
ATOM 1472 C CA . TYR A 1 181 ? -3.638 -6.980 5.044 1.00 98.00 181 TYR A CA 1
ATOM 1473 C C . TYR A 1 181 ? -5.137 -7.100 4.745 1.00 98.00 181 TYR A C 1
ATOM 1475 O O . TYR A 1 181 ? -5.944 -7.010 5.668 1.00 98.00 181 TYR A O 1
ATOM 1483 N N . ARG A 1 182 ? -5.522 -7.335 3.484 1.00 97.44 182 ARG A N 1
ATOM 1484 C CA . ARG A 1 182 ? -6.928 -7.451 3.075 1.00 97.44 182 ARG A CA 1
ATOM 1485 C C . ARG A 1 182 ? -7.618 -8.627 3.764 1.00 97.44 182 ARG A C 1
ATOM 1487 O O . ARG A 1 182 ? -8.716 -8.431 4.284 1.00 97.44 182 ARG A O 1
ATOM 1494 N N . ASP A 1 183 ? -6.969 -9.784 3.854 1.00 97.75 183 ASP A N 1
ATOM 1495 C CA . ASP A 1 183 ? -7.512 -10.960 4.545 1.00 97.75 183 ASP A CA 1
ATOM 1496 C C . ASP A 1 183 ? -7.698 -10.694 6.047 1.00 97.75 183 ASP A C 1
ATOM 1498 O O . ASP A 1 183 ? -8.768 -10.947 6.615 1.00 97.75 183 ASP A O 1
ATOM 1502 N N . LEU A 1 184 ? -6.672 -10.128 6.697 1.00 98.00 184 LEU A N 1
ATOM 1503 C CA . LEU A 1 184 ? -6.714 -9.763 8.115 1.00 98.00 184 LEU A CA 1
ATOM 1504 C C . LEU A 1 184 ? -7.826 -8.738 8.393 1.00 98.00 184 LEU A C 1
ATOM 1506 O O . LEU A 1 184 ? -8.622 -8.919 9.320 1.00 98.00 184 LEU A O 1
ATOM 1510 N N . TYR A 1 185 ? -7.894 -7.689 7.571 1.00 98.38 185 TYR A N 1
ATOM 1511 C CA . TYR A 1 185 ? -8.868 -6.608 7.671 1.00 98.38 185 TYR A CA 1
ATOM 1512 C C . TYR A 1 185 ? -10.295 -7.120 7.487 1.00 98.38 185 TYR A C 1
ATOM 1514 O O . TYR A 1 185 ? -11.159 -6.832 8.313 1.00 98.38 185 TYR A O 1
ATOM 1522 N N . GLN A 1 186 ? -10.560 -7.906 6.439 1.00 97.94 186 GLN A N 1
ATOM 1523 C CA . GLN A 1 186 ? -11.895 -8.443 6.165 1.00 97.94 186 GLN A CA 1
ATOM 1524 C C . GLN A 1 186 ? -12.372 -9.366 7.290 1.00 97.94 186 GLN A C 1
ATOM 1526 O O . GLN A 1 186 ? -13.516 -9.247 7.740 1.00 97.94 186 GLN A O 1
ATOM 1531 N N . ALA A 1 187 ? -11.492 -10.242 7.785 1.00 98.38 187 ALA A N 1
ATOM 1532 C CA . ALA A 1 187 ? -11.799 -11.124 8.905 1.00 98.38 187 ALA A CA 1
ATOM 1533 C C . ALA A 1 187 ? -12.133 -10.332 10.180 1.00 98.38 187 ALA A C 1
ATOM 1535 O O . ALA A 1 187 ? -13.139 -10.617 10.836 1.00 98.38 187 ALA A O 1
ATOM 1536 N N . LEU A 1 188 ? -11.326 -9.316 10.514 1.00 98.50 188 LEU A N 1
ATOM 1537 C CA . LEU A 1 188 ? -11.566 -8.463 11.677 1.00 98.50 188 LEU A CA 1
ATOM 1538 C C . LEU A 1 188 ? -12.844 -7.632 11.515 1.00 98.50 188 LEU A C 1
ATOM 1540 O O . LEU A 1 188 ? -13.643 -7.562 12.444 1.00 98.50 188 LEU A O 1
ATOM 1544 N N . ASN A 1 189 ? -13.071 -7.047 10.339 1.00 98.50 189 ASN A N 1
ATOM 1545 C CA . ASN A 1 189 ? -14.234 -6.206 10.066 1.00 98.50 189 ASN A CA 1
ATOM 1546 C C . ASN A 1 189 ? -15.530 -7.008 10.210 1.00 98.50 189 ASN A C 1
ATOM 1548 O O . ASN A 1 189 ? -16.454 -6.568 10.891 1.00 98.50 189 ASN A O 1
ATOM 1552 N N . LYS A 1 190 ? -15.571 -8.221 9.643 1.00 98.56 190 LYS A N 1
ATOM 1553 C CA . LYS A 1 190 ? -16.702 -9.139 9.809 1.00 98.56 190 LYS A CA 1
ATOM 1554 C C . LYS A 1 190 ? -16.938 -9.464 11.284 1.00 98.56 190 LYS A C 1
ATOM 1556 O O . LYS A 1 190 ? -18.064 -9.343 11.759 1.00 98.56 190 LYS A O 1
ATOM 1561 N N . TRP A 1 191 ? -15.878 -9.814 12.013 1.00 98.69 191 TRP A N 1
ATOM 1562 C CA . TRP A 1 191 ? -15.978 -10.136 13.435 1.00 98.69 191 TRP A CA 1
ATOM 1563 C C . TRP A 1 191 ? -16.479 -8.943 14.272 1.00 98.69 191 TRP A C 1
ATOM 1565 O O . TRP A 1 191 ? -17.370 -9.127 15.097 1.00 98.69 191 TRP A O 1
ATOM 1575 N N . ILE A 1 192 ? -15.993 -7.719 14.021 1.00 98.62 192 ILE A N 1
ATOM 1576 C CA . ILE A 1 192 ? -16.474 -6.498 14.696 1.00 98.62 192 ILE A CA 1
ATOM 1577 C C . ILE A 1 192 ? -17.961 -6.273 14.401 1.00 98.62 192 ILE A C 1
ATOM 1579 O O . ILE A 1 192 ? -18.727 -5.991 15.320 1.00 98.62 192 ILE A O 1
ATOM 1583 N N . CYS A 1 193 ? -18.397 -6.427 13.146 1.00 98.44 193 CYS A N 1
ATOM 1584 C CA . CYS A 1 193 ? -19.811 -6.310 12.782 1.00 98.44 193 CYS A CA 1
ATOM 1585 C C . CYS A 1 193 ? -20.690 -7.348 13.500 1.00 98.44 193 CYS A C 1
ATOM 1587 O O . CYS A 1 193 ? -21.807 -7.028 13.908 1.00 98.44 193 CYS A O 1
ATOM 1589 N N . ASP A 1 194 ? -20.206 -8.580 13.662 1.00 98.56 194 ASP A N 1
ATOM 1590 C CA . ASP A 1 194 ? -20.921 -9.652 14.365 1.00 98.56 194 ASP A CA 1
ATOM 1591 C C . ASP A 1 194 ? -20.959 -9.416 15.884 1.00 98.56 194 ASP A C 1
ATOM 1593 O O . ASP A 1 194 ? -22.001 -9.581 16.520 1.00 98.56 194 ASP A O 1
ATOM 1597 N N . ALA A 1 195 ? -19.844 -8.987 16.479 1.00 98.56 195 ALA A N 1
ATOM 1598 C CA . ALA A 1 195 ? -19.759 -8.650 17.898 1.00 98.56 195 ALA A CA 1
ATOM 1599 C C . ALA A 1 195 ? -20.620 -7.425 18.248 1.00 98.56 195 ALA A C 1
ATOM 1601 O O . ALA A 1 195 ? -21.330 -7.452 19.251 1.00 98.56 195 ALA A O 1
ATOM 1602 N N . ARG A 1 196 ? -20.649 -6.401 17.382 1.00 98.44 196 ARG A N 1
ATOM 1603 C CA . ARG A 1 196 ? -21.545 -5.244 17.525 1.00 98.44 196 ARG A CA 1
ATOM 1604 C C . ARG A 1 196 ? -23.011 -5.666 17.509 1.00 98.44 196 ARG A C 1
ATOM 1606 O O . ARG A 1 196 ? -23.750 -5.273 18.399 1.00 98.44 196 ARG A O 1
ATOM 1613 N N . ARG A 1 197 ? -23.417 -6.533 16.575 1.00 98.38 197 ARG A N 1
ATOM 1614 C CA . ARG A 1 197 ? -24.792 -7.063 16.527 1.00 98.38 197 ARG A CA 1
ATOM 1615 C C . ARG A 1 197 ? -25.174 -7.831 17.793 1.00 98.38 197 ARG A C 1
ATOM 1617 O O . ARG A 1 197 ? -26.300 -7.693 18.268 1.00 98.38 197 ARG A O 1
ATOM 1624 N N . ARG A 1 198 ? -24.253 -8.622 18.358 1.00 97.88 198 ARG A N 1
ATOM 1625 C CA . ARG A 1 198 ? -24.471 -9.293 19.652 1.00 97.88 198 ARG A CA 1
ATOM 1626 C C . ARG A 1 198 ? -24.620 -8.285 20.793 1.00 97.88 198 ARG A C 1
ATOM 1628 O O . ARG A 1 198 ? -25.553 -8.426 21.574 1.00 97.88 198 ARG A O 1
ATOM 1635 N N . GLN A 1 199 ? -23.776 -7.253 20.840 1.00 98.06 199 GLN A N 1
ATOM 1636 C CA . GLN A 1 199 ? -23.884 -6.162 21.816 1.00 98.06 199 GLN A CA 1
ATOM 1637 C C . GLN A 1 199 ? -25.238 -5.441 21.702 1.00 98.06 199 GLN A C 1
ATOM 1639 O O . GLN A 1 199 ? -25.936 -5.292 22.699 1.00 98.06 199 GLN A O 1
ATOM 1644 N N . ASP A 1 200 ? -25.651 -5.069 20.485 1.00 98.00 200 ASP A N 1
ATOM 1645 C CA . ASP A 1 200 ? -26.947 -4.427 20.222 1.00 98.00 200 ASP A CA 1
ATOM 1646 C C . ASP A 1 200 ? -28.120 -5.320 20.661 1.00 98.00 200 ASP A C 1
ATOM 1648 O O . ASP A 1 200 ? -29.100 -4.838 21.224 1.00 98.00 200 ASP A O 1
ATOM 1652 N N . THR A 1 201 ? -28.006 -6.634 20.438 1.00 96.94 201 THR A N 1
ATOM 1653 C CA . THR A 1 201 ? -29.025 -7.606 20.852 1.00 96.94 201 THR A CA 1
ATOM 1654 C C . THR A 1 201 ? -29.142 -7.676 22.368 1.00 96.94 201 THR A C 1
ATOM 1656 O O . THR A 1 201 ? -30.259 -7.688 22.863 1.00 96.94 201 THR A O 1
ATOM 1659 N N . ILE A 1 202 ? -28.024 -7.708 23.101 1.00 95.38 202 ILE A N 1
ATOM 1660 C CA . ILE A 1 202 ? -28.026 -7.738 24.570 1.00 95.38 202 ILE A CA 1
ATOM 1661 C C . ILE A 1 202 ? -28.648 -6.447 25.128 1.00 95.38 202 ILE A C 1
ATOM 1663 O O . ILE A 1 202 ? -29.511 -6.511 26.002 1.00 95.38 202 ILE A O 1
ATOM 1667 N N . GLU A 1 203 ? -28.270 -5.286 24.588 1.00 95.12 203 GLU A N 1
ATOM 1668 C CA . GLU A 1 203 ? -28.759 -3.981 25.055 1.00 95.12 203 GLU A CA 1
ATOM 1669 C C . GLU A 1 203 ? -30.246 -3.733 24.769 1.00 95.12 203 GLU A C 1
ATOM 1671 O O . GLU A 1 203 ? -30.902 -3.000 25.509 1.00 95.12 203 GLU A O 1
ATOM 1676 N N . ALA A 1 204 ? -30.803 -4.350 23.723 1.00 94.62 204 ALA A N 1
ATOM 1677 C CA . ALA A 1 204 ? -32.212 -4.200 23.362 1.00 94.62 204 ALA A CA 1
ATOM 1678 C C . ALA A 1 204 ? -33.180 -4.973 24.281 1.00 94.62 204 ALA A C 1
ATOM 1680 O O . ALA A 1 204 ? -34.401 -4.809 24.173 1.00 94.62 204 ALA A O 1
ATOM 1681 N N . MET A 1 205 ? -32.677 -5.843 25.160 1.00 91.69 205 MET A N 1
ATOM 1682 C CA . MET A 1 205 ? -33.520 -6.753 25.932 1.00 91.69 205 MET A CA 1
ATOM 1683 C C . MET A 1 205 ? -34.102 -6.106 27.183 1.00 91.69 205 MET A C 1
ATOM 1685 O O . MET A 1 205 ? -33.456 -5.344 27.896 1.00 91.69 205 MET A O 1
ATOM 1689 N N . LYS A 1 206 ? -35.356 -6.456 27.485 1.00 89.12 206 LYS A N 1
ATOM 1690 C CA . LYS A 1 206 ? -36.044 -5.973 28.685 1.00 89.12 206 LYS A CA 1
ATOM 1691 C C . LYS A 1 206 ? -35.531 -6.703 29.926 1.00 89.12 206 LYS A C 1
ATOM 1693 O O . LYS A 1 206 ? -35.634 -7.924 30.021 1.00 89.12 206 LYS A O 1
ATOM 1698 N N . LEU A 1 207 ? -35.033 -5.937 30.891 1.00 88.75 207 LEU A N 1
ATOM 1699 C CA . LEU A 1 207 ? -34.527 -6.422 32.175 1.00 88.75 207 LEU A CA 1
ATOM 1700 C C . LEU A 1 207 ? -35.672 -6.401 33.200 1.00 88.75 207 LEU A C 1
ATOM 1702 O O . LEU A 1 207 ? -35.941 -5.374 33.814 1.00 88.75 207 LEU A O 1
ATOM 1706 N N . GLY A 1 208 ? -36.417 -7.508 33.298 1.00 80.31 208 GLY A N 1
ATOM 1707 C CA . GLY A 1 208 ? -37.637 -7.589 34.119 1.00 80.31 208 GLY A CA 1
ATOM 1708 C C . GLY A 1 208 ? -37.456 -8.212 35.506 1.00 80.31 208 GLY A C 1
ATOM 1709 O O . GLY A 1 208 ? -38.170 -7.853 36.436 1.00 80.31 208 GLY A O 1
ATOM 1710 N N . ASP A 1 209 ? -36.511 -9.137 35.660 1.00 86.44 209 ASP A N 1
ATOM 1711 C CA . ASP A 1 209 ? -36.296 -9.884 36.901 1.00 86.44 209 ASP A CA 1
ATOM 1712 C C . ASP A 1 209 ? -34.811 -10.251 37.087 1.00 86.44 209 ASP A C 1
ATOM 1714 O O . ASP A 1 209 ? -34.014 -10.207 36.144 1.00 86.44 209 ASP A O 1
ATOM 1718 N N . VAL A 1 210 ? -34.447 -10.645 38.312 1.00 90.44 210 VAL A N 1
ATOM 1719 C CA . VAL A 1 210 ? -33.067 -10.992 38.705 1.00 90.44 210 VAL A CA 1
ATOM 1720 C C . VAL A 1 210 ? -32.482 -12.117 37.845 1.00 90.44 210 VAL A C 1
ATOM 1722 O O . VAL A 1 210 ? -31.312 -12.061 37.478 1.00 90.44 210 VAL A O 1
ATOM 1725 N N . SER A 1 211 ? -33.277 -13.130 37.488 1.00 91.12 211 SER A N 1
ATOM 1726 C CA . SER A 1 211 ? -32.800 -14.262 36.684 1.00 91.12 211 SER A CA 1
ATOM 1727 C C . SER A 1 211 ? -32.479 -13.850 35.246 1.00 91.12 211 SER A C 1
ATOM 1729 O O . SER A 1 211 ? -31.446 -14.247 34.700 1.00 91.12 211 SER A O 1
ATOM 1731 N N . THR A 1 212 ? -33.298 -12.971 34.666 1.00 93.00 212 THR A N 1
ATOM 1732 C CA . THR A 1 212 ? -33.069 -12.385 33.343 1.00 93.00 212 THR A CA 1
ATOM 1733 C C . THR A 1 212 ? -31.813 -11.509 33.340 1.00 93.00 212 THR A C 1
ATOM 1735 O O . THR A 1 212 ? -30.987 -11.632 32.433 1.00 93.00 212 THR A O 1
ATOM 1738 N N . VAL A 1 213 ? -31.618 -10.683 34.378 1.00 94.69 213 VAL A N 1
ATOM 1739 C CA . VAL A 1 213 ? -30.405 -9.859 34.538 1.00 94.69 213 VAL A CA 1
ATOM 1740 C C . VAL A 1 213 ? -29.154 -10.730 34.679 1.00 94.69 213 VAL A C 1
ATOM 1742 O O . VAL A 1 213 ? -28.171 -10.476 33.989 1.00 94.69 213 VAL A O 1
ATOM 1745 N N . MET A 1 214 ? -29.186 -11.792 35.494 1.00 95.50 214 MET A N 1
ATOM 1746 C CA . MET A 1 214 ? -28.049 -12.716 35.639 1.00 95.50 214 MET A CA 1
ATOM 1747 C C . MET A 1 214 ? -27.660 -13.383 34.316 1.00 95.50 214 MET A C 1
ATOM 1749 O O . MET A 1 214 ? -26.472 -13.488 34.006 1.00 95.50 214 MET A O 1
ATOM 1753 N N . ARG A 1 215 ? -28.643 -13.815 33.513 1.00 94.81 215 ARG A N 1
ATOM 1754 C CA . ARG A 1 215 ? -28.374 -14.433 32.208 1.00 94.81 215 ARG A CA 1
ATOM 1755 C C . ARG A 1 215 ? -27.670 -13.460 31.265 1.00 94.81 215 ARG A C 1
ATOM 1757 O O . ARG A 1 215 ? -26.617 -13.799 30.726 1.00 94.81 215 ARG A O 1
ATOM 1764 N N . TYR A 1 216 ? -28.213 -12.255 31.093 1.00 95.88 216 TYR A N 1
ATOM 1765 C CA . TYR A 1 216 ? -27.602 -11.262 30.207 1.00 95.88 216 TYR A CA 1
ATOM 1766 C C . TYR A 1 216 ? -26.273 -10.735 30.742 1.00 95.88 216 TYR A C 1
ATOM 1768 O O . TYR A 1 216 ? -25.382 -10.456 29.948 1.00 95.88 216 TYR A O 1
ATOM 1776 N N . LEU A 1 217 ? -26.081 -10.678 32.064 1.00 97.06 217 LEU A N 1
ATOM 1777 C CA . LEU A 1 217 ? -24.779 -10.374 32.654 1.00 97.06 217 LEU A CA 1
ATOM 1778 C C . LEU A 1 217 ? -23.734 -11.418 32.248 1.00 97.06 217 LEU A C 1
ATOM 1780 O O . LEU A 1 217 ? -22.614 -11.056 31.894 1.00 97.06 217 LEU A O 1
ATOM 1784 N N . GLN A 1 218 ? -24.094 -12.704 32.250 1.00 97.25 218 GLN A N 1
ATOM 1785 C CA . GLN A 1 218 ? -23.187 -13.766 31.822 1.00 97.25 218 GLN A CA 1
ATOM 1786 C C . GLN A 1 218 ? -22.903 -13.717 30.312 1.00 97.25 218 GLN A C 1
ATOM 1788 O O . GLN A 1 218 ? -21.750 -13.873 29.906 1.00 97.25 218 GLN A O 1
ATOM 1793 N N . GLU A 1 219 ? -23.917 -13.469 29.478 1.00 97.44 219 GLU A N 1
ATOM 1794 C CA . GLU A 1 219 ? -23.736 -13.263 28.032 1.00 97.44 219 GLU A CA 1
ATOM 1795 C C . GLU A 1 219 ? -22.827 -12.054 27.752 1.00 97.44 219 GLU A C 1
ATOM 1797 O O . GLU A 1 219 ? -21.865 -12.169 26.988 1.00 97.44 219 GLU A O 1
ATOM 1802 N N . GLN A 1 220 ? -23.062 -10.933 28.441 1.00 98.12 220 GLN A N 1
ATOM 1803 C CA . GLN A 1 220 ? -22.256 -9.720 28.337 1.00 98.12 22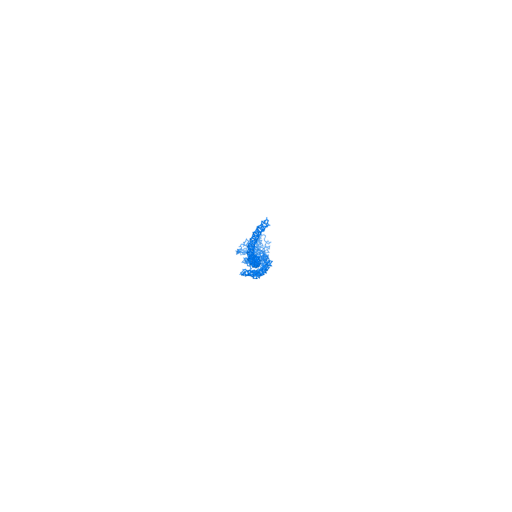0 GLN A CA 1
ATOM 1804 C C . GLN A 1 220 ? -20.816 -9.951 28.800 1.00 98.12 220 GLN A C 1
ATOM 1806 O O . GLN A 1 220 ? -19.882 -9.496 28.145 1.00 98.12 220 GLN A O 1
ATOM 1811 N N . LYS A 1 221 ? -20.614 -10.690 29.896 1.00 98.31 221 LYS A N 1
ATOM 1812 C CA . LYS A 1 221 ? -19.283 -11.063 30.397 1.00 98.31 221 LYS A CA 1
ATOM 1813 C C . LYS A 1 221 ? -18.496 -11.856 29.358 1.00 98.31 221 LYS A C 1
ATOM 1815 O O . LYS A 1 221 ? -17.325 -11.567 29.116 1.00 98.31 221 LYS A O 1
ATOM 1820 N N . ASN A 1 222 ? -19.145 -12.844 28.743 1.00 98.31 222 ASN A N 1
ATOM 1821 C CA . ASN A 1 222 ? -18.533 -13.680 27.714 1.00 98.31 222 ASN A CA 1
ATOM 1822 C C . ASN A 1 222 ? -18.159 -12.841 26.485 1.00 98.31 222 ASN A C 1
ATOM 1824 O O . ASN A 1 222 ? -17.026 -12.924 26.012 1.00 98.31 222 ASN A O 1
ATOM 1828 N N . LEU A 1 223 ? -19.078 -11.990 26.014 1.00 98.44 223 LEU A N 1
ATOM 1829 C CA . LEU A 1 223 ? -18.832 -11.091 24.887 1.00 98.44 223 LEU A CA 1
ATOM 1830 C C . LEU A 1 223 ? -17.696 -10.102 25.186 1.00 98.44 223 LEU A C 1
ATOM 1832 O O . LEU A 1 223 ? -16.797 -9.940 24.365 1.00 98.44 223 LEU A O 1
ATOM 1836 N N . HIS A 1 224 ? -17.686 -9.486 26.369 1.00 98.50 224 HIS A N 1
ATOM 1837 C CA . HIS A 1 224 ? -16.642 -8.544 26.770 1.00 98.50 224 HIS A CA 1
ATOM 1838 C C . HIS A 1 224 ? -15.257 -9.205 26.848 1.00 98.50 224 HIS A C 1
ATOM 1840 O O . HIS A 1 224 ? -14.260 -8.628 26.404 1.00 98.50 224 HIS A O 1
ATOM 1846 N N . SER A 1 225 ? -15.190 -10.438 27.362 1.00 98.44 225 SER A N 1
ATOM 1847 C CA . SER A 1 225 ? -13.955 -11.228 27.379 1.00 98.44 225 SER A CA 1
ATOM 1848 C C . SER A 1 225 ? -13.466 -11.539 25.963 1.00 98.44 225 SER A C 1
ATOM 1850 O O . SER A 1 225 ? -12.272 -11.419 25.687 1.00 98.44 225 SER A O 1
ATOM 1852 N N . GLU A 1 226 ? -14.374 -11.908 25.055 1.00 98.31 226 GLU A N 1
ATOM 1853 C CA . GLU A 1 226 ? -14.044 -12.145 23.648 1.00 98.31 226 GLU A CA 1
ATOM 1854 C C . GLU A 1 226 ? -13.506 -10.866 22.991 1.00 98.31 226 GLU A C 1
ATOM 1856 O O . GLU A 1 226 ? -12.455 -10.910 22.352 1.00 98.31 226 GLU A O 1
ATOM 1861 N N . ILE A 1 227 ? -14.165 -9.720 23.203 1.00 98.62 227 ILE A N 1
ATOM 1862 C CA . ILE A 1 227 ? -13.722 -8.430 22.658 1.00 98.62 227 ILE A CA 1
ATOM 1863 C C . ILE A 1 227 ? -12.339 -8.062 23.189 1.00 98.62 227 ILE A C 1
ATOM 1865 O O . ILE A 1 227 ? -11.456 -7.745 22.399 1.00 98.62 227 ILE A O 1
ATOM 1869 N N . THR A 1 228 ? -12.112 -8.184 24.496 1.00 98.38 228 THR A N 1
ATOM 1870 C CA . THR A 1 228 ? -10.808 -7.892 25.109 1.00 98.38 228 THR A CA 1
ATOM 1871 C C . THR A 1 228 ? -9.697 -8.762 24.514 1.00 98.38 228 THR A C 1
ATOM 1873 O O . THR A 1 228 ? -8.610 -8.260 24.229 1.00 98.38 228 THR A O 1
ATOM 1876 N N . SER A 1 229 ? -9.980 -10.043 24.251 1.00 98.00 229 SER A N 1
ATOM 1877 C CA . SER A 1 229 ? -9.012 -10.972 23.650 1.00 98.00 229 SER A CA 1
ATOM 1878 C C . SER A 1 229 ? -8.659 -10.659 22.188 1.00 98.00 229 SER A C 1
ATOM 1880 O O . SER A 1 229 ? -7.672 -11.176 21.674 1.00 98.00 229 SER A O 1
ATOM 1882 N N . LYS A 1 230 ? -9.436 -9.811 21.495 1.00 98.00 230 LYS A N 1
ATOM 1883 C CA . LYS A 1 230 ? -9.179 -9.446 20.092 1.00 98.00 230 LYS A CA 1
ATOM 1884 C C . LYS A 1 230 ? -8.175 -8.317 19.903 1.00 98.00 230 LYS A C 1
ATOM 1886 O O . LYS A 1 230 ? -7.818 -8.060 18.754 1.00 98.00 230 LYS A O 1
ATOM 1891 N N . ARG A 1 231 ? -7.690 -7.691 20.979 1.00 98.12 231 ARG A N 1
ATOM 1892 C CA . ARG A 1 231 ? -6.717 -6.588 20.920 1.00 98.12 231 ARG A CA 1
ATOM 1893 C C . ARG A 1 231 ? -5.524 -6.904 20.014 1.00 98.12 231 ARG A C 1
ATOM 1895 O O . ARG A 1 231 ? -5.293 -6.165 19.064 1.00 98.12 231 ARG A O 1
ATOM 1902 N N . ASP A 1 232 ? -4.858 -8.034 20.231 1.00 97.94 232 ASP A N 1
ATOM 1903 C CA . ASP A 1 232 ? -3.655 -8.412 19.475 1.00 97.94 232 ASP A CA 1
ATOM 1904 C C . ASP A 1 232 ? -3.932 -8.528 17.969 1.00 97.94 232 ASP A C 1
ATOM 1906 O O . ASP A 1 232 ? -3.109 -8.160 17.135 1.00 97.94 232 ASP A O 1
ATOM 1910 N N . ARG A 1 233 ? -5.136 -8.983 17.596 1.00 98.12 233 ARG A N 1
ATOM 1911 C CA . ARG A 1 233 ? -5.546 -9.088 16.191 1.00 98.12 233 ARG A CA 1
ATOM 1912 C C . ARG A 1 233 ? -5.801 -7.722 15.554 1.00 98.12 233 ARG A C 1
ATOM 1914 O O . ARG A 1 233 ? -5.579 -7.558 14.357 1.00 98.12 233 ARG A O 1
ATOM 1921 N N . VAL A 1 234 ? -6.286 -6.756 16.332 1.00 98.50 234 VAL A N 1
ATOM 1922 C CA . VAL A 1 234 ? -6.453 -5.366 15.884 1.00 98.50 234 VAL A CA 1
ATOM 1923 C C . VAL A 1 234 ? -5.083 -4.726 15.673 1.00 98.50 234 VAL A C 1
ATOM 1925 O O . VAL A 1 234 ? -4.846 -4.132 14.623 1.00 98.50 234 VAL A O 1
ATOM 1928 N N . GLU A 1 235 ? -4.160 -4.914 16.618 1.00 98.31 235 GLU A N 1
ATOM 1929 C CA . GLU A 1 235 ? -2.772 -4.450 16.505 1.00 98.31 235 GLU A CA 1
ATOM 1930 C C . GLU A 1 235 ? -2.060 -5.076 15.296 1.00 98.31 235 GLU A C 1
ATOM 1932 O O . GLU A 1 235 ? -1.363 -4.385 14.553 1.00 98.31 235 GLU A O 1
ATOM 1937 N N . GLU A 1 236 ? -2.297 -6.362 15.025 1.00 98.25 236 GLU A N 1
ATOM 1938 C CA . GLU A 1 236 ? -1.778 -7.045 13.839 1.00 98.25 236 GLU A CA 1
ATOM 1939 C C . GLU A 1 236 ? -2.290 -6.412 12.534 1.00 98.25 236 GLU A C 1
ATOM 1941 O O . GLU A 1 236 ? -1.501 -6.198 11.611 1.00 98.25 236 GLU A O 1
ATOM 1946 N N . VAL A 1 237 ? -3.582 -6.070 12.443 1.00 98.50 237 VAL A N 1
ATOM 1947 C CA . VAL A 1 237 ? -4.145 -5.376 11.268 1.00 98.50 237 VAL A CA 1
ATOM 1948 C C . VAL A 1 237 ? -3.499 -4.004 11.075 1.00 98.50 237 VAL A C 1
ATOM 1950 O O . VAL A 1 237 ? -3.132 -3.671 9.948 1.00 98.50 237 VAL A O 1
ATOM 1953 N N . ILE A 1 238 ? -3.317 -3.233 12.152 1.00 98.38 238 ILE A N 1
ATOM 1954 C CA . ILE A 1 238 ? -2.682 -1.904 12.105 1.00 98.38 238 ILE A CA 1
ATOM 1955 C C . ILE A 1 238 ? -1.231 -2.020 11.630 1.00 98.38 238 ILE A C 1
ATOM 1957 O O . ILE A 1 238 ? -0.831 -1.339 10.689 1.00 98.38 238 ILE A O 1
ATOM 1961 N N . LYS A 1 239 ? -0.459 -2.947 12.201 1.00 98.44 239 LYS A N 1
ATOM 1962 C CA . LYS A 1 239 ? 0.936 -3.167 11.807 1.00 98.44 239 LYS A CA 1
ATOM 1963 C C . LYS A 1 239 ? 1.062 -3.586 10.339 1.00 98.44 239 LYS A C 1
ATOM 1965 O O . LYS A 1 239 ? 1.948 -3.116 9.630 1.00 98.44 239 LYS A O 1
ATOM 1970 N N . ASN A 1 240 ? 0.181 -4.466 9.858 1.00 98.19 240 ASN A N 1
ATOM 1971 C CA . ASN A 1 240 ? 0.185 -4.863 8.448 1.00 98.19 240 ASN A CA 1
ATOM 1972 C C . ASN A 1 240 ? -0.234 -3.707 7.528 1.00 98.19 240 ASN A C 1
ATOM 1974 O O . ASN A 1 240 ? 0.347 -3.564 6.453 1.00 98.19 240 ASN A O 1
ATOM 1978 N N . ALA A 1 241 ? -1.175 -2.854 7.950 1.00 98.19 241 ALA A N 1
ATOM 1979 C CA . ALA A 1 241 ? -1.508 -1.623 7.233 1.00 98.19 241 ALA A CA 1
ATOM 1980 C C . ALA A 1 241 ? -0.300 -0.689 7.101 1.00 98.19 241 ALA A C 1
ATOM 1982 O O . ALA A 1 241 ? -0.043 -0.188 6.009 1.00 98.19 241 ALA A O 1
ATOM 1983 N N . GLU A 1 242 ? 0.474 -0.490 8.169 1.00 97.81 242 GLU A N 1
ATOM 1984 C CA . GLU A 1 242 ? 1.694 0.328 8.142 1.00 97.81 242 GLU A CA 1
ATOM 1985 C C . GLU A 1 242 ? 2.739 -0.236 7.174 1.00 97.81 242 GLU A C 1
ATOM 1987 O O . GLU A 1 242 ? 3.260 0.494 6.332 1.00 97.81 242 GLU A O 1
ATOM 1992 N N . VAL A 1 243 ? 3.002 -1.547 7.232 1.00 96.56 243 VAL A N 1
ATOM 1993 C CA . VAL A 1 243 ? 3.948 -2.214 6.320 1.00 96.56 243 VAL A CA 1
ATOM 1994 C C . VAL A 1 243 ? 3.493 -2.104 4.860 1.00 96.56 243 VAL A C 1
ATOM 1996 O O . VAL A 1 243 ? 4.312 -1.805 3.988 1.00 96.56 243 VAL A O 1
ATOM 1999 N N . CYS A 1 244 ? 2.201 -2.310 4.582 1.00 96.12 244 CYS A N 1
ATOM 2000 C CA . CYS A 1 244 ? 1.637 -2.131 3.241 1.00 96.12 244 CYS A CA 1
ATOM 2001 C C . CYS A 1 244 ? 1.768 -0.684 2.768 1.00 96.12 244 CYS A C 1
ATOM 2003 O O . CYS A 1 244 ? 2.196 -0.437 1.643 1.00 96.12 244 CYS A O 1
ATOM 2005 N N . SER A 1 245 ? 1.407 0.261 3.634 1.00 95.88 245 SER A N 1
ATOM 2006 C CA . SER A 1 245 ? 1.423 1.691 3.353 1.00 95.88 245 SER A CA 1
ATOM 2007 C C . SER A 1 245 ? 2.828 2.182 3.013 1.00 95.88 245 SER A C 1
ATOM 2009 O O . SER A 1 245 ? 2.999 2.884 2.020 1.00 95.88 245 SER A O 1
ATOM 2011 N N . LEU A 1 246 ? 3.841 1.757 3.774 1.00 94.75 246 LEU A N 1
ATOM 2012 C CA . LEU A 1 246 ? 5.238 2.086 3.494 1.00 94.75 246 LEU A CA 1
ATOM 2013 C C . LEU A 1 246 ? 5.689 1.530 2.140 1.00 94.75 246 LEU A C 1
ATOM 2015 O O . LEU A 1 246 ? 6.223 2.280 1.332 1.00 94.75 246 LEU A O 1
ATOM 2019 N N . ALA A 1 247 ? 5.403 0.255 1.852 1.00 92.75 247 ALA A N 1
ATOM 2020 C CA . ALA A 1 247 ? 5.780 -0.354 0.575 1.00 92.75 247 ALA A CA 1
ATOM 2021 C C . ALA A 1 247 ? 5.139 0.357 -0.633 1.00 92.75 247 ALA A C 1
ATOM 2023 O O . ALA A 1 247 ? 5.794 0.556 -1.652 1.00 92.75 247 ALA A O 1
ATOM 2024 N N . ILE A 1 248 ? 3.873 0.765 -0.505 1.00 92.88 248 ILE A N 1
ATOM 2025 C CA . ILE A 1 248 ? 3.166 1.543 -1.530 1.00 92.88 248 ILE A CA 1
ATOM 2026 C C . ILE A 1 248 ? 3.812 2.914 -1.708 1.00 92.88 248 ILE A C 1
ATOM 2028 O O . ILE A 1 248 ? 4.071 3.335 -2.830 1.00 92.88 248 ILE A O 1
ATOM 2032 N N . LYS A 1 249 ? 4.091 3.606 -0.602 1.00 92.38 249 LYS A N 1
ATOM 2033 C CA . LYS A 1 249 ? 4.667 4.948 -0.628 1.00 92.38 249 LYS A CA 1
ATOM 2034 C C . LYS A 1 249 ? 6.068 4.964 -1.240 1.00 92.38 249 LYS A C 1
ATOM 2036 O O . LYS A 1 249 ? 6.377 5.875 -2.003 1.00 92.38 249 LYS A O 1
ATOM 2041 N N . ASP A 1 250 ? 6.893 3.962 -0.943 1.00 91.31 250 ASP A N 1
ATOM 2042 C CA . ASP A 1 250 ? 8.227 3.820 -1.535 1.00 91.31 250 ASP A CA 1
ATOM 2043 C C . ASP A 1 250 ? 8.135 3.666 -3.063 1.00 91.31 250 ASP A C 1
ATOM 2045 O O . ASP A 1 250 ? 8.824 4.374 -3.802 1.00 91.31 250 ASP A O 1
ATOM 2049 N N . TYR A 1 251 ? 7.214 2.819 -3.539 1.00 91.62 251 TYR A N 1
ATOM 2050 C CA . TYR A 1 251 ? 6.950 2.652 -4.969 1.00 91.62 251 TYR A CA 1
ATOM 2051 C C . TYR A 1 251 ? 6.460 3.953 -5.624 1.00 91.62 251 TYR A C 1
ATOM 2053 O O . TYR A 1 251 ? 6.969 4.352 -6.672 1.00 91.62 251 TYR A O 1
ATOM 2061 N N . GLU A 1 252 ? 5.494 4.640 -5.005 1.00 90.19 252 GLU A N 1
ATOM 2062 C CA . GLU A 1 252 ? 4.951 5.917 -5.491 1.00 90.19 252 GLU A CA 1
ATOM 2063 C C . GLU A 1 252 ? 6.050 6.974 -5.644 1.00 90.19 252 GLU A C 1
ATOM 2065 O O . GLU A 1 252 ? 6.121 7.658 -6.668 1.00 90.19 252 GLU A O 1
ATOM 2070 N N . LEU A 1 253 ? 6.940 7.085 -4.653 1.00 89.44 253 LEU A N 1
ATOM 2071 C CA . LEU A 1 253 ? 8.063 8.019 -4.683 1.00 89.44 253 LEU A CA 1
ATOM 2072 C C . LEU A 1 253 ? 9.052 7.679 -5.799 1.00 89.44 253 LEU A C 1
ATOM 2074 O O . LEU A 1 253 ? 9.482 8.579 -6.524 1.00 89.44 253 LEU A O 1
ATOM 2078 N N . GLN A 1 254 ? 9.389 6.399 -5.976 1.00 89.62 254 GLN A N 1
ATOM 2079 C CA . GLN A 1 254 ? 10.275 5.964 -7.054 1.00 89.62 254 GLN A CA 1
ATOM 2080 C C . GLN A 1 254 ? 9.659 6.213 -8.436 1.00 89.62 254 GLN A C 1
ATOM 2082 O O . GLN A 1 254 ? 10.339 6.715 -9.337 1.00 89.62 254 GLN A O 1
ATOM 2087 N N . ALA A 1 255 ? 8.373 5.903 -8.610 1.00 89.31 255 ALA A N 1
ATOM 2088 C CA . ALA A 1 255 ? 7.655 6.141 -9.855 1.00 89.31 255 ALA A CA 1
ATOM 2089 C C . ALA A 1 255 ? 7.590 7.641 -10.183 1.00 89.31 255 ALA A C 1
ATOM 2091 O O . ALA A 1 255 ? 7.924 8.036 -11.301 1.00 89.31 255 ALA A O 1
ATOM 2092 N N . ALA A 1 256 ? 7.259 8.481 -9.197 1.00 88.38 256 ALA A N 1
ATOM 2093 C CA . ALA A 1 256 ? 7.216 9.932 -9.351 1.00 88.38 256 ALA A CA 1
ATOM 2094 C C . ALA A 1 256 ? 8.596 10.532 -9.665 1.00 88.38 256 ALA A C 1
ATOM 2096 O O . ALA A 1 256 ? 8.702 11.399 -10.534 1.00 88.38 256 ALA A O 1
ATOM 2097 N N . ALA A 1 257 ? 9.660 10.057 -9.006 1.00 89.38 257 ALA A N 1
ATOM 2098 C CA . ALA A 1 257 ? 11.027 10.502 -9.270 1.00 89.38 257 ALA A CA 1
ATOM 2099 C C . ALA A 1 257 ? 11.464 10.170 -10.704 1.00 89.38 257 ALA A C 1
ATOM 2101 O O . ALA A 1 257 ? 12.037 11.021 -11.388 1.00 89.38 257 ALA A O 1
ATOM 2102 N N . TYR A 1 258 ? 11.145 8.964 -11.186 1.00 89.69 258 TYR A N 1
ATOM 2103 C CA . TYR A 1 258 ? 11.419 8.570 -12.567 1.00 89.69 258 TYR A CA 1
ATOM 2104 C C . TYR A 1 258 ? 10.648 9.440 -13.569 1.00 89.69 258 TYR A C 1
ATOM 2106 O O . TYR A 1 258 ? 11.259 10.022 -14.465 1.00 89.69 258 TYR A O 1
ATOM 2114 N N . SER A 1 259 ? 9.336 9.606 -13.378 1.00 88.75 259 SER A N 1
ATOM 2115 C CA . SER A 1 259 ? 8.487 10.443 -14.237 1.00 88.75 259 SER A CA 1
ATOM 2116 C C . SER A 1 259 ? 8.948 11.904 -14.277 1.00 88.75 259 SER A C 1
ATOM 2118 O O . SER A 1 259 ? 9.067 12.482 -15.354 1.00 88.75 259 SER A O 1
ATOM 2120 N N . SER A 1 260 ? 9.292 12.493 -13.126 1.00 87.38 260 SER A N 1
ATOM 2121 C CA . SER A 1 260 ? 9.833 13.857 -13.059 1.00 87.38 260 SER A CA 1
ATOM 2122 C C . SER A 1 260 ? 11.190 13.978 -13.758 1.00 87.38 260 SER A C 1
ATOM 2124 O O . SER A 1 260 ? 11.487 15.015 -14.353 1.00 87.38 260 SER A O 1
ATOM 2126 N N . GLY A 1 261 ? 12.028 12.940 -13.691 1.00 88.06 261 GLY A N 1
ATOM 2127 C CA . GLY A 1 261 ? 13.285 12.881 -14.434 1.00 88.06 261 GLY A CA 1
ATOM 2128 C C . GLY A 1 261 ? 13.056 12.881 -15.947 1.00 88.06 261 GLY A C 1
ATOM 2129 O O . GLY A 1 261 ? 13.750 13.595 -16.664 1.00 88.06 261 GLY A O 1
ATOM 2130 N N . LEU A 1 262 ? 12.051 12.148 -16.434 1.00 86.69 262 LEU A N 1
ATOM 2131 C CA . LEU A 1 262 ? 11.691 12.137 -17.856 1.00 86.69 262 LEU A CA 1
ATOM 2132 C C . LEU A 1 262 ? 11.119 13.485 -18.326 1.00 86.69 262 LEU A C 1
ATOM 2134 O O . LEU A 1 262 ? 11.509 13.970 -19.389 1.00 86.69 262 LEU A O 1
ATOM 2138 N N . GLU A 1 263 ? 10.257 14.126 -17.533 1.00 85.75 263 GLU A N 1
ATOM 2139 C CA . GLU A 1 263 ? 9.734 15.464 -17.849 1.00 85.75 263 GLU A CA 1
ATOM 2140 C C . GLU A 1 263 ? 10.857 16.501 -17.938 1.00 85.75 263 GLU A C 1
ATOM 2142 O O . GLU A 1 263 ? 10.933 17.250 -18.907 1.00 85.75 263 GLU A O 1
ATOM 2147 N N . THR A 1 264 ? 11.750 16.532 -16.947 1.00 85.00 264 THR A N 1
ATOM 2148 C CA . THR A 1 264 ? 12.786 17.573 -16.850 1.00 85.00 264 THR A CA 1
ATOM 2149 C C . THR A 1 264 ? 13.954 17.363 -17.810 1.00 85.00 264 THR A C 1
ATOM 2151 O O . THR A 1 264 ? 14.476 18.336 -18.349 1.00 85.00 264 THR A O 1
ATOM 2154 N N . LEU A 1 265 ? 14.378 16.115 -18.034 1.00 78.19 265 LEU A N 1
ATOM 2155 C CA . LEU A 1 265 ? 15.558 15.810 -18.851 1.00 78.19 265 LEU A CA 1
ATOM 2156 C C . LEU A 1 265 ? 15.219 15.556 -20.321 1.00 78.19 265 LEU A C 1
ATOM 2158 O O . LEU A 1 265 ? 16.077 15.758 -21.179 1.00 78.19 265 LEU A O 1
ATOM 2162 N N . LEU A 1 266 ? 14.002 15.090 -20.621 1.00 75.88 266 LEU A N 1
ATOM 2163 C CA . LEU A 1 266 ? 13.611 14.659 -21.967 1.00 75.88 266 LEU A CA 1
ATOM 2164 C C . LEU A 1 266 ? 12.381 15.397 -22.515 1.00 75.88 266 LEU A C 1
ATOM 2166 O O . LEU A 1 266 ? 11.994 15.130 -23.652 1.00 75.88 266 LEU A O 1
ATOM 2170 N N . ASN A 1 267 ? 11.785 16.330 -21.757 1.00 81.00 267 ASN A N 1
ATOM 2171 C CA . ASN A 1 267 ? 10.564 17.060 -22.131 1.00 81.00 267 ASN A CA 1
ATOM 2172 C C . ASN A 1 267 ? 9.404 16.132 -22.541 1.00 81.00 267 ASN A C 1
ATOM 2174 O O . ASN A 1 267 ? 8.579 16.487 -23.385 1.00 81.00 267 ASN A O 1
ATOM 2178 N N . ILE A 1 268 ? 9.346 14.929 -21.963 1.00 75.38 268 ILE A N 1
ATOM 2179 C CA . ILE A 1 268 ? 8.254 13.978 -22.186 1.00 75.38 268 ILE A CA 1
ATOM 2180 C C . ILE A 1 268 ? 7.112 14.373 -21.243 1.00 75.38 268 ILE A C 1
ATOM 2182 O O . ILE A 1 268 ? 7.313 14.292 -20.036 1.00 75.38 268 ILE A O 1
ATOM 2186 N N . PRO A 1 269 ? 5.936 14.804 -21.736 1.00 72.81 269 PRO A N 1
ATOM 2187 C CA . PRO A 1 269 ? 4.836 15.211 -20.867 1.00 72.81 269 PRO A CA 1
ATOM 2188 C C . PRO A 1 269 ? 4.266 14.000 -20.123 1.00 72.81 269 PRO A C 1
ATOM 2190 O O . PRO A 1 269 ? 3.822 13.044 -20.762 1.00 72.81 269 PRO A O 1
ATOM 2193 N N . VAL A 1 270 ? 4.223 14.054 -18.789 1.00 74.25 270 VAL A N 1
ATOM 2194 C CA . VAL A 1 270 ? 3.636 12.991 -17.968 1.00 74.25 270 VAL A CA 1
ATOM 2195 C C . VAL A 1 270 ? 2.311 13.467 -17.383 1.00 74.25 270 VAL A C 1
ATOM 2197 O O . VAL A 1 270 ? 2.198 14.528 -16.768 1.00 74.25 270 VAL A O 1
ATOM 2200 N N . LYS A 1 271 ? 1.255 12.673 -17.570 1.00 68.75 271 LYS A N 1
ATOM 2201 C CA . LYS A 1 271 ? -0.032 12.945 -16.924 1.00 68.75 271 LYS A CA 1
ATOM 2202 C C . LYS A 1 271 ? 0.055 12.535 -15.460 1.00 68.75 271 LYS A C 1
ATOM 2204 O O . LYS A 1 271 ? 0.327 11.383 -15.164 1.00 68.75 271 LYS A O 1
ATOM 2209 N N . ARG A 1 272 ? -0.231 13.464 -14.547 1.00 66.69 272 ARG A N 1
ATOM 2210 C CA . ARG A 1 272 ? -0.360 13.167 -13.114 1.00 66.69 272 ARG A CA 1
ATOM 2211 C C . ARG A 1 272 ? -1.843 13.077 -12.770 1.00 66.69 272 ARG A C 1
ATOM 2213 O O . ARG A 1 272 ? -2.525 14.099 -12.779 1.00 66.69 272 ARG A O 1
ATOM 2220 N N . SER A 1 273 ? -2.347 11.875 -12.494 1.00 63.06 273 SER A N 1
ATOM 2221 C CA . SER A 1 273 ? -3.765 11.659 -12.154 1.00 63.06 273 SER A CA 1
ATOM 2222 C C . SER A 1 273 ? -4.008 11.437 -10.654 1.00 63.06 273 SER A C 1
ATOM 2224 O O . SER A 1 273 ? -5.136 11.152 -10.244 1.00 63.06 273 SER A O 1
ATOM 2226 N N . MET A 1 274 ? -2.973 11.543 -9.817 1.00 64.12 274 MET A N 1
ATOM 2227 C CA . MET A 1 274 ? -3.068 11.166 -8.409 1.00 64.12 274 MET A CA 1
ATOM 2228 C C . MET A 1 274 ? -3.852 12.200 -7.586 1.00 64.12 274 MET A C 1
ATOM 2230 O O . MET A 1 274 ? -3.313 13.220 -7.164 1.00 64.12 274 MET A O 1
ATOM 2234 N N . VAL A 1 275 ? -5.133 11.914 -7.339 1.00 65.56 275 VAL A N 1
ATOM 2235 C CA . VAL A 1 275 ? -6.001 12.725 -6.462 1.00 65.56 275 VAL A CA 1
ATOM 2236 C C . VAL A 1 275 ? -5.838 12.325 -4.989 1.00 65.56 275 VAL A C 1
ATOM 2238 O O . VAL A 1 275 ? -5.899 13.182 -4.111 1.00 65.56 275 VAL A O 1
ATOM 2241 N N . GLN A 1 276 ? -5.595 11.040 -4.704 1.00 78.06 276 GLN A N 1
ATOM 2242 C CA . GLN A 1 276 ? -5.404 10.518 -3.348 1.00 78.06 276 GLN A CA 1
ATOM 2243 C C . GLN A 1 276 ? -4.436 9.327 -3.357 1.00 78.06 276 GLN A C 1
ATOM 2245 O O . GLN A 1 276 ? -4.522 8.473 -4.237 1.00 78.06 276 GLN A O 1
ATOM 2250 N N . SER A 1 277 ? -3.523 9.268 -2.382 1.00 88.56 277 SER A N 1
ATOM 2251 C CA . SER A 1 277 ? -2.546 8.177 -2.276 1.00 88.56 277 SER A CA 1
ATOM 2252 C C . SER A 1 277 ? -3.174 6.904 -1.673 1.00 88.56 277 SER A C 1
ATOM 2254 O O . SER A 1 277 ? -3.745 6.973 -0.577 1.00 88.56 277 SER A O 1
ATOM 2256 N N . PRO A 1 278 ? -3.051 5.736 -2.337 1.00 90.88 278 PRO A N 1
ATOM 2257 C CA . PRO A 1 278 ? -3.428 4.431 -1.791 1.00 90.88 278 PRO A CA 1
ATOM 2258 C C . PRO A 1 278 ? -2.807 4.118 -0.423 1.00 90.88 278 PRO A C 1
ATOM 2260 O O . PRO A 1 278 ? -3.464 3.513 0.426 1.00 90.88 278 PRO A O 1
ATOM 2263 N N . SER A 1 279 ? -1.574 4.570 -0.173 1.00 93.50 279 SER A N 1
ATOM 2264 C CA . SER A 1 279 ? -0.919 4.454 1.139 1.00 93.50 279 SER A CA 1
ATOM 2265 C C . SER A 1 279 ? -1.743 5.144 2.237 1.00 93.50 279 SER A C 1
ATOM 2267 O O . SER A 1 279 ? -1.966 4.567 3.305 1.00 93.50 279 SER A O 1
ATOM 2269 N N . GLY A 1 280 ? -2.268 6.342 1.958 1.00 93.88 280 GLY A N 1
ATOM 2270 C CA . GLY A 1 280 ? -3.129 7.079 2.885 1.00 93.88 280 GLY A CA 1
ATOM 2271 C C . GLY A 1 280 ? -4.472 6.390 3.136 1.00 93.88 280 GLY A C 1
ATOM 2272 O O . GLY A 1 280 ? -4.938 6.352 4.273 1.00 93.88 280 GLY A O 1
ATOM 2273 N N . LEU A 1 281 ? -5.064 5.791 2.099 1.00 94.56 281 LEU A N 1
ATOM 2274 C CA . LEU A 1 281 ? -6.334 5.065 2.203 1.00 94.56 281 LEU A CA 1
ATOM 2275 C C . LEU A 1 281 ? -6.235 3.829 3.112 1.00 94.56 281 LEU A C 1
ATOM 2277 O O . LEU A 1 281 ? -7.111 3.624 3.946 1.00 94.56 281 LEU A O 1
ATOM 2281 N N . ILE A 1 282 ? -5.157 3.041 3.017 1.00 95.88 282 ILE A N 1
ATOM 2282 C CA . ILE A 1 282 ? -4.936 1.889 3.916 1.00 95.88 282 ILE A CA 1
ATOM 2283 C C . ILE A 1 282 ? -4.837 2.326 5.378 1.00 95.88 282 ILE A C 1
ATOM 2285 O O . ILE A 1 282 ? -5.411 1.689 6.264 1.00 95.88 282 ILE A O 1
ATOM 2289 N N . LEU A 1 283 ? -4.101 3.409 5.643 1.00 97.25 283 LEU A N 1
ATOM 2290 C CA . LEU A 1 283 ? -3.952 3.924 7.003 1.00 97.25 283 LEU A CA 1
ATOM 2291 C C . LEU A 1 283 ? -5.286 4.436 7.550 1.00 97.25 283 LEU A C 1
ATOM 2293 O O . LEU A 1 283 ? -5.597 4.198 8.716 1.00 97.25 283 LEU A O 1
ATOM 2297 N N . GLN A 1 284 ? -6.092 5.079 6.704 1.00 97.00 284 GLN A N 1
ATOM 2298 C CA . GLN A 1 284 ? -7.439 5.502 7.067 1.00 97.00 284 GLN A CA 1
ATOM 2299 C C . GLN A 1 284 ? -8.333 4.297 7.402 1.00 97.00 284 GLN A C 1
ATOM 2301 O O . GLN A 1 284 ? -8.910 4.258 8.485 1.00 97.00 284 GLN A O 1
ATOM 2306 N N . GLU A 1 285 ? -8.386 3.274 6.541 1.00 96.69 285 GLU A N 1
ATOM 2307 C CA . GLU A 1 285 ? -9.167 2.051 6.787 1.00 96.69 285 GLU A CA 1
ATOM 2308 C C . GLU A 1 285 ? -8.763 1.365 8.109 1.00 96.69 285 GLU A C 1
ATOM 2310 O O . GLU A 1 285 ? -9.624 0.911 8.874 1.00 96.69 285 GLU A O 1
ATOM 2315 N N . ALA A 1 286 ? -7.459 1.305 8.402 1.00 98.06 286 ALA A N 1
ATOM 2316 C CA . ALA A 1 286 ? -6.927 0.754 9.649 1.00 98.06 286 ALA A CA 1
ATOM 2317 C C . ALA A 1 286 ? -7.280 1.612 10.881 1.00 98.06 286 ALA A C 1
ATOM 2319 O O . ALA A 1 286 ? -7.632 1.075 11.935 1.00 98.06 286 ALA A O 1
ATOM 2320 N N . GLY A 1 287 ? -7.243 2.939 10.752 1.00 98.38 287 GLY A N 1
ATOM 2321 C CA . GLY A 1 287 ? -7.698 3.857 11.796 1.00 98.38 287 GLY A CA 1
ATOM 2322 C C . GLY A 1 287 ? -9.192 3.704 12.095 1.00 98.38 287 GLY A C 1
ATOM 2323 O O . GLY A 1 287 ? -9.596 3.645 13.260 1.00 98.38 287 GLY A O 1
ATOM 2324 N N . ASP A 1 288 ? -10.012 3.553 11.057 1.00 98.38 288 ASP A N 1
ATOM 2325 C CA . ASP A 1 288 ? -11.463 3.399 11.182 1.00 98.38 288 ASP A CA 1
ATOM 2326 C C . ASP A 1 288 ? -11.848 2.073 11.854 1.00 98.38 288 ASP A C 1
ATOM 2328 O O . ASP A 1 288 ? -12.766 2.021 12.679 1.00 98.38 288 ASP A O 1
ATOM 2332 N N . ILE A 1 289 ? -11.167 0.970 11.523 1.00 98.12 289 ILE A N 1
ATOM 2333 C CA . ILE A 1 289 ? -11.435 -0.325 12.165 1.00 98.12 289 ILE A CA 1
ATOM 2334 C C . ILE A 1 289 ? -10.954 -0.352 13.620 1.00 98.12 289 ILE A C 1
ATOM 2336 O O . ILE A 1 289 ? -11.660 -0.887 14.476 1.00 98.12 289 ILE A O 1
ATOM 2340 N N . HIS A 1 290 ? -9.816 0.284 13.918 1.00 98.56 290 HIS A N 1
ATOM 2341 C CA . HIS A 1 290 ? -9.334 0.455 15.286 1.00 98.56 290 HIS A CA 1
ATOM 2342 C C . HIS A 1 290 ? -10.329 1.270 16.121 1.00 98.56 290 HIS A C 1
ATOM 2344 O O . HIS A 1 290 ? -10.728 0.838 17.199 1.00 98.56 290 HIS A O 1
ATOM 2350 N N . SER A 1 291 ? -10.810 2.397 15.591 1.00 98.62 291 SER A N 1
ATOM 2351 C CA . SER A 1 291 ? -11.776 3.262 16.280 1.00 98.62 291 SER A CA 1
ATOM 2352 C C . SER A 1 291 ? -13.085 2.525 16.587 1.00 98.62 291 SER A C 1
ATOM 2354 O O . SER A 1 291 ? -13.560 2.559 17.722 1.00 98.62 291 SER A O 1
ATOM 2356 N N . ARG A 1 292 ? -13.622 1.765 15.618 1.00 98.56 292 ARG A N 1
ATOM 2357 C CA . ARG A 1 292 ? -14.814 0.917 15.821 1.00 98.56 292 ARG A CA 1
ATOM 2358 C C . ARG A 1 292 ? -14.596 -0.178 16.867 1.00 98.56 292 ARG A C 1
ATOM 2360 O O . ARG A 1 292 ? -15.519 -0.501 17.612 1.00 98.56 292 ARG A O 1
ATOM 2367 N N . TYR A 1 293 ? -13.397 -0.757 16.934 1.00 98.81 293 TYR A N 1
ATOM 2368 C CA . TYR A 1 293 ? -13.050 -1.722 17.976 1.00 98.81 293 TYR A CA 1
ATOM 2369 C C . TYR A 1 293 ? -13.007 -1.072 19.366 1.00 98.81 293 TYR A C 1
ATOM 2371 O O . TYR A 1 293 ? -13.582 -1.624 20.302 1.00 98.81 293 TYR A O 1
ATOM 2379 N N . ILE A 1 294 ? -12.379 0.100 19.505 1.00 98.69 294 ILE A N 1
ATOM 2380 C CA . ILE A 1 294 ? -12.307 0.826 20.782 1.00 98.69 294 ILE A CA 1
ATOM 2381 C C . ILE A 1 294 ? -13.701 1.252 21.259 1.00 98.69 294 ILE A C 1
ATOM 2383 O O . ILE A 1 294 ? -14.013 1.089 22.441 1.00 98.69 294 ILE A O 1
ATOM 2387 N N . GLU A 1 295 ? -14.558 1.729 20.352 1.00 98.56 295 GLU A N 1
ATOM 2388 C CA . GLU A 1 295 ? -15.967 2.026 20.642 1.00 98.56 295 GLU A CA 1
ATOM 2389 C C . GLU A 1 295 ? -16.682 0.783 21.193 1.00 98.56 295 GLU A C 1
ATOM 2391 O O . GLU A 1 295 ? -17.285 0.836 22.266 1.00 98.56 295 GLU A O 1
ATOM 2396 N N . LEU A 1 296 ? -16.561 -0.359 20.505 1.00 98.62 296 LEU A N 1
ATOM 2397 C CA . LEU A 1 296 ? -17.180 -1.617 20.920 1.00 98.62 296 LEU A CA 1
ATOM 2398 C C . LEU A 1 296 ? -16.643 -2.120 22.270 1.00 98.62 296 LEU A C 1
ATOM 2400 O O . LEU A 1 296 ? -17.427 -2.553 23.113 1.00 98.62 296 LEU A O 1
ATOM 2404 N N . LEU A 1 297 ? -15.326 -2.057 22.487 1.00 98.69 297 LEU A N 1
ATOM 2405 C CA . LEU A 1 297 ? -14.676 -2.455 23.739 1.00 98.69 297 LEU A CA 1
ATOM 2406 C C . LEU A 1 297 ? -15.174 -1.611 24.916 1.00 98.69 297 LEU A C 1
ATOM 2408 O O . LEU A 1 297 ? -15.505 -2.162 25.967 1.00 98.69 297 LEU A O 1
ATOM 2412 N N . THR A 1 298 ? -15.259 -0.295 24.719 1.00 98.56 298 THR A N 1
ATOM 2413 C CA . THR A 1 298 ? -15.720 0.658 25.737 1.00 98.56 298 THR A CA 1
ATOM 2414 C C . THR A 1 298 ? -17.193 0.423 26.050 1.00 98.56 298 THR A C 1
ATOM 2416 O O . THR A 1 298 ? -17.536 0.138 27.195 1.00 98.56 298 THR A O 1
ATOM 2419 N N . ARG A 1 299 ? -18.050 0.403 25.019 1.00 98.31 299 ARG A N 1
ATOM 2420 C CA . ARG A 1 299 ? -19.494 0.159 25.154 1.00 98.31 299 ARG A CA 1
ATOM 2421 C C . ARG A 1 299 ? -19.789 -1.170 25.849 1.00 98.31 299 ARG A C 1
ATOM 2423 O O . ARG A 1 299 ? -20.593 -1.222 26.774 1.00 98.31 299 ARG A O 1
ATOM 2430 N N . SER A 1 300 ? -19.098 -2.238 25.449 1.00 98.50 300 SER A N 1
ATOM 2431 C CA . SER A 1 300 ? -19.249 -3.553 26.071 1.00 98.50 300 SER A CA 1
ATOM 2432 C C . SER A 1 300 ? -18.812 -3.554 27.542 1.00 98.50 300 SER A C 1
ATOM 2434 O O . SER A 1 300 ? -19.496 -4.136 28.388 1.00 98.50 300 SER A O 1
ATOM 2436 N N . GLY A 1 301 ? -17.697 -2.891 27.863 1.00 98.44 301 GLY A N 1
ATOM 2437 C CA . GLY A 1 301 ? -17.197 -2.789 29.234 1.00 98.44 301 GLY A CA 1
ATOM 2438 C C . GLY A 1 301 ? -18.117 -1.982 30.147 1.00 98.44 301 GLY A C 1
ATOM 2439 O O . GLY A 1 301 ? -18.384 -2.399 31.275 1.00 98.44 301 GLY A O 1
ATOM 2440 N N . ASP A 1 302 ? -18.648 -0.865 29.659 1.00 98.38 302 ASP A N 1
ATOM 2441 C CA . ASP A 1 302 ? -19.568 -0.022 30.422 1.00 98.38 302 ASP A CA 1
ATOM 2442 C C . ASP A 1 302 ? -20.907 -0.726 30.655 1.00 98.38 302 ASP A C 1
ATOM 2444 O O . ASP A 1 302 ? -21.415 -0.728 31.778 1.00 98.38 302 ASP A O 1
ATOM 2448 N N . TYR A 1 303 ? -21.430 -1.431 29.647 1.00 98.06 303 TYR A N 1
ATOM 2449 C CA . TYR A 1 303 ? -22.656 -2.210 29.811 1.00 98.06 303 TYR A CA 1
ATOM 2450 C C . TYR A 1 303 ? -22.476 -3.402 30.766 1.00 98.06 303 TYR A C 1
ATOM 2452 O O . TYR A 1 303 ? -23.372 -3.723 31.547 1.00 98.06 303 TYR A O 1
ATOM 2460 N N . TYR A 1 304 ? -21.297 -4.035 30.769 1.00 98.19 304 TYR A N 1
ATOM 2461 C CA . TYR A 1 304 ? -20.971 -5.089 31.733 1.00 98.19 304 TYR A CA 1
ATOM 2462 C C . TYR A 1 304 ? -20.983 -4.574 33.182 1.00 98.19 304 TYR A C 1
ATOM 2464 O O . TYR A 1 304 ? -21.552 -5.226 34.066 1.00 98.19 304 TYR A O 1
ATOM 2472 N N . LYS A 1 305 ? -20.406 -3.390 33.431 1.00 98.06 305 LYS A N 1
ATOM 2473 C CA . LYS A 1 305 ? -20.461 -2.734 34.750 1.00 98.06 305 LYS A CA 1
ATOM 2474 C C . LYS A 1 305 ? -21.897 -2.390 35.135 1.00 98.06 305 LYS A C 1
ATOM 2476 O O . LYS A 1 305 ? -22.319 -2.737 36.233 1.00 98.06 305 LYS A O 1
ATOM 2481 N N . PHE A 1 306 ? -22.660 -1.807 34.211 1.00 97.25 306 PHE A N 1
ATOM 2482 C CA . PHE A 1 306 ? -24.066 -1.464 34.421 1.00 97.25 306 PHE A CA 1
ATOM 2483 C C . PHE A 1 306 ? -24.909 -2.675 34.847 1.00 97.25 306 PHE A C 1
ATOM 2485 O O . PHE A 1 306 ? -25.603 -2.613 35.860 1.00 97.25 306 PHE A O 1
ATOM 2492 N N . LEU A 1 307 ? -24.817 -3.801 34.129 1.00 97.12 307 LEU A N 1
ATOM 2493 C CA . LEU A 1 307 ? -25.544 -5.021 34.498 1.00 97.12 307 LEU A CA 1
ATOM 2494 C C . LEU A 1 307 ? -25.099 -5.573 35.860 1.00 97.12 307 LEU A C 1
ATOM 2496 O O . LEU A 1 307 ? -25.930 -6.067 36.621 1.00 97.12 307 LEU A O 1
ATOM 2500 N N . SER A 1 308 ? -23.807 -5.470 36.184 1.00 96.94 308 SER A N 1
ATOM 2501 C CA . SER A 1 308 ? -23.268 -5.909 37.479 1.00 96.94 308 SER A CA 1
ATOM 2502 C C . SER A 1 308 ? -23.827 -5.073 38.637 1.00 96.94 308 SER A C 1
ATOM 2504 O O . SER A 1 308 ? -24.231 -5.618 39.665 1.00 96.94 308 SER A O 1
ATOM 2506 N N . GLU A 1 309 ? -23.883 -3.751 38.469 1.00 96.75 309 GLU A N 1
ATOM 2507 C CA . GLU A 1 309 ? -24.448 -2.821 39.452 1.00 96.75 309 GLU A CA 1
ATOM 2508 C C . GLU A 1 309 ? -25.965 -2.991 39.592 1.00 96.75 309 GLU A C 1
ATOM 2510 O O . GLU A 1 309 ? -26.484 -3.004 40.711 1.00 96.75 309 GLU A O 1
ATOM 2515 N N . MET A 1 310 ? -26.673 -3.195 38.476 1.00 95.06 310 MET A N 1
ATOM 2516 C CA . MET A 1 310 ? -28.108 -3.479 38.480 1.00 95.06 310 MET A CA 1
ATOM 2517 C C . MET A 1 310 ? -28.425 -4.763 39.245 1.00 95.06 310 MET A C 1
ATOM 2519 O O . MET A 1 310 ? -29.343 -4.764 40.065 1.00 95.06 310 MET A O 1
ATOM 2523 N N . LEU A 1 311 ? -27.671 -5.841 39.008 1.00 95.25 311 LEU A N 1
ATOM 2524 C CA . LEU A 1 311 ? -27.872 -7.106 39.712 1.00 95.25 311 LEU A CA 1
ATOM 2525 C C . LEU A 1 311 ? -27.732 -6.916 41.227 1.00 95.25 311 LEU A C 1
ATOM 2527 O O . LEU A 1 311 ? -28.637 -7.285 41.973 1.00 95.25 311 LEU A O 1
ATOM 2531 N N . LYS A 1 312 ? -26.656 -6.251 41.663 1.00 95.19 312 LYS A N 1
ATOM 2532 C CA . LYS A 1 312 ? -26.423 -5.939 43.078 1.00 95.19 312 LYS A CA 1
ATOM 2533 C C . LYS A 1 312 ? -27.559 -5.102 43.678 1.00 95.19 312 LYS A C 1
ATOM 2535 O O . LYS A 1 312 ? -28.016 -5.377 44.783 1.00 95.19 312 LYS A O 1
ATOM 2540 N N . SER A 1 313 ? -28.053 -4.105 42.941 1.00 94.69 313 SER A N 1
ATOM 2541 C CA . SER A 1 313 ? -29.176 -3.272 43.386 1.00 94.69 313 SER A CA 1
ATOM 2542 C C . SER A 1 313 ? -30.471 -4.074 43.550 1.00 94.69 313 SER A C 1
ATOM 2544 O O . SER A 1 313 ? -31.180 -3.893 44.541 1.00 94.69 313 SER A O 1
ATOM 2546 N N . LEU A 1 314 ? -30.773 -4.985 42.619 1.00 92.75 314 LEU A N 1
ATOM 2547 C CA . LEU A 1 314 ? -31.951 -5.850 42.715 1.00 92.75 314 LEU A CA 1
ATOM 2548 C C . LEU A 1 314 ? -31.849 -6.834 43.888 1.00 92.75 314 LEU A C 1
ATOM 2550 O O . LEU A 1 314 ? -32.843 -7.065 44.578 1.00 92.75 314 LEU A O 1
ATOM 2554 N N . GLU A 1 315 ? -30.661 -7.384 44.146 1.00 91.19 315 GLU A N 1
ATOM 2555 C CA . GLU A 1 315 ? -30.398 -8.231 45.315 1.00 91.19 315 GLU A CA 1
ATOM 2556 C C . GLU A 1 315 ? -30.593 -7.454 46.628 1.00 91.19 315 GLU A C 1
ATOM 2558 O O . GLU A 1 315 ? -31.287 -7.937 47.527 1.00 91.19 315 GLU A O 1
ATOM 2563 N N . ASP A 1 316 ? -30.091 -6.218 46.712 1.00 93.25 316 ASP A N 1
ATOM 2564 C CA . ASP A 1 316 ? -30.283 -5.335 47.869 1.00 93.25 316 ASP A CA 1
ATOM 2565 C C . ASP A 1 316 ? -31.762 -4.994 48.107 1.00 93.25 316 ASP A C 1
ATOM 2567 O O . ASP A 1 316 ? -32.232 -5.012 49.250 1.00 93.25 316 ASP A O 1
ATOM 2571 N N . ILE A 1 317 ? -32.522 -4.700 47.044 1.00 91.94 317 ILE A N 1
ATOM 2572 C CA . ILE A 1 317 ? -33.970 -4.446 47.134 1.00 91.94 317 ILE A CA 1
ATOM 2573 C C . ILE A 1 317 ? -34.696 -5.698 47.631 1.00 91.94 317 ILE A C 1
ATOM 2575 O O . ILE A 1 317 ? -35.534 -5.598 48.528 1.00 91.94 317 ILE A O 1
ATOM 2579 N N . LYS A 1 318 ? -34.348 -6.881 47.114 1.00 90.19 318 LYS A N 1
ATOM 2580 C CA . LYS A 1 318 ? -34.947 -8.151 47.544 1.00 90.19 318 LYS A CA 1
ATOM 2581 C C . LYS A 1 318 ? -34.664 -8.445 49.021 1.00 90.19 318 LYS A C 1
ATOM 2583 O O . LYS A 1 318 ? -35.579 -8.839 49.748 1.00 90.19 318 LYS A O 1
ATOM 2588 N N . MET A 1 319 ? -33.436 -8.209 49.489 1.00 91.38 319 MET A N 1
ATOM 2589 C CA . MET A 1 319 ? -33.082 -8.348 50.908 1.00 91.38 319 MET A CA 1
ATOM 2590 C C . MET A 1 319 ? -33.873 -7.376 51.791 1.00 91.38 319 MET A C 1
ATOM 2592 O O . MET A 1 319 ? -34.406 -7.780 52.825 1.00 91.38 319 MET A O 1
ATOM 2596 N N . LYS A 1 320 ? -34.002 -6.110 51.371 1.00 93.44 320 LYS A N 1
ATOM 2597 C CA . LYS A 1 320 ? -34.798 -5.104 52.093 1.00 93.44 320 LYS A CA 1
ATOM 2598 C C . LYS A 1 320 ? -36.283 -5.465 52.135 1.00 93.44 320 LYS A C 1
ATOM 2600 O O . LYS A 1 320 ? -36.867 -5.368 53.207 1.00 93.44 320 LYS A O 1
ATOM 2605 N N . SER A 1 321 ? -36.864 -5.930 51.025 1.00 92.56 321 SER A N 1
ATOM 2606 C CA . SER A 1 321 ? -38.258 -6.404 50.973 1.00 92.56 321 SER A CA 1
ATOM 2607 C C . SER A 1 321 ? -38.485 -7.549 51.955 1.00 92.56 321 SER A C 1
ATOM 2609 O O . SER A 1 321 ? -39.371 -7.471 52.796 1.00 92.56 321 SER A O 1
ATOM 2611 N N . THR A 1 322 ? -37.600 -8.551 51.943 1.00 92.88 322 THR A N 1
ATOM 2612 C CA . THR A 1 322 ? -37.669 -9.688 52.877 1.00 92.88 322 THR A CA 1
ATOM 2613 C C . THR A 1 322 ? -37.570 -9.217 54.334 1.00 92.88 322 THR A C 1
ATOM 2615 O O . THR A 1 322 ? -38.273 -9.715 55.209 1.00 92.88 322 THR A O 1
ATOM 2618 N N . ARG A 1 323 ? -36.711 -8.227 54.626 1.00 93.75 323 ARG A N 1
ATOM 2619 C CA . ARG A 1 323 ? -36.596 -7.669 55.981 1.00 93.75 323 ARG A CA 1
ATOM 2620 C C . ARG A 1 323 ? -37.851 -6.905 56.403 1.00 93.75 323 ARG A C 1
ATOM 2622 O O . ARG A 1 323 ? -38.218 -7.000 57.570 1.00 93.75 323 ARG A O 1
ATOM 2629 N N . ILE A 1 324 ? -38.478 -6.165 55.490 1.00 94.12 324 ILE A N 1
ATOM 2630 C CA . ILE A 1 324 ? -39.751 -5.477 55.740 1.00 94.12 324 ILE A CA 1
ATOM 2631 C C . ILE A 1 324 ? -40.839 -6.504 56.052 1.00 94.12 324 ILE A C 1
ATOM 2633 O O . ILE A 1 324 ? -41.468 -6.378 57.093 1.00 94.12 324 ILE A O 1
ATOM 2637 N N . GLU A 1 325 ? -40.985 -7.554 55.241 1.00 92.75 325 GLU A N 1
ATOM 2638 C CA . GLU A 1 325 ? -41.970 -8.625 55.469 1.00 92.75 325 GLU A CA 1
ATOM 2639 C C . GLU A 1 325 ? -41.803 -9.276 56.854 1.00 92.75 325 GLU A C 1
ATOM 2641 O O . GLU A 1 325 ? -42.778 -9.468 57.579 1.00 92.75 325 GLU A O 1
ATOM 2646 N N . LEU A 1 326 ? -40.560 -9.546 57.275 1.00 94.12 326 LEU A N 1
ATOM 2647 C CA . LEU A 1 326 ? -40.273 -10.066 58.618 1.00 94.12 326 LEU A CA 1
ATOM 2648 C C . LEU A 1 326 ? -40.641 -9.072 59.730 1.00 94.12 326 LEU A C 1
ATOM 2650 O O . LEU A 1 326 ? -41.211 -9.470 60.741 1.00 94.12 326 LEU A O 1
ATOM 2654 N N . LEU A 1 327 ? -40.323 -7.785 59.556 1.00 94.56 327 LEU A N 1
ATOM 2655 C CA . LEU A 1 327 ? -40.659 -6.742 60.532 1.00 94.56 327 LEU A CA 1
ATOM 2656 C C . LEU A 1 327 ? -42.172 -6.500 60.622 1.00 94.56 327 LEU A C 1
ATOM 2658 O O . LEU A 1 327 ? -42.686 -6.236 61.707 1.00 94.56 327 LEU A O 1
ATOM 2662 N N . GLU A 1 328 ? -42.892 -6.583 59.505 1.00 93.56 328 GLU A N 1
ATOM 2663 C CA . GLU A 1 328 ? -44.352 -6.480 59.468 1.00 93.56 328 GLU A CA 1
ATOM 2664 C C . GLU A 1 328 ? -45.012 -7.658 60.191 1.00 93.56 328 GLU A C 1
ATOM 2666 O O . GLU A 1 328 ? -45.968 -7.457 60.945 1.00 93.56 328 GLU A O 1
ATOM 2671 N N . GLU A 1 329 ? -44.469 -8.866 60.035 1.00 93.38 329 GLU A N 1
ATOM 2672 C CA . GLU A 1 329 ? -44.915 -10.053 60.765 1.00 93.38 329 GLU A CA 1
ATOM 2673 C C . GLU A 1 329 ? -44.624 -9.943 62.273 1.00 93.38 329 GLU A C 1
ATOM 2675 O O . GLU A 1 329 ? -45.522 -10.160 63.089 1.00 93.38 329 GLU A O 1
ATOM 2680 N N . GLU A 1 330 ? -43.416 -9.519 62.665 1.00 93.06 330 GLU A N 1
ATOM 2681 C CA . GLU A 1 330 ? -43.066 -9.233 64.067 1.00 93.06 330 GLU A CA 1
ATOM 2682 C C . GLU A 1 330 ? -44.007 -8.177 64.676 1.00 93.06 330 GLU A C 1
ATOM 2684 O O . GLU A 1 330 ? -44.496 -8.337 65.799 1.00 93.06 330 GLU A O 1
ATOM 2689 N N . LEU A 1 331 ? -44.313 -7.112 63.926 1.00 94.12 331 LEU A N 1
ATOM 2690 C CA . LEU A 1 331 ? -45.238 -6.063 64.351 1.00 94.12 331 LEU A CA 1
ATOM 2691 C C . LEU A 1 331 ? -46.666 -6.597 64.513 1.00 94.12 331 LEU A C 1
ATOM 2693 O O . LEU A 1 331 ? -47.363 -6.182 65.443 1.00 94.12 331 LEU A O 1
ATOM 2697 N N . ARG A 1 332 ? -47.116 -7.498 63.630 1.00 95.38 332 ARG A N 1
ATOM 2698 C CA . ARG A 1 332 ? -48.429 -8.148 63.741 1.00 95.38 332 ARG A CA 1
ATOM 2699 C C . ARG A 1 332 ? -48.508 -8.987 65.014 1.00 95.38 332 ARG A C 1
ATOM 2701 O O . ARG A 1 332 ? -49.406 -8.761 65.819 1.00 95.38 332 ARG A O 1
ATOM 2708 N N . LEU A 1 333 ? -47.523 -9.854 65.246 1.00 95.00 333 LEU A N 1
ATOM 2709 C CA . LEU A 1 333 ? -47.450 -10.690 66.450 1.00 95.00 333 LEU A CA 1
ATOM 2710 C C . LEU A 1 333 ? -47.403 -9.850 67.736 1.00 95.00 333 LEU A C 1
ATOM 2712 O O . LEU A 1 333 ? -48.090 -10.160 68.709 1.00 95.00 333 LEU A O 1
ATOM 2716 N N . ALA A 1 334 ? -46.640 -8.752 67.743 1.00 93.00 334 ALA A N 1
ATOM 2717 C CA . ALA A 1 334 ? -46.582 -7.838 68.882 1.00 93.00 334 ALA A CA 1
ATOM 2718 C C . ALA A 1 334 ? -47.926 -7.133 69.139 1.00 93.00 334 ALA A C 1
ATOM 2720 O O . ALA A 1 334 ? -48.318 -6.956 70.295 1.00 93.00 334 ALA A O 1
ATOM 2721 N N . LYS A 1 335 ? -48.651 -6.740 68.081 1.00 93.25 335 LYS A N 1
ATOM 2722 C CA . LYS A 1 335 ? -49.996 -6.154 68.199 1.00 93.25 335 LYS A CA 1
ATOM 2723 C C . LYS A 1 335 ? -51.001 -7.150 68.769 1.00 93.25 335 LYS A C 1
ATOM 2725 O O . LYS A 1 335 ? -51.758 -6.766 69.660 1.00 93.25 335 LYS A O 1
ATOM 2730 N N . ASP A 1 336 ? -50.977 -8.396 68.305 1.00 94.19 336 ASP A N 1
ATOM 2731 C CA . ASP A 1 336 ? -51.863 -9.455 68.796 1.00 94.19 336 ASP A CA 1
ATOM 2732 C C . ASP A 1 336 ? -51.595 -9.739 70.283 1.00 94.19 336 ASP A C 1
ATOM 2734 O O . ASP A 1 336 ? -52.510 -9.667 71.104 1.00 94.19 336 ASP A O 1
ATOM 2738 N N . ALA A 1 337 ? -50.324 -9.902 70.670 1.00 93.75 337 ALA A N 1
ATOM 2739 C CA . ALA A 1 337 ? -49.935 -10.086 72.070 1.00 93.75 337 ALA A CA 1
ATOM 2740 C C . ALA A 1 337 ? -50.332 -8.895 72.964 1.00 93.75 337 ALA A C 1
ATOM 2742 O O . ALA A 1 337 ? -50.763 -9.076 74.107 1.00 93.75 337 ALA A O 1
ATOM 2743 N N . ASN A 1 338 ? -50.209 -7.663 72.459 1.00 92.38 338 ASN A N 1
ATOM 2744 C CA . ASN A 1 338 ? -50.621 -6.471 73.195 1.00 92.38 338 ASN A CA 1
ATOM 2745 C C . ASN A 1 338 ? -52.149 -6.380 73.333 1.00 92.38 338 ASN A C 1
ATOM 2747 O O . ASN A 1 338 ? -52.642 -5.996 74.392 1.00 92.38 338 ASN A O 1
ATOM 2751 N N . SER A 1 339 ? -52.903 -6.759 72.297 1.00 93.06 339 SER A N 1
ATOM 2752 C CA . SER A 1 339 ? -54.365 -6.870 72.348 1.00 93.06 339 SER A CA 1
ATOM 2753 C C . SER A 1 339 ? -54.806 -7.883 73.409 1.00 93.06 339 SER A C 1
ATOM 2755 O O . SER A 1 339 ? -55.634 -7.559 74.263 1.00 93.06 339 SER A O 1
ATOM 2757 N N . ASP A 1 340 ? -54.186 -9.065 73.437 1.00 92.44 340 ASP A N 1
ATOM 2758 C CA . ASP A 1 340 ? -54.452 -10.099 74.443 1.00 92.44 340 ASP A CA 1
ATOM 2759 C C . ASP A 1 340 ? -54.114 -9.626 75.861 1.00 92.44 340 ASP A C 1
ATOM 2761 O O . ASP A 1 340 ? -54.911 -9.800 76.789 1.00 92.44 340 ASP A O 1
ATOM 2765 N N . SER A 1 341 ? -52.964 -8.966 76.033 1.00 89.94 341 SER A N 1
ATOM 2766 C CA . SER A 1 341 ? -52.569 -8.355 77.306 1.00 89.94 341 SER A CA 1
ATOM 2767 C C . SER A 1 341 ? -53.574 -7.291 77.756 1.00 89.94 341 SER A C 1
ATOM 2769 O O . SER A 1 341 ? -53.991 -7.284 78.914 1.00 89.94 341 SER A O 1
ATOM 2771 N N . ASN A 1 342 ? -54.041 -6.441 76.839 1.00 90.75 342 ASN A N 1
ATOM 2772 C CA . ASN A 1 342 ? -55.027 -5.400 77.120 1.00 90.75 342 ASN A CA 1
ATOM 2773 C C . ASN A 1 342 ? -56.399 -5.991 77.491 1.00 90.75 342 ASN A C 1
ATOM 2775 O O . ASN A 1 342 ? -57.045 -5.529 78.431 1.00 90.75 342 ASN A O 1
ATOM 2779 N N . ASN A 1 343 ? -56.828 -7.060 76.813 1.00 91.94 343 ASN A N 1
ATOM 2780 C CA . ASN A 1 343 ? -58.044 -7.799 77.163 1.00 91.94 343 ASN A CA 1
ATOM 2781 C C . ASN A 1 343 ? -57.937 -8.416 78.563 1.00 91.94 343 ASN A C 1
ATOM 2783 O O . ASN A 1 343 ? -58.861 -8.294 79.372 1.00 91.94 343 ASN A O 1
ATOM 2787 N N . LYS A 1 344 ? -56.787 -9.020 78.886 1.00 91.88 344 LYS A N 1
ATOM 2788 C CA . LYS A 1 344 ? -56.504 -9.555 80.222 1.00 91.88 344 LYS A CA 1
ATOM 2789 C C . LYS A 1 344 ? -56.469 -8.450 81.278 1.00 91.88 344 LYS A C 1
ATOM 2791 O O . LYS A 1 344 ? -57.006 -8.642 82.366 1.00 91.88 344 LYS A O 1
ATOM 2796 N N . HIS A 1 345 ? -55.894 -7.292 80.957 1.00 90.31 345 HIS A N 1
ATOM 2797 C CA . HIS A 1 345 ? -55.860 -6.132 81.843 1.00 90.31 345 HIS A CA 1
ATOM 2798 C C . HIS A 1 345 ? -57.270 -5.613 82.135 1.00 90.31 345 HIS A C 1
ATOM 2800 O O . HIS A 1 345 ? -57.632 -5.515 83.302 1.00 90.31 345 HIS A O 1
ATOM 2806 N N . LYS A 1 346 ? -58.108 -5.412 81.106 1.00 91.50 346 LYS A N 1
ATOM 2807 C CA . LYS A 1 346 ? -59.527 -5.049 81.276 1.00 91.50 346 LYS A CA 1
ATOM 2808 C C . LYS A 1 346 ? -60.287 -6.055 82.136 1.00 91.50 346 LYS A C 1
ATOM 2810 O O . LYS A 1 346 ? -61.059 -5.658 83.003 1.00 91.50 346 LYS A O 1
ATOM 2815 N N . PHE A 1 347 ? -60.076 -7.353 81.919 1.00 91.31 347 PHE A N 1
ATOM 2816 C CA . PHE A 1 347 ? -60.709 -8.395 82.728 1.00 91.31 347 PHE A CA 1
ATOM 2817 C C . PHE A 1 347 ? -60.278 -8.326 84.201 1.00 91.31 347 PHE A C 1
ATOM 2819 O O . PHE A 1 347 ? -61.110 -8.429 85.105 1.00 91.31 347 PHE A O 1
ATOM 2826 N N . LEU A 1 348 ? -58.982 -8.142 84.462 1.00 89.94 348 LEU A N 1
ATOM 2827 C CA . LEU A 1 348 ? -58.460 -7.980 85.820 1.00 89.94 348 LEU A CA 1
ATOM 2828 C C . LEU A 1 348 ? -58.973 -6.691 86.473 1.00 89.94 348 LEU A C 1
ATOM 2830 O O . LEU A 1 348 ? -59.372 -6.726 87.632 1.00 89.94 348 LEU A O 1
ATOM 2834 N N . GLU A 1 349 ? -59.031 -5.588 85.731 1.00 90.69 349 GLU A N 1
ATOM 2835 C CA . GLU A 1 349 ? -59.537 -4.296 86.198 1.00 90.69 349 GLU A CA 1
ATOM 2836 C C . GLU A 1 349 ? -61.027 -4.366 86.563 1.00 90.69 349 GLU A C 1
ATOM 2838 O O . GLU A 1 349 ? -61.418 -3.921 87.641 1.00 90.69 349 GLU A O 1
ATOM 2843 N N . GLN A 1 350 ? -61.853 -5.015 85.734 1.00 91.69 350 GLN A N 1
ATOM 2844 C CA . GLN A 1 350 ? -63.264 -5.271 86.047 1.00 91.69 350 GLN A CA 1
ATOM 2845 C C . GLN A 1 350 ? -63.433 -6.101 87.326 1.00 91.69 350 GLN A C 1
ATOM 2847 O O . GLN A 1 350 ? -64.292 -5.796 88.155 1.00 91.69 350 GLN A O 1
ATOM 2852 N N . ASN A 1 351 ? -62.621 -7.148 87.511 1.00 90.38 351 ASN A N 1
ATOM 2853 C CA . ASN A 1 351 ? -62.657 -7.945 88.739 1.00 90.38 351 ASN A CA 1
ATOM 2854 C C . ASN A 1 351 ? -62.190 -7.139 89.954 1.00 90.38 351 ASN A C 1
ATOM 2856 O O . ASN A 1 351 ? -62.816 -7.206 91.007 1.00 90.38 351 ASN A O 1
ATOM 2860 N N . MET A 1 352 ? -61.135 -6.338 89.810 1.00 90.50 352 MET A N 1
ATOM 2861 C CA . MET A 1 352 ? -60.654 -5.4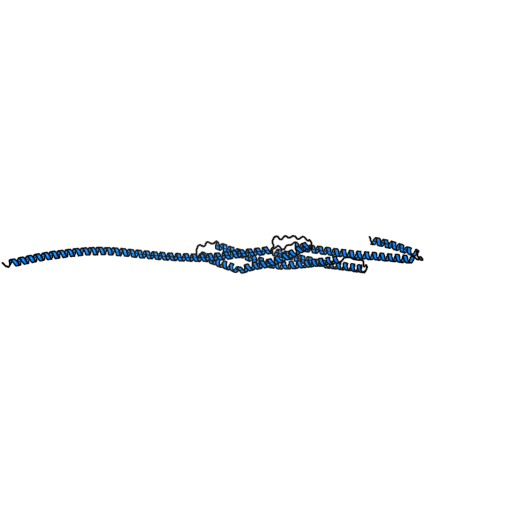55 90.869 1.00 90.50 352 MET A CA 1
ATOM 2862 C C . MET A 1 352 ? -61.730 -4.445 91.285 1.00 90.50 352 MET A C 1
ATOM 2864 O O . MET A 1 352 ? -61.975 -4.289 92.478 1.00 90.50 352 MET A O 1
ATOM 2868 N N . GLN A 1 353 ? -62.431 -3.822 90.330 1.00 89.50 353 GLN A N 1
ATOM 2869 C CA . GLN A 1 353 ? -63.561 -2.931 90.617 1.00 89.50 353 GLN A CA 1
ATOM 2870 C C . GLN A 1 353 ? -64.687 -3.656 91.364 1.00 89.50 353 GLN A C 1
ATOM 2872 O O . GLN A 1 353 ? -65.198 -3.121 92.348 1.00 89.50 353 GLN A O 1
ATOM 2877 N N . LYS A 1 354 ? -65.045 -4.885 90.961 1.00 90.50 354 LYS A N 1
ATOM 2878 C CA . LYS A 1 354 ? -66.025 -5.706 91.695 1.00 90.50 354 LYS A CA 1
ATOM 2879 C C . LYS A 1 354 ? -65.588 -5.952 93.137 1.00 90.50 354 LYS A C 1
ATOM 2881 O O . LYS A 1 354 ? -66.348 -5.643 94.050 1.00 90.50 354 LYS A O 1
ATOM 2886 N N . TYR A 1 355 ? -64.356 -6.415 93.352 1.00 88.00 355 TYR A N 1
ATOM 2887 C CA . TYR A 1 355 ? -63.822 -6.638 94.699 1.00 88.00 355 TYR A CA 1
ATOM 2888 C C . TYR A 1 355 ? -63.732 -5.351 95.522 1.00 88.00 355 TYR A C 1
ATOM 2890 O O . TYR A 1 355 ? -63.927 -5.382 96.735 1.00 88.00 355 TYR A O 1
ATOM 2898 N N . GLN A 1 356 ? -63.467 -4.207 94.891 1.00 90.31 356 GLN A N 1
ATOM 2899 C CA . GLN A 1 356 ? -63.434 -2.912 95.563 1.00 90.31 356 GLN A CA 1
ATOM 2900 C C . GLN A 1 356 ? -64.834 -2.471 96.007 1.00 90.31 356 GLN A C 1
ATOM 2902 O O . GLN A 1 356 ? -64.985 -1.978 97.130 1.00 90.31 356 GLN A O 1
ATOM 2907 N N . ILE A 1 357 ? -65.858 -2.693 95.175 1.00 89.25 357 ILE A N 1
ATOM 2908 C CA . ILE A 1 357 ? -67.269 -2.479 95.531 1.00 89.25 357 ILE A CA 1
ATOM 2909 C C . ILE A 1 357 ? -67.674 -3.422 96.670 1.00 89.25 357 ILE A C 1
ATOM 2911 O O . ILE A 1 357 ? -68.221 -2.968 97.671 1.00 89.25 357 ILE A O 1
ATOM 2915 N N . GLU A 1 358 ? -67.354 -4.713 96.580 1.00 87.69 358 GLU A N 1
ATOM 2916 C CA . GLU A 1 358 ? -67.636 -5.685 97.645 1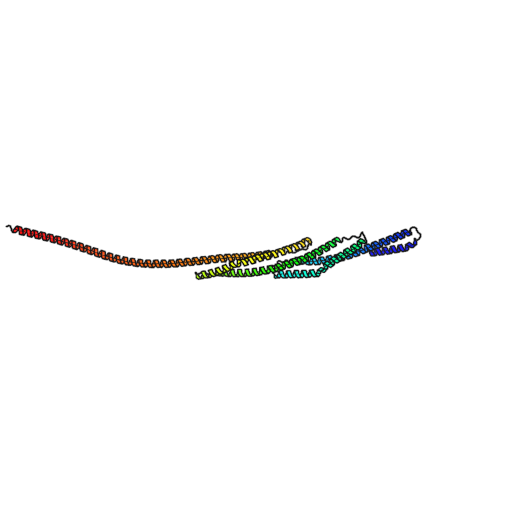.00 87.69 358 GLU A CA 1
ATOM 2917 C C . GLU A 1 358 ? -66.931 -5.318 98.958 1.00 87.69 358 GLU A C 1
ATOM 2919 O O . GLU A 1 358 ? -67.561 -5.305 100.014 1.00 87.69 358 GLU A O 1
ATOM 2924 N N . CYS A 1 359 ? -65.652 -4.932 98.910 1.00 84.69 359 CYS A N 1
ATOM 2925 C CA . CYS A 1 359 ? -64.911 -4.456 100.079 1.00 84.69 359 CYS A CA 1
ATOM 2926 C C . CYS A 1 359 ? -65.537 -3.201 100.694 1.00 84.69 359 CYS A C 1
ATOM 2928 O O . CYS A 1 359 ? -65.592 -3.083 101.917 1.00 84.69 359 CYS A O 1
ATOM 2930 N N . SER A 1 360 ? -65.997 -2.248 99.880 1.00 85.12 360 SER A N 1
ATOM 2931 C CA . SER A 1 360 ? -66.640 -1.029 100.387 1.00 85.12 360 SER A CA 1
ATOM 2932 C C . SER A 1 360 ? -68.034 -1.309 100.958 1.00 85.12 360 SER A C 1
ATOM 2934 O O . SER A 1 360 ? -68.369 -0.768 102.010 1.00 85.12 360 SER A O 1
ATOM 2936 N N . GLN A 1 361 ? -68.795 -2.237 100.370 1.00 86.69 361 GLN A N 1
ATOM 2937 C CA . GLN A 1 361 ? -70.044 -2.745 100.947 1.00 86.69 361 GLN A CA 1
ATOM 2938 C C . GLN A 1 361 ? -69.814 -3.482 102.274 1.00 86.69 361 GLN A C 1
ATOM 2940 O O . GLN A 1 361 ? -70.556 -3.265 103.231 1.00 86.69 361 GLN A O 1
ATOM 2945 N N . LEU A 1 362 ? -68.785 -4.331 102.363 1.00 84.88 362 LEU A N 1
ATOM 2946 C CA . LEU A 1 362 ? -68.408 -5.016 103.603 1.00 84.88 362 LEU A CA 1
ATOM 2947 C C . LEU A 1 362 ? -67.936 -4.027 104.671 1.00 84.88 362 LEU A C 1
ATOM 2949 O O . LEU A 1 362 ? -68.358 -4.148 105.817 1.00 84.88 362 LEU A O 1
ATOM 2953 N N . LYS A 1 363 ? -67.139 -3.012 104.306 1.00 86.81 363 LYS A N 1
ATOM 2954 C CA . LYS A 1 363 ? -66.779 -1.907 105.211 1.00 86.81 363 LYS A CA 1
ATOM 2955 C C . LYS A 1 363 ? -68.015 -1.171 105.724 1.00 86.81 363 LYS A C 1
ATOM 2957 O O . LYS A 1 363 ? -68.105 -0.938 106.922 1.00 86.81 363 LYS A O 1
ATOM 2962 N N . ALA A 1 364 ? -68.973 -0.843 104.858 1.00 82.56 364 ALA A N 1
ATOM 2963 C CA . ALA A 1 364 ? -70.210 -0.178 105.269 1.00 82.56 364 ALA A CA 1
ATOM 2964 C C . ALA A 1 364 ? -71.043 -1.051 106.226 1.00 82.56 364 ALA A C 1
ATOM 2966 O O . ALA A 1 364 ? -71.511 -0.566 107.254 1.00 82.56 364 ALA A O 1
ATOM 2967 N N . LYS A 1 365 ? -71.168 -2.355 105.940 1.00 85.19 365 LYS A N 1
ATOM 2968 C CA . LYS A 1 365 ? -71.811 -3.319 106.850 1.00 85.19 365 LYS A CA 1
ATOM 2969 C C . LYS A 1 365 ? -71.080 -3.428 108.187 1.00 85.19 365 LYS A C 1
ATOM 2971 O O . LYS A 1 365 ? -71.733 -3.499 109.219 1.00 85.19 365 LYS A O 1
ATOM 2976 N N . PHE A 1 366 ? -69.748 -3.435 108.176 1.00 83.69 366 PHE A N 1
ATOM 2977 C CA . PHE A 1 366 ? -68.935 -3.476 109.389 1.00 83.69 366 PHE A CA 1
ATOM 2978 C C . PHE A 1 366 ? -69.143 -2.225 110.248 1.00 83.69 366 PHE A C 1
ATOM 2980 O O . PHE A 1 366 ? -69.398 -2.362 111.437 1.00 83.69 366 PHE A O 1
ATOM 2987 N N . ILE A 1 367 ? -69.124 -1.031 109.644 1.00 83.56 367 ILE A N 1
ATOM 2988 C CA . ILE A 1 367 ? -69.407 0.236 110.338 1.00 83.56 367 ILE A CA 1
ATOM 2989 C C . ILE A 1 367 ? -70.819 0.213 110.939 1.00 83.56 367 ILE A C 1
ATOM 2991 O O . ILE A 1 367 ? -70.986 0.513 112.115 1.00 83.56 367 ILE A O 1
ATOM 2995 N N . SER A 1 368 ? -71.823 -0.230 110.177 1.00 81.19 368 SER A N 1
ATOM 2996 C CA . SER A 1 368 ? -73.201 -0.360 110.673 1.00 81.19 368 SER A CA 1
ATOM 2997 C C . SER A 1 368 ? -73.325 -1.362 111.832 1.00 81.19 368 SER A C 1
ATOM 2999 O O . SER A 1 368 ? -74.060 -1.117 112.788 1.00 81.19 368 SER A O 1
ATOM 3001 N N . LEU A 1 369 ? -72.589 -2.478 111.792 1.00 81.00 369 LEU A N 1
ATOM 3002 C CA . LEU A 1 369 ? -72.521 -3.434 112.902 1.00 81.00 369 LEU A CA 1
ATOM 3003 C C . LEU A 1 369 ? -71.791 -2.856 114.121 1.00 81.00 369 LEU A C 1
ATOM 3005 O O . LEU A 1 369 ? -72.214 -3.118 115.244 1.00 81.00 369 LEU A O 1
ATOM 3009 N N . GLU A 1 370 ? -70.727 -2.072 113.929 1.00 79.19 370 GLU A N 1
ATOM 3010 C CA . GLU A 1 370 ? -70.046 -1.345 115.009 1.00 79.19 370 GLU A CA 1
ATOM 3011 C C . GLU A 1 370 ? -70.961 -0.301 115.660 1.00 79.19 370 GLU A C 1
ATOM 3013 O O . GLU A 1 370 ? -70.967 -0.174 116.883 1.00 79.19 370 GLU A O 1
ATOM 3018 N N . GLU A 1 371 ? -71.768 0.409 114.871 1.00 79.38 371 GLU A N 1
ATOM 3019 C CA . GLU A 1 371 ? -72.778 1.348 115.366 1.00 79.38 371 GLU A CA 1
ATOM 3020 C C . GLU A 1 371 ? -73.883 0.626 116.139 1.00 79.38 371 GLU A C 1
ATOM 3022 O O . GLU A 1 371 ? -74.207 1.038 117.251 1.00 79.38 371 GLU A O 1
ATOM 3027 N N . MET A 1 372 ? -74.403 -0.495 115.623 1.00 76.88 372 MET A N 1
ATOM 3028 C CA . MET A 1 372 ? -75.356 -1.327 116.368 1.00 76.88 372 MET A CA 1
ATOM 3029 C C . MET A 1 372 ? -74.742 -1.890 117.651 1.00 76.88 372 MET A C 1
ATOM 3031 O O . MET A 1 372 ? -75.402 -1.905 118.685 1.00 76.88 372 MET A O 1
ATOM 3035 N N . LYS A 1 373 ? -73.474 -2.311 117.626 1.00 77.69 373 LYS A N 1
ATOM 3036 C CA . LYS A 1 373 ? -72.761 -2.763 118.824 1.00 77.69 373 LYS A CA 1
ATOM 3037 C C . LYS A 1 373 ? -72.630 -1.632 119.846 1.00 77.69 373 LYS A C 1
ATOM 3039 O O . LYS A 1 373 ? -72.939 -1.857 121.011 1.00 77.69 373 LYS A O 1
ATOM 3044 N N . ARG A 1 374 ? -72.237 -0.422 119.428 1.00 75.88 374 ARG A N 1
ATOM 3045 C CA . ARG A 1 374 ? -72.201 0.764 120.304 1.00 75.88 374 ARG A CA 1
ATOM 3046 C C . ARG A 1 374 ? -73.580 1.103 120.862 1.00 75.88 374 ARG A C 1
ATOM 3048 O O . ARG A 1 374 ? -73.675 1.461 122.030 1.00 75.88 374 ARG A O 1
ATOM 3055 N N . GLN A 1 375 ? -74.636 0.963 120.062 1.00 75.69 375 GLN A N 1
ATOM 3056 C CA . GLN A 1 375 ? -76.011 1.177 120.509 1.00 75.69 375 GLN A CA 1
ATOM 3057 C C . GLN A 1 375 ? -76.416 0.146 121.570 1.00 75.69 375 GLN A C 1
ATOM 3059 O O . GLN A 1 375 ? -76.930 0.522 122.614 1.00 75.69 375 GLN A O 1
ATOM 3064 N N . VAL A 1 376 ? -76.091 -1.133 121.368 1.00 72.81 376 VAL A N 1
ATOM 3065 C CA . VAL A 1 376 ? -76.338 -2.200 122.353 1.00 72.81 376 VAL A CA 1
ATOM 3066 C C . VAL A 1 376 ? -75.490 -2.021 123.619 1.00 72.81 376 VAL A C 1
ATOM 3068 O O . VAL A 1 376 ? -75.975 -2.278 124.717 1.00 72.81 376 VAL A O 1
ATOM 3071 N N . GLU A 1 377 ? -74.243 -1.555 123.509 1.00 72.62 377 GLU A N 1
ATOM 3072 C CA . GLU A 1 377 ? -73.400 -1.214 124.665 1.00 72.62 377 GLU A CA 1
ATOM 3073 C C . GLU A 1 377 ? -73.961 -0.014 125.446 1.00 72.62 377 GLU A C 1
ATOM 3075 O O . GLU A 1 377 ? -73.968 -0.034 126.678 1.00 72.62 377 GLU A O 1
ATOM 3080 N N . MET A 1 378 ? -74.485 1.001 124.752 1.00 72.00 378 MET A N 1
ATOM 3081 C CA . MET A 1 37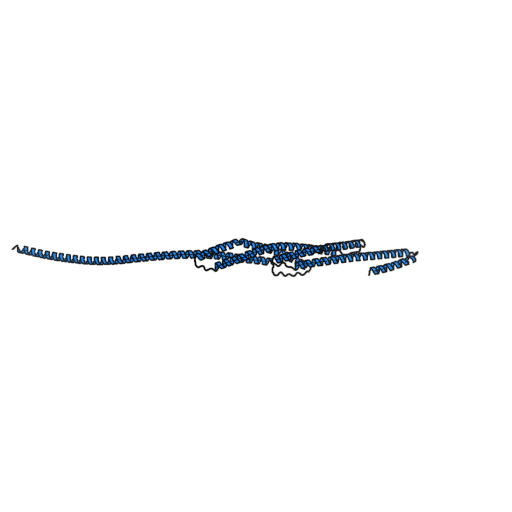8 ? -75.193 2.136 125.353 1.00 72.00 378 MET A CA 1
ATOM 3082 C C . MET A 1 378 ? -76.484 1.690 126.042 1.00 72.00 378 MET A C 1
ATOM 3084 O O . MET A 1 378 ? -76.696 2.021 127.208 1.00 72.00 378 MET A O 1
ATOM 3088 N N . ASP A 1 379 ? -77.315 0.893 125.377 1.00 68.81 379 ASP A N 1
ATOM 3089 C CA . ASP A 1 379 ? -78.567 0.370 125.931 1.00 68.81 379 ASP A CA 1
ATOM 3090 C C . ASP A 1 379 ? -78.292 -0.572 127.117 1.00 68.81 379 ASP A C 1
ATOM 3092 O O . ASP A 1 379 ? -78.977 -0.506 128.138 1.00 68.81 379 ASP A O 1
ATOM 3096 N N . GLY A 1 380 ? -77.223 -1.374 127.050 1.00 68.75 380 GLY A N 1
ATOM 3097 C CA . GLY A 1 380 ? -76.734 -2.209 128.149 1.00 68.75 380 GLY A CA 1
ATOM 3098 C C . GLY A 1 380 ? -76.198 -1.398 129.333 1.00 68.75 380 GLY A C 1
ATOM 3099 O O . GLY A 1 380 ? -76.480 -1.726 130.486 1.00 68.75 380 GLY A O 1
ATOM 3100 N N . SER A 1 381 ? -75.481 -0.301 129.077 1.00 63.53 381 SER A N 1
ATOM 3101 C CA . SER A 1 381 ? -75.026 0.644 130.108 1.00 63.53 381 SER A CA 1
ATOM 3102 C C . SER A 1 381 ? -76.203 1.370 130.773 1.00 63.53 381 SER A C 1
ATOM 3104 O O . SER A 1 381 ? -76.246 1.519 131.995 1.00 63.53 381 SER A O 1
ATOM 3106 N N . THR A 1 382 ? -77.216 1.733 129.983 1.00 64.38 382 THR A N 1
ATOM 3107 C CA . THR A 1 382 ? -78.456 2.367 130.456 1.00 64.38 382 THR A CA 1
ATOM 3108 C C . THR A 1 382 ? -79.290 1.384 131.286 1.00 64.38 382 THR A C 1
ATOM 3110 O O . THR A 1 382 ? -79.789 1.737 132.355 1.00 64.38 382 THR A O 1
ATOM 3113 N N . ALA A 1 383 ? -79.375 0.117 130.867 1.00 60.94 383 ALA A N 1
ATOM 3114 C CA . ALA A 1 383 ? -80.004 -0.957 131.634 1.00 60.94 383 ALA A CA 1
ATOM 3115 C C . ALA A 1 383 ? -79.261 -1.242 132.952 1.00 60.94 383 ALA A C 1
ATOM 3117 O O . ALA A 1 383 ? -79.904 -1.456 133.980 1.00 60.94 383 ALA A O 1
ATOM 3118 N N . LYS A 1 384 ? -77.923 -1.174 132.955 1.00 64.00 384 LYS A N 1
ATOM 3119 C CA . LYS A 1 384 ? -77.100 -1.318 134.164 1.00 64.00 384 LYS A CA 1
ATOM 3120 C C . LYS A 1 384 ? -77.300 -0.156 135.141 1.00 64.00 384 LYS A C 1
ATOM 3122 O O . LYS A 1 384 ? -77.542 -0.407 136.314 1.00 64.00 384 LYS A O 1
ATOM 3127 N N . GLN A 1 385 ? -77.316 1.094 134.669 1.00 62.41 385 GLN A N 1
ATOM 3128 C CA . GLN A 1 385 ? -77.651 2.253 135.511 1.00 62.41 385 GLN A CA 1
ATOM 3129 C C . GLN A 1 385 ? -79.072 2.179 136.088 1.00 62.41 385 GLN A C 1
ATOM 3131 O O . GLN A 1 385 ? -79.297 2.598 137.224 1.00 62.41 385 GLN A O 1
ATOM 3136 N N . ASN A 1 386 ? -80.033 1.650 135.328 1.00 60.91 386 ASN A N 1
ATOM 3137 C CA . ASN A 1 386 ? -81.402 1.455 135.806 1.00 60.91 386 ASN A CA 1
ATOM 3138 C C . ASN A 1 386 ? -81.493 0.336 136.859 1.00 60.91 386 ASN A C 1
ATOM 3140 O O . ASN A 1 386 ? -82.214 0.492 137.844 1.00 60.91 386 ASN A O 1
ATOM 3144 N N . LEU A 1 387 ? -80.720 -0.744 136.706 1.00 60.22 387 LEU A N 1
ATOM 3145 C CA . LEU A 1 387 ? -80.570 -1.790 137.723 1.00 60.22 387 LEU A CA 1
ATOM 3146 C C . LEU A 1 387 ? -79.876 -1.271 138.986 1.00 60.22 387 LEU A C 1
ATOM 3148 O O . LEU A 1 387 ? -80.365 -1.537 140.080 1.00 60.22 387 LEU A O 1
ATOM 3152 N N . ASP A 1 388 ? -78.809 -0.481 138.852 1.00 61.41 388 ASP A N 1
ATOM 3153 C CA . ASP A 1 388 ? -78.087 0.118 139.982 1.00 61.41 388 ASP A CA 1
ATOM 3154 C C . ASP A 1 388 ? -78.975 1.117 140.752 1.00 61.41 388 ASP A C 1
ATOM 3156 O O . ASP A 1 388 ? -78.954 1.148 141.984 1.00 61.41 388 ASP A O 1
ATOM 3160 N N . LYS A 1 389 ? -79.838 1.875 140.054 1.00 62.41 389 LYS A N 1
ATOM 3161 C CA . LYS A 1 389 ? -80.876 2.719 140.680 1.00 62.41 389 LYS A CA 1
ATOM 3162 C C . LYS A 1 389 ? -81.942 1.900 141.414 1.00 62.41 389 LYS A C 1
ATOM 3164 O O . LYS A 1 389 ? -82.325 2.277 142.520 1.00 62.41 389 LYS A O 1
ATOM 3169 N N . CYS A 1 390 ? -82.391 0.780 140.841 1.00 58.00 390 CYS A N 1
ATOM 3170 C CA . CYS A 1 390 ? -83.308 -0.153 141.510 1.00 58.00 390 CYS A CA 1
ATOM 3171 C C . CYS A 1 390 ? -82.667 -0.789 142.755 1.00 58.00 390 CYS A C 1
ATOM 3173 O O . CYS A 1 390 ? -83.313 -0.893 143.795 1.00 58.00 390 CYS A O 1
ATOM 3175 N N . TYR A 1 391 ? -81.385 -1.154 142.687 1.00 56.72 391 TYR A N 1
ATOM 3176 C CA . TYR A 1 391 ? -80.639 -1.711 143.818 1.00 56.72 391 TYR A CA 1
ATOM 3177 C C . TYR A 1 391 ? -80.443 -0.690 144.947 1.00 56.72 391 TYR A C 1
ATOM 3179 O O . TYR A 1 391 ? -80.572 -1.039 146.120 1.00 56.72 391 TYR A O 1
ATOM 3187 N N . ALA A 1 392 ? -80.183 0.579 144.610 1.00 58.75 392 ALA A N 1
ATOM 3188 C CA . ALA A 1 392 ? -80.086 1.661 145.589 1.00 58.75 392 ALA A CA 1
ATOM 3189 C C . ALA A 1 392 ? -81.434 1.943 146.278 1.00 58.75 392 ALA A C 1
ATOM 3191 O O . ALA A 1 392 ? -81.468 2.088 147.497 1.00 58.75 392 ALA A O 1
ATOM 3192 N N . GLN A 1 393 ? -82.549 1.931 145.534 1.00 57.34 393 GLN A N 1
ATOM 3193 C CA . GLN A 1 393 ? -83.897 2.086 146.103 1.00 57.34 393 GLN A CA 1
ATOM 3194 C C . GLN A 1 393 ? -84.309 0.925 147.019 1.00 57.34 393 GLN A C 1
ATOM 3196 O O . GLN A 1 393 ? -84.994 1.151 148.012 1.00 57.34 393 GLN A O 1
ATOM 3201 N N . ILE A 1 394 ? -83.881 -0.306 146.720 1.00 57.38 394 ILE A N 1
ATOM 3202 C CA . ILE A 1 394 ? -84.147 -1.477 147.573 1.00 57.38 394 ILE A CA 1
ATOM 3203 C C . ILE A 1 394 ? -83.314 -1.425 148.864 1.00 57.38 394 ILE A C 1
ATOM 3205 O O . ILE A 1 394 ? -83.791 -1.852 149.913 1.00 57.38 394 ILE A O 1
ATOM 3209 N N . LYS A 1 395 ? -82.094 -0.873 148.818 1.00 56.59 395 LYS A N 1
ATOM 3210 C CA . LYS A 1 395 ? -81.237 -0.730 150.004 1.00 56.59 395 LYS A CA 1
ATOM 3211 C C . LYS A 1 395 ? -81.752 0.339 150.980 1.00 56.59 395 LYS A C 1
ATOM 3213 O O . LYS A 1 395 ? -81.684 0.123 152.183 1.00 56.59 395 LYS A O 1
ATOM 3218 N N . ASP A 1 396 ? -82.322 1.431 150.471 1.00 56.34 396 ASP A N 1
ATOM 3219 C CA . ASP A 1 396 ? -82.813 2.562 151.282 1.00 56.34 396 ASP A CA 1
ATOM 3220 C C . ASP A 1 396 ? -84.167 2.282 151.974 1.00 56.34 396 ASP A C 1
ATOM 3222 O O . ASP A 1 396 ? -84.511 2.904 152.977 1.00 56.34 396 ASP A O 1
ATOM 3226 N N . LEU A 1 397 ? -84.942 1.312 151.471 1.00 55.78 397 LEU A N 1
ATOM 3227 C CA . LEU A 1 397 ? -86.234 0.908 152.048 1.00 55.78 397 LEU A CA 1
ATOM 3228 C C . LEU A 1 397 ? -86.120 -0.147 153.162 1.00 55.78 397 LEU A C 1
ATOM 3230 O O . LEU A 1 397 ? -87.124 -0.436 153.806 1.00 55.78 397 LEU A O 1
ATOM 3234 N N . ASN A 1 398 ? -84.927 -0.704 153.396 1.00 52.78 398 ASN A N 1
ATOM 3235 C CA . ASN A 1 398 ? -84.700 -1.790 154.358 1.00 52.78 398 ASN A CA 1
ATOM 3236 C C . ASN A 1 398 ? -84.021 -1.325 155.670 1.00 52.78 398 ASN A C 1
ATOM 3238 O O . ASN A 1 398 ? -83.675 -2.161 156.500 1.00 52.78 398 ASN A O 1
ATOM 3242 N N . GLU A 1 399 ? -83.822 -0.010 155.855 1.00 50.09 399 GLU A N 1
ATOM 3243 C CA . GLU A 1 399 ? -83.289 0.617 157.086 1.00 50.09 399 GLU A CA 1
ATOM 3244 C C . GLU A 1 399 ? -84.322 1.521 157.812 1.00 50.09 399 GLU A C 1
ATOM 3246 O O . GLU A 1 399 ? -83.967 2.423 158.573 1.00 50.09 399 GLU A O 1
ATOM 3251 N N . ARG A 1 400 ? -85.620 1.255 157.619 1.00 4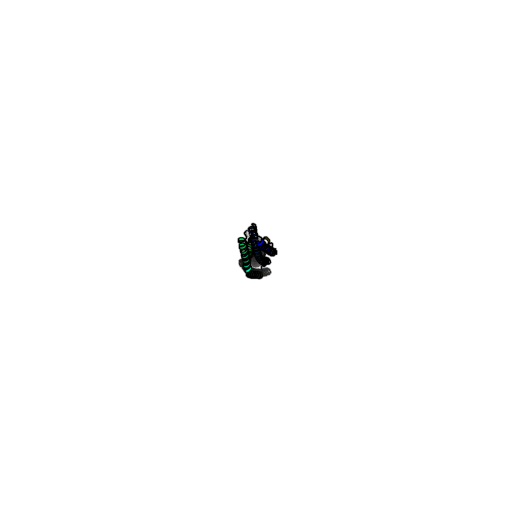7.03 400 ARG A N 1
ATOM 3252 C CA . ARG A 1 400 ? -86.711 1.637 158.537 1.00 47.03 400 ARG A CA 1
ATOM 3253 C C . ARG A 1 400 ? -87.371 0.378 159.070 1.00 47.03 400 ARG A C 1
ATOM 3255 O O . ARG A 1 400 ? -87.860 0.441 160.219 1.00 47.03 400 ARG A O 1
#